Protein AF-0000000073955678 (afdb_homodimer)

pLDDT: mean 73.7, std 23.41, range [16.8, 94.44]

Organism: Camellia sinensis var. sinensis (NCBI:txid542762)

Solvent-accessible surface area (backbone atoms only — not comparable to full-atom values): 35726 Å² total; per-residue (Å²): 135,82,75,76,75,77,69,67,62,65,62,55,56,48,46,52,50,48,47,49,49,47,49,54,50,42,50,68,30,72,55,41,30,52,47,46,36,41,56,44,26,30,50,47,23,63,76,73,41,43,58,70,38,46,60,54,50,27,65,64,68,68,48,52,73,49,49,50,49,46,40,51,38,30,27,32,38,21,39,29,46,35,46,63,39,48,56,47,46,74,77,39,59,38,38,58,36,30,50,52,13,23,51,30,22,28,55,11,28,40,52,49,32,37,38,59,72,56,76,36,72,81,63,53,70,68,56,51,32,50,25,39,20,41,22,23,25,14,40,23,15,41,43,42,29,36,52,52,44,50,34,64,41,34,68,91,46,36,63,60,51,51,27,51,43,34,35,28,29,18,44,7,40,55,50,48,50,38,45,36,29,34,76,56,46,88,44,52,68,53,42,40,44,47,61,7,46,50,39,24,50,52,38,60,72,42,31,85,39,46,63,86,53,80,71,71,93,56,88,64,52,62,59,54,51,48,52,46,47,50,49,50,49,50,44,52,52,50,52,52,51,51,41,54,49,41,49,71,65,62,70,54,54,69,56,29,38,54,52,30,49,52,51,52,52,48,69,49,44,50,50,55,56,39,50,53,52,49,48,51,50,51,60,67,63,50,72,65,59,66,67,58,67,63,46,68,70,72,67,69,70,65,71,69,62,78,70,74,75,81,81,75,95,81,80,85,90,87,77,90,91,92,66,101,81,85,72,99,73,88,69,97,68,141,136,81,76,76,75,77,67,68,63,65,60,55,57,48,46,53,49,48,47,50,50,49,50,53,50,43,50,67,30,72,56,41,28,53,46,47,36,42,55,42,26,30,51,49,22,62,76,74,40,43,58,70,39,48,60,52,49,28,65,63,69,66,48,54,72,50,48,49,49,47,41,50,38,31,27,33,38,21,38,28,47,35,47,62,38,50,55,49,46,73,77,38,59,37,36,58,35,30,50,52,13,22,51,29,22,29,55,10,28,41,52,49,32,36,39,58,73,56,76,36,70,82,63,52,70,69,56,51,31,51,26,40,19,42,24,24,26,14,39,23,16,41,42,41,27,35,52,52,44,51,34,64,41,34,66,89,46,37,62,61,51,51,26,51,43,34,36,28,28,19,44,6,41,55,50,48,48,37,46,35,29,35,75,56,46,88,46,52,69,52,43,40,43,48,62,6,46,50,40,23,51,52,38,58,74,42,30,86,39,46,63,89,53,81,70,70,92,56,89,63,52,62,60,53,50,48,52,46,48,51,49,50,49,50,44,53,52,50,52,52,51,51,41,53,49,40,49,71,64,63,68,54,54,69,54,29,38,53,52,30,48,53,51,52,52,48,69,49,44,52,49,54,57,40,49,51,52,49,50,51,49,52,60,67,64,50,72,65,60,68,68,59,65,62,48,67,73,73,69,71,71,68,74,72,64,80,73,78,82,85,82,81,91,92,84,74,98,82,70,96,72,90,97,94,89,80,97,88,79,84,82,84,77,136

Radius of gyration: 37.76 Å; Cα contacts (8 Å, |Δi|>4): 787; chains: 2; bounding box: 144×110×118 Å

Structure (mmCIF, N/CA/C/O backbone):
data_AF-0000000073955678-model_v1
#
loop_
_entity.id
_entity.type
_entity.pdbx_description
1 polymer 'Nodulin-like domain-containing protein'
#
loop_
_atom_site.group_PDB
_atom_site.id
_atom_site.type_symbol
_atom_site.label_atom_id
_atom_site.label_alt_id
_atom_site.label_comp_id
_atom_site.label_asym_id
_atom_site.label_entity_id
_atom_site.label_seq_id
_atom_site.pdbx_PDB_ins_code
_atom_site.Cartn_x
_atom_site.Cartn_y
_atom_site.Cartn_z
_atom_site.occupancy
_atom_site.B_iso_or_equiv
_atom_site.auth_seq_id
_atom_site.auth_comp_id
_atom_site.auth_asym_id
_atom_site.auth_atom_id
_atom_site.pdbx_PDB_model_num
ATOM 1 N N . MET A 1 1 ? -74.125 18.906 0.369 1 25.03 1 MET A N 1
ATOM 2 C CA . MET A 1 1 ? -73 18.547 1.21 1 25.03 1 MET A CA 1
ATOM 3 C C . MET A 1 1 ? -71.812 18.109 0.361 1 25.03 1 MET A C 1
ATOM 5 O O . MET A 1 1 ? -71.812 16.984 -0.155 1 25.03 1 MET A O 1
ATOM 9 N N . THR A 1 2 ? -71.312 18.953 -0.499 1 27.5 2 THR A N 1
ATOM 10 C CA . THR A 1 2 ? -70.188 18.859 -1.469 1 27.5 2 THR A CA 1
ATOM 11 C C . THR A 1 2 ? -68.875 18.5 -0.776 1 27.5 2 THR A C 1
ATOM 13 O O . THR A 1 2 ? -68.375 19.297 0.015 1 27.5 2 THR A O 1
ATOM 16 N N . ILE A 1 3 ? -68.688 17.219 -0.43 1 28.69 3 ILE A N 1
ATOM 17 C CA . ILE A 1 3 ? -67.5 16.688 0.117 1 28.69 3 ILE A CA 1
ATOM 18 C C . ILE A 1 3 ? -66.312 17.109 -0.764 1 28.69 3 ILE A C 1
ATOM 20 O O . ILE A 1 3 ? -66.25 16.734 -1.939 1 28.69 3 ILE A O 1
ATOM 24 N N . VAL A 1 4 ? -65.812 18.359 -0.615 1 30.31 4 VAL A N 1
ATOM 25 C CA . VAL A 1 4 ? -64.562 18.812 -1.205 1 30.31 4 VAL A CA 1
ATOM 26 C C . VAL A 1 4 ? -63.5 17.719 -1.063 1 30.31 4 VAL A C 1
ATOM 28 O O . VAL A 1 4 ? -63.156 17.328 0.052 1 30.31 4 VAL A O 1
ATOM 31 N N . ASN A 1 5 ? -63.562 16.688 -1.889 1 30.25 5 ASN A N 1
ATOM 32 C CA . ASN A 1 5 ? -62.469 15.719 -2.125 1 30.25 5 ASN A CA 1
ATOM 33 C C . ASN A 1 5 ? -61.125 16.391 -2.141 1 30.25 5 ASN A C 1
ATOM 35 O O . ASN A 1 5 ? -60.75 17.031 -3.119 1 30.25 5 ASN A O 1
ATOM 39 N N . LEU A 1 6 ? -60.719 17.078 -1.029 1 30.89 6 LEU A N 1
ATOM 40 C CA . LEU A 1 6 ? -59.344 17.516 -0.865 1 30.89 6 LEU A CA 1
ATOM 41 C C . LEU A 1 6 ? -58.375 16.438 -1.322 1 30.89 6 LEU A C 1
ATOM 43 O O . LEU A 1 6 ? -58.25 15.391 -0.681 1 30.89 6 LEU A O 1
ATOM 47 N N . SER A 1 7 ? -58.25 16.125 -2.621 1 32.03 7 SER A N 1
ATOM 48 C CA . SER A 1 7 ? -57.344 15.258 -3.363 1 32.03 7 SER A CA 1
ATOM 49 C C . SER A 1 7 ? -55.938 15.281 -2.75 1 32.03 7 SER A C 1
ATOM 51 O O . SER A 1 7 ? -55.375 16.359 -2.531 1 32.03 7 SER A O 1
ATOM 53 N N . SER A 1 8 ? -55.5 14.242 -1.958 1 36.78 8 SER A N 1
ATOM 54 C CA . SER A 1 8 ? -54.219 13.695 -1.462 1 36.78 8 SER A CA 1
ATOM 55 C C . SER A 1 8 ? -53.125 13.852 -2.492 1 36.78 8 SER A C 1
ATOM 57 O O . SER A 1 8 ? -52 13.344 -2.295 1 36.78 8 SER A O 1
ATOM 59 N N . SER A 1 9 ? -53.344 14.289 -3.695 1 38.66 9 SER A N 1
ATOM 60 C CA . SER A 1 9 ? -52.312 14.43 -4.707 1 38.66 9 SER A CA 1
ATOM 61 C C . SER A 1 9 ? -51.25 15.445 -4.273 1 38.66 9 SER A C 1
ATOM 63 O O . SER A 1 9 ? -50.156 15.516 -4.859 1 38.66 9 SER A O 1
ATOM 65 N N . THR A 1 10 ? -51.562 16.5 -3.605 1 40.34 10 THR A N 1
ATOM 66 C CA . THR A 1 10 ? -50.562 17.484 -3.215 1 40.34 10 THR A CA 1
ATOM 67 C C . THR A 1 10 ? -49.625 16.906 -2.182 1 40.34 10 THR A C 1
ATOM 69 O O . THR A 1 10 ? -48.5 17.406 -2.025 1 40.34 10 THR A O 1
ATOM 72 N N . ALA A 1 11 ? -50.062 15.977 -1.284 1 43.25 11 ALA A N 1
ATOM 73 C CA . ALA A 1 11 ? -49.188 15.344 -0.282 1 43.25 11 ALA A CA 1
ATOM 74 C C . ALA A 1 11 ? -48.188 14.398 -0.933 1 43.25 11 ALA A C 1
ATOM 76 O O . ALA A 1 11 ? -47.094 14.188 -0.406 1 43.25 11 ALA A O 1
ATOM 77 N N . THR A 1 12 ? -48.5 13.594 -1.969 1 46.22 12 THR A N 1
ATOM 78 C CA . THR A 1 12 ? -47.594 12.672 -2.641 1 46.22 12 THR A CA 1
ATOM 79 C C . THR A 1 12 ? -46.5 13.43 -3.387 1 46.22 12 THR A C 1
ATOM 81 O O . THR A 1 12 ? -45.344 12.992 -3.436 1 46.22 12 THR A O 1
ATOM 84 N N . SER A 1 13 ? -46.844 14.469 -4.152 1 49.62 13 SER A N 1
ATOM 85 C CA . SER A 1 13 ? -45.844 15.273 -4.855 1 49.62 13 SER A CA 1
ATOM 86 C C . SER A 1 13 ? -44.875 15.961 -3.875 1 49.62 13 SER A C 1
ATOM 88 O O . SER A 1 13 ? -43.688 16.109 -4.16 1 49.62 13 SER A O 1
ATOM 90 N N . GLY A 1 14 ? -45.281 16.312 -2.793 1 49.72 14 GLY A N 1
ATOM 91 C CA . GLY A 1 14 ? -44.5 16.922 -1.723 1 49.72 14 GLY A CA 1
ATOM 92 C C . GLY A 1 14 ? -43.531 15.969 -1.091 1 49.72 14 GLY A C 1
ATOM 93 O O . GLY A 1 14 ? -42.438 16.375 -0.701 1 49.72 14 GLY A O 1
ATOM 94 N N . GLY A 1 15 ? -44 14.711 -0.988 1 53.75 15 GLY A N 1
ATOM 95 C CA . GLY A 1 15 ? -43.125 13.672 -0.437 1 53.75 15 GLY A CA 1
ATOM 96 C C . GLY A 1 15 ? -41.938 13.375 -1.311 1 53.75 15 GLY A C 1
ATOM 97 O O . GLY A 1 15 ? -40.812 13.227 -0.809 1 53.75 15 GLY A O 1
ATOM 98 N N . TRP A 1 16 ? -42.344 13.148 -2.68 1 60.5 16 TRP A N 1
ATOM 99 C CA . TRP A 1 16 ? -41.25 12.891 -3.611 1 60.5 16 TRP A CA 1
ATOM 100 C C . TRP A 1 16 ? -40.281 14.07 -3.652 1 60.5 16 TRP A C 1
ATOM 102 O O . TRP A 1 16 ? -39.062 13.875 -3.736 1 60.5 16 TRP A O 1
ATOM 112 N N . THR A 1 17 ? -40.875 15.242 -3.742 1 60.56 17 THR A N 1
ATOM 113 C CA . THR A 1 17 ? -40.031 16.422 -3.754 1 60.56 17 THR A CA 1
ATOM 114 C C . THR A 1 17 ? -39.188 16.5 -2.488 1 60.56 17 THR A C 1
ATOM 116 O O . THR A 1 17 ? -38 16.844 -2.543 1 60.56 17 THR A O 1
ATOM 119 N N . LYS A 1 18 ? -39.875 16.203 -1.367 1 64.44 18 LYS A N 1
ATOM 120 C CA . LYS A 1 18 ? -39.156 16.203 -0.113 1 64.44 18 LYS A CA 1
ATOM 121 C C . LYS A 1 18 ? -38.062 15.133 -0.111 1 64.44 18 LYS A C 1
ATOM 123 O O . LYS A 1 18 ? -36.969 15.352 0.39 1 64.44 18 LYS A O 1
ATOM 128 N N . THR A 1 19 ? -38.469 14.016 -0.678 1 69.88 19 THR A N 1
ATOM 129 C CA . THR A 1 19 ? -37.5 12.93 -0.763 1 69.88 19 THR A CA 1
ATOM 130 C C . THR A 1 19 ? -36.344 13.305 -1.69 1 69.88 19 THR A C 1
ATOM 132 O O . THR A 1 19 ? -35.188 13 -1.403 1 69.88 19 THR A O 1
ATOM 135 N N . ARG A 1 20 ? -36.719 13.938 -2.809 1 70.94 20 ARG A N 1
ATOM 136 C CA . ARG A 1 20 ? -35.656 14.352 -3.742 1 70.94 20 ARG A CA 1
ATOM 137 C C . ARG A 1 20 ? -34.75 15.391 -3.111 1 70.94 20 ARG A C 1
ATOM 139 O O . ARG A 1 20 ? -33.531 15.352 -3.314 1 70.94 20 ARG A O 1
ATOM 146 N N . ILE A 1 21 ? -35.375 16.281 -2.361 1 68.5 21 ILE A N 1
ATOM 147 C CA . ILE A 1 21 ? -34.594 17.328 -1.702 1 68.5 21 ILE A CA 1
ATOM 148 C C . ILE A 1 21 ? -33.688 16.703 -0.64 1 68.5 21 ILE A C 1
ATOM 150 O O . ILE A 1 21 ? -32.531 17.078 -0.511 1 68.5 21 ILE A O 1
ATOM 154 N N . PHE A 1 22 ? -34.312 15.781 0.051 1 73.56 22 PHE A N 1
ATOM 155 C CA . PHE A 1 22 ? -33.531 15.102 1.078 1 73.56 22 PHE A CA 1
ATOM 156 C C . PHE A 1 22 ? -32.375 14.336 0.456 1 73.56 22 PHE A C 1
ATOM 158 O O . PHE A 1 22 ? -31.25 14.352 0.977 1 73.56 22 PHE A O 1
ATOM 165 N N . THR A 1 23 ? -32.656 13.672 -0.645 1 73.94 23 THR A N 1
ATOM 166 C CA . THR A 1 23 ? -31.641 12.883 -1.318 1 73.94 23 THR A CA 1
ATOM 167 C C . THR A 1 23 ? -30.547 13.789 -1.861 1 73.94 23 THR A C 1
ATOM 169 O O . THR A 1 23 ? -29.359 13.445 -1.797 1 73.94 23 THR A O 1
ATOM 172 N N . SER A 1 24 ? -30.938 14.867 -2.348 1 75.31 24 SER A N 1
ATOM 173 C CA . SER A 1 24 ? -29.953 15.805 -2.857 1 75.31 24 SER A CA 1
ATOM 174 C C . SER A 1 24 ? -29.094 16.359 -1.73 1 75.31 24 SER A C 1
ATOM 176 O O . SER A 1 24 ? -27.891 16.547 -1.902 1 75.31 24 SER A O 1
ATOM 178 N N . HIS A 1 25 ? -29.734 16.578 -0.603 1 76.62 25 HIS A N 1
ATOM 179 C CA . HIS A 1 25 ? -29 17.062 0.553 1 76.62 25 HIS A CA 1
ATOM 180 C C . HIS A 1 25 ? -28.062 15.984 1.098 1 76.62 25 HIS A C 1
ATOM 182 O O . HIS A 1 25 ? -26.938 16.281 1.525 1 76.62 25 HIS A O 1
ATOM 188 N N . LEU A 1 26 ? -28.562 14.852 1.01 1 76.31 26 LEU A N 1
ATOM 189 C CA . LEU A 1 26 ? -27.781 13.727 1.496 1 76.31 26 LEU A CA 1
ATOM 190 C C . LEU A 1 26 ? -26.531 13.523 0.639 1 76.31 26 LEU A C 1
ATOM 192 O O . LEU A 1 26 ? -25.453 13.25 1.163 1 76.31 26 LEU A O 1
ATOM 196 N N . LEU A 1 27 ? -26.734 13.688 -0.614 1 76.12 27 LEU A N 1
ATOM 197 C CA . LEU A 1 27 ? -25.641 13.453 -1.556 1 76.12 27 LEU A CA 1
ATOM 198 C C . LEU A 1 27 ? -24.578 14.539 -1.432 1 76.12 27 LEU A C 1
ATOM 200 O O . LEU A 1 27 ? -23.438 14.336 -1.823 1 76.12 27 LEU A O 1
ATOM 204 N N . THR A 1 28 ? -24.984 15.578 -0.852 1 75.75 28 THR A N 1
ATOM 205 C CA . THR A 1 28 ? -24.031 16.672 -0.715 1 75.75 28 THR A CA 1
ATOM 206 C C . THR A 1 28 ? -23.5 16.75 0.713 1 75.75 28 THR A C 1
ATOM 208 O O . THR A 1 28 ? -22.703 17.625 1.035 1 75.75 28 THR A O 1
ATOM 211 N N . SER A 1 29 ? -23.906 15.828 1.421 1 80.5 29 SER A N 1
ATOM 212 C CA . SER A 1 29 ? -23.516 15.852 2.824 1 80.5 29 SER A CA 1
ATOM 213 C C . SER A 1 29 ? -22.094 15.312 3.01 1 80.5 29 SER A C 1
ATOM 215 O O . SER A 1 29 ? -21.578 14.594 2.152 1 80.5 29 SER A O 1
ATOM 217 N N . ARG A 1 30 ? -21.484 15.695 4.062 1 83.56 30 ARG A N 1
ATOM 218 C CA . ARG A 1 30 ? -20.109 15.297 4.387 1 83.56 30 ARG A CA 1
ATOM 219 C C . ARG A 1 30 ? -20.031 13.805 4.688 1 83.56 30 ARG A C 1
ATOM 221 O O . ARG A 1 30 ? -19.047 13.141 4.336 1 83.56 30 ARG A O 1
ATOM 228 N N . TRP A 1 31 ? -21.047 13.359 5.281 1 86.38 31 TRP A N 1
ATOM 229 C CA . TRP A 1 31 ? -21.047 11.953 5.676 1 86.38 31 TRP A CA 1
ATOM 230 C C . TRP A 1 31 ? -21.281 11.047 4.469 1 86.38 31 TRP A C 1
ATOM 232 O O . TRP A 1 31 ? -20.781 9.914 4.43 1 86.38 31 TRP A O 1
ATOM 242 N N . PHE A 1 32 ? -22.016 11.523 3.562 1 88.25 32 PHE A N 1
ATOM 243 C CA . PHE A 1 32 ? -22.188 10.742 2.34 1 88.25 32 PHE A CA 1
ATOM 244 C C . PHE A 1 32 ? -20.875 10.672 1.566 1 88.25 32 PHE A C 1
ATOM 246 O O . PHE A 1 32 ? -20.594 9.664 0.911 1 88.25 32 PHE A O 1
ATOM 253 N N . MET A 1 33 ? -20.078 11.641 1.692 1 89.44 33 MET A N 1
ATOM 254 C CA . MET A 1 33 ? -18.766 11.625 1.054 1 89.44 33 MET A CA 1
ATOM 255 C C . MET A 1 33 ? -17.875 10.531 1.656 1 89.44 33 MET A C 1
ATOM 257 O O . MET A 1 33 ? -17.141 9.867 0.938 1 89.44 33 MET A O 1
ATOM 261 N N . VAL A 1 34 ? -18.016 10.43 2.951 1 90.31 34 VAL A N 1
ATOM 262 C CA . VAL A 1 34 ? -17.25 9.391 3.627 1 90.31 34 VAL A CA 1
ATOM 263 C C . VAL A 1 34 ? -17.703 8.016 3.139 1 90.31 34 VAL A C 1
ATOM 265 O O . VAL A 1 34 ? -16.875 7.145 2.854 1 90.31 34 VAL A O 1
ATOM 268 N N . PHE A 1 35 ? -18.969 7.898 3.041 1 92.25 35 PHE A N 1
ATOM 269 C CA . PHE A 1 35 ? -19.531 6.648 2.539 1 92.25 35 PHE A CA 1
ATOM 270 C C . PHE A 1 35 ? -19.062 6.383 1.113 1 92.25 35 PHE A C 1
ATOM 272 O O . PHE A 1 35 ? -18.641 5.27 0.789 1 92.25 35 PHE A O 1
ATOM 279 N N . ALA A 1 36 ? -19.141 7.344 0.299 1 92.38 36 ALA A N 1
ATOM 280 C CA . ALA A 1 36 ? -18.688 7.215 -1.084 1 92.38 36 ALA A CA 1
ATOM 281 C C . ALA A 1 36 ? -17.203 6.824 -1.145 1 92.38 36 ALA A C 1
ATOM 283 O O . ALA A 1 36 ? -16.812 5.969 -1.945 1 92.38 36 ALA A O 1
ATOM 284 N N . SER A 1 37 ? -16.422 7.367 -0.316 1 93.56 37 SER A N 1
ATOM 285 C CA . SER A 1 37 ? -15 7.062 -0.27 1 93.56 37 SER A CA 1
ATOM 286 C C . SER A 1 37 ? -14.75 5.625 0.172 1 93.56 37 SER A C 1
ATOM 288 O O . SER A 1 37 ? -13.836 4.961 -0.323 1 93.56 37 SER A O 1
ATOM 290 N N . LEU A 1 38 ? -15.531 5.18 1.053 1 93.94 38 LEU A N 1
ATOM 291 C CA . LEU A 1 38 ? -15.406 3.803 1.515 1 93.94 38 LEU A CA 1
ATOM 292 C C . LEU A 1 38 ? -15.688 2.82 0.382 1 93.94 38 LEU A C 1
ATOM 294 O O . LEU A 1 38 ? -14.969 1.832 0.221 1 93.94 38 LEU A O 1
ATOM 298 N N . ILE A 1 39 ? -16.656 3.121 -0.359 1 94.38 39 ILE A N 1
ATOM 299 C CA . ILE A 1 39 ? -17.031 2.246 -1.466 1 94.38 39 ILE A CA 1
ATOM 300 C C . ILE A 1 39 ? -15.922 2.258 -2.523 1 94.38 39 ILE A C 1
ATOM 302 O O . ILE A 1 39 ? -15.547 1.209 -3.051 1 94.38 39 ILE A O 1
ATOM 306 N N . ILE A 1 40 ? -15.414 3.396 -2.777 1 94 40 ILE A N 1
ATOM 307 C CA . ILE A 1 40 ? -14.352 3.533 -3.766 1 94 40 ILE A CA 1
ATOM 308 C C . ILE A 1 40 ? -13.125 2.75 -3.311 1 94 40 ILE A C 1
ATOM 310 O O . ILE A 1 40 ? -12.523 2.012 -4.098 1 94 40 ILE A O 1
ATOM 314 N N . MET A 1 41 ? -12.828 2.836 -2.062 1 93.25 41 MET A N 1
ATOM 315 C CA . MET A 1 41 ? -11.648 2.16 -1.526 1 93.25 41 MET A CA 1
ATOM 316 C C . MET A 1 41 ? -11.859 0.65 -1.481 1 93.25 41 MET A C 1
ATOM 318 O O . MET A 1 41 ? -10.906 -0.12 -1.604 1 93.25 41 MET A O 1
ATOM 322 N N . SER A 1 42 ? -13.055 0.244 -1.328 1 93.44 42 SER A N 1
ATOM 323 C CA . SER A 1 42 ? -13.375 -1.177 -1.224 1 93.44 42 SER A CA 1
ATOM 324 C C . SER A 1 42 ? -13.133 -1.896 -2.547 1 93.44 42 SER A C 1
ATOM 326 O O . SER A 1 42 ? -12.984 -3.119 -2.578 1 93.44 42 SER A O 1
ATOM 328 N N . VAL A 1 43 ? -13.055 -1.144 -3.602 1 92.44 43 VAL A N 1
ATOM 329 C CA . VAL A 1 43 ? -12.867 -1.779 -4.902 1 92.44 43 VAL A CA 1
ATOM 330 C C . VAL A 1 43 ? -11.523 -1.362 -5.488 1 92.44 43 VAL A C 1
ATOM 332 O O . VAL A 1 43 ? -11.219 -1.674 -6.641 1 92.44 43 VAL A O 1
ATOM 335 N N . ASN A 1 44 ? -10.695 -0.716 -4.707 1 87.19 44 ASN A N 1
ATOM 336 C CA . ASN A 1 44 ? -9.445 -0.158 -5.215 1 87.19 44 ASN A CA 1
ATOM 337 C C . ASN A 1 44 ? -8.242 -1.001 -4.801 1 87.19 44 ASN A C 1
ATOM 339 O O . ASN A 1 44 ? -7.129 -0.486 -4.676 1 87.19 44 ASN A O 1
ATOM 343 N N . GLY A 1 45 ? -8.344 -2.164 -4.598 1 85.12 45 GLY A N 1
ATOM 344 C CA . GLY A 1 45 ? -7.234 -3.031 -4.223 1 85.12 45 GLY A CA 1
ATOM 345 C C . GLY A 1 45 ? -6.812 -3.975 -5.332 1 85.12 45 GLY A C 1
ATOM 346 O O . GLY A 1 45 ? -6.637 -5.172 -5.102 1 85.12 45 GLY A O 1
ATOM 347 N N . GLU A 1 46 ? -6.613 -3.469 -6.512 1 85.25 46 GLU A N 1
ATOM 348 C CA . GLU A 1 46 ? -6.312 -4.312 -7.664 1 85.25 46 GLU A CA 1
ATOM 349 C C . GLU A 1 46 ? -4.879 -4.84 -7.602 1 85.25 46 GLU A C 1
ATOM 351 O O . GLU A 1 46 ? -4.602 -5.949 -8.062 1 85.25 46 GLU A O 1
ATOM 356 N N . THR A 1 47 ? -4.023 -4.125 -7.008 1 82.56 47 THR A N 1
ATOM 357 C CA . THR A 1 47 ? -2.623 -4.527 -6.945 1 82.56 47 THR A CA 1
ATOM 358 C C . THR A 1 47 ? -2.439 -5.703 -5.988 1 82.56 47 THR A C 1
ATOM 360 O O . THR A 1 47 ? -1.498 -6.484 -6.137 1 82.56 47 THR A O 1
ATOM 363 N N . TYR A 1 48 ? -3.383 -5.855 -5.121 1 78.38 48 TYR A N 1
ATOM 364 C CA . TYR A 1 48 ? -3.285 -6.918 -4.125 1 78.38 48 TYR A CA 1
ATOM 365 C C . TYR A 1 48 ? -3.793 -8.242 -4.684 1 78.38 48 TYR A C 1
ATOM 367 O O . TYR A 1 48 ? -3.549 -9.305 -4.105 1 78.38 48 TYR A O 1
ATOM 375 N N . MET A 1 49 ? -4.406 -8.164 -5.805 1 83.25 49 MET A N 1
ATOM 376 C CA . MET A 1 49 ? -5.008 -9.359 -6.383 1 83.25 49 MET A CA 1
ATOM 377 C C . MET A 1 49 ? -4.105 -9.961 -7.461 1 83.25 49 MET A C 1
ATOM 379 O O . MET A 1 49 ? -4.512 -10.875 -8.172 1 83.25 49 MET A O 1
ATOM 383 N N . PHE A 1 50 ? -2.957 -9.5 -7.578 1 84.19 50 PHE A N 1
ATOM 384 C CA . PHE A 1 50 ? -2.035 -9.961 -8.609 1 84.19 50 PHE A CA 1
ATOM 385 C C . PHE A 1 50 ? -1.774 -11.453 -8.477 1 84.19 50 PHE A C 1
ATOM 387 O O . PHE A 1 50 ? -1.665 -12.164 -9.477 1 84.19 50 PHE A O 1
ATOM 394 N N . GLY A 1 51 ? -1.688 -11.922 -7.305 1 76.38 51 GLY A N 1
ATOM 395 C CA . GLY A 1 51 ? -1.427 -13.328 -7.074 1 76.38 51 GLY A CA 1
ATOM 396 C C . GLY A 1 51 ? -2.525 -14.234 -7.598 1 76.38 51 GLY A C 1
ATOM 397 O O . GLY A 1 51 ? -2.27 -15.391 -7.953 1 76.38 51 GLY A O 1
ATOM 398 N N . LEU A 1 52 ? -3.707 -13.68 -7.777 1 76.19 52 LEU A N 1
ATOM 399 C CA . LEU A 1 52 ? -4.852 -14.484 -8.195 1 76.19 52 LEU A CA 1
ATOM 400 C C . LEU A 1 52 ? -4.891 -14.625 -9.711 1 76.19 52 LEU A C 1
ATOM 402 O O . LEU A 1 52 ? -5.312 -15.656 -10.234 1 76.19 52 LEU A O 1
ATOM 406 N N . TYR A 1 53 ? -4.387 -13.594 -10.391 1 82.12 53 TYR A N 1
ATOM 407 C CA . TYR A 1 53 ? -4.516 -13.68 -11.844 1 82.12 53 TYR A CA 1
ATOM 408 C C . TYR A 1 53 ? -3.145 -13.758 -12.508 1 82.12 53 TYR A C 1
ATOM 410 O O . TYR A 1 53 ? -3.047 -13.867 -13.734 1 82.12 53 TYR A O 1
ATOM 418 N N . SER A 1 54 ? -2.15 -13.719 -11.742 1 82.88 54 SER A N 1
ATOM 419 C CA . SER A 1 54 ? -0.809 -13.805 -12.312 1 82.88 54 SER A CA 1
ATOM 420 C C . SER A 1 54 ? -0.586 -15.148 -13.008 1 82.88 54 SER A C 1
ATOM 422 O O . SER A 1 54 ? 0.097 -15.211 -14.031 1 82.88 54 SER A O 1
ATOM 424 N N . GLY A 1 55 ? -1.133 -16.203 -12.469 1 78.56 55 GLY A N 1
ATOM 425 C CA . GLY A 1 55 ? -1.013 -17.516 -13.086 1 78.56 55 GLY A CA 1
ATOM 426 C C . GLY A 1 55 ? -1.677 -17.594 -14.445 1 78.56 55 GLY A C 1
ATOM 427 O O . GLY A 1 55 ? -1.144 -18.219 -15.367 1 78.56 55 GLY A O 1
ATOM 428 N N . ASP A 1 56 ? -2.729 -16.938 -14.562 1 80.69 56 ASP A N 1
ATOM 429 C CA . ASP A 1 56 ? -3.447 -16.938 -15.828 1 80.69 56 ASP A CA 1
ATOM 430 C C . ASP A 1 56 ? -2.682 -16.172 -16.891 1 80.69 56 ASP A C 1
ATOM 432 O O . ASP A 1 56 ? -2.688 -16.547 -18.078 1 80.69 56 ASP A O 1
ATOM 436 N N . ILE A 1 57 ? -2.115 -15.094 -16.484 1 81.75 57 ILE A N 1
ATOM 437 C CA . ILE A 1 57 ? -1.31 -14.312 -17.406 1 81.75 57 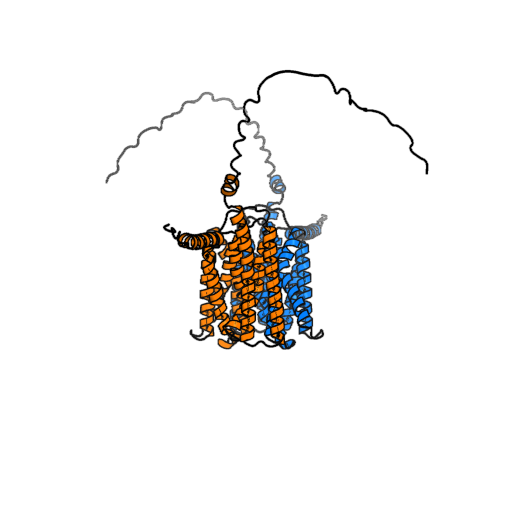ILE A CA 1
ATOM 438 C C . ILE A 1 57 ? -0.139 -15.156 -17.906 1 81.75 57 ILE A C 1
ATOM 440 O O . ILE A 1 57 ? 0.16 -15.164 -19.109 1 81.75 57 ILE A O 1
ATOM 444 N N . LYS A 1 58 ? 0.388 -15.836 -17 1 82.62 58 LYS A N 1
ATOM 445 C CA . LYS A 1 58 ? 1.537 -16.672 -17.328 1 82.62 58 LYS A CA 1
ATOM 446 C C . LYS A 1 58 ? 1.142 -17.797 -18.281 1 82.62 58 LYS A C 1
ATOM 448 O O . LYS A 1 58 ? 1.812 -18.016 -19.297 1 82.62 58 LYS A O 1
ATOM 453 N N . SER A 1 59 ? 0.083 -18.484 -18.031 1 83.12 59 SER A N 1
ATOM 454 C CA . SER A 1 59 ? -0.331 -19.641 -18.812 1 83.12 59 SER A CA 1
ATOM 455 C C . SER A 1 59 ? -0.933 -19.219 -20.156 1 83.12 59 SER A C 1
ATOM 457 O O . SER A 1 59 ? -0.696 -19.859 -21.172 1 83.12 59 SER A O 1
ATOM 459 N N . SER A 1 60 ? -1.672 -18.188 -20.188 1 82.69 60 SER A N 1
ATOM 460 C CA . SER A 1 60 ? -2.361 -17.766 -21.406 1 82.69 60 SER A CA 1
ATOM 461 C C . SER A 1 60 ? -1.393 -17.156 -22.406 1 82.69 60 SER A C 1
ATOM 463 O O . SER A 1 60 ? -1.553 -17.312 -23.609 1 82.69 60 SER A O 1
ATOM 465 N N . LEU A 1 61 ? -0.426 -16.484 -21.922 1 84.31 61 LEU A N 1
ATOM 466 C CA . LEU A 1 61 ? 0.487 -15.797 -22.828 1 84.31 61 LEU A CA 1
ATOM 467 C C . LEU A 1 61 ? 1.813 -16.547 -22.922 1 84.31 61 LEU A C 1
ATOM 469 O O . LEU A 1 61 ? 2.688 -16.156 -23.703 1 84.31 61 LEU A O 1
ATOM 473 N N . GLY A 1 62 ? 1.967 -17.594 -22.172 1 81.75 62 GLY A N 1
ATOM 474 C CA . GLY A 1 62 ? 3.16 -18.422 -22.25 1 81.75 62 GLY A CA 1
ATOM 475 C C . GLY A 1 62 ? 4.398 -17.734 -21.703 1 81.75 62 GLY A C 1
ATOM 476 O O . GLY A 1 62 ? 5.48 -17.844 -22.281 1 81.75 62 GLY A O 1
ATOM 477 N N . TYR A 1 63 ? 4.16 -16.938 -20.719 1 82.62 63 TYR A N 1
ATOM 478 C CA . TYR A 1 63 ? 5.281 -16.219 -20.141 1 82.62 63 TYR A CA 1
ATOM 479 C C . TYR A 1 63 ? 5.988 -17.047 -19.078 1 82.62 63 TYR A C 1
ATOM 481 O O . TYR A 1 63 ? 5.422 -18.016 -18.562 1 82.62 63 TYR A O 1
ATOM 489 N N . ASP A 1 64 ? 7.242 -16.703 -18.938 1 80.38 64 ASP A N 1
ATOM 490 C CA . ASP A 1 64 ? 8.023 -17.344 -17.891 1 80.38 64 ASP A CA 1
ATOM 491 C C . ASP A 1 64 ? 7.918 -16.562 -16.578 1 80.38 64 ASP A C 1
ATOM 493 O O . ASP A 1 64 ? 7.305 -15.5 -16.531 1 80.38 64 ASP A O 1
ATOM 497 N N . GLN A 1 65 ? 8.398 -17.156 -15.477 1 76.88 65 GLN A N 1
ATOM 498 C CA . GLN A 1 65 ? 8.359 -16.531 -14.156 1 76.88 65 GLN A CA 1
ATOM 499 C C . GLN A 1 65 ? 9.102 -15.203 -14.141 1 76.88 65 GLN A C 1
ATOM 501 O O . GLN A 1 65 ? 8.695 -14.266 -13.461 1 76.88 65 GLN A O 1
ATOM 506 N N . THR A 1 66 ? 10.141 -15.156 -14.898 1 79 66 THR A N 1
ATOM 507 C CA . THR A 1 66 ? 10.938 -13.93 -14.938 1 79 66 THR A CA 1
ATOM 508 C C . THR A 1 66 ? 10.148 -12.797 -15.578 1 79 66 THR A C 1
ATOM 510 O O . THR A 1 66 ? 10.211 -11.648 -15.125 1 79 66 THR A O 1
ATOM 513 N N . THR A 1 67 ? 9.398 -13.133 -16.578 1 83.75 67 THR A N 1
ATOM 514 C CA . THR A 1 67 ? 8.547 -12.141 -17.219 1 83.75 67 THR A CA 1
ATOM 515 C C . THR A 1 67 ? 7.445 -11.68 -16.266 1 83.75 67 THR A C 1
ATOM 517 O O . THR A 1 67 ? 7.09 -10.5 -16.234 1 83.75 67 THR A O 1
ATOM 520 N N . LEU A 1 68 ? 7.004 -12.586 -15.523 1 83.5 68 LEU A N 1
ATOM 521 C CA . LEU A 1 68 ? 5.98 -12.25 -14.539 1 83.5 68 LEU A CA 1
ATOM 522 C C . LEU A 1 68 ? 6.539 -11.312 -13.477 1 83.5 68 LEU A C 1
ATOM 524 O O . LEU A 1 68 ? 5.832 -10.422 -13 1 83.5 68 LEU A O 1
ATOM 528 N N . ASN A 1 69 ? 7.738 -11.477 -13.164 1 80.56 69 ASN A N 1
ATOM 529 C CA . ASN A 1 69 ? 8.398 -10.586 -12.211 1 80.56 69 ASN A CA 1
ATOM 530 C C . ASN A 1 69 ? 8.539 -9.18 -12.773 1 80.56 69 ASN A C 1
ATOM 532 O O . ASN A 1 69 ? 8.43 -8.195 -12.039 1 80.56 69 ASN A O 1
ATOM 536 N N . LEU A 1 70 ? 8.773 -9.148 -13.984 1 84.31 70 LEU A N 1
ATOM 537 C CA . LEU A 1 70 ? 8.875 -7.855 -14.648 1 84.31 70 LEU A CA 1
ATOM 538 C C . LEU A 1 70 ? 7.535 -7.121 -14.609 1 84.31 70 LEU A C 1
ATOM 540 O O . LEU A 1 70 ? 7.484 -5.926 -14.305 1 84.31 70 LEU A O 1
ATOM 544 N N . ILE A 1 71 ? 6.52 -7.859 -14.883 1 87.88 71 ILE A N 1
ATOM 545 C CA . ILE A 1 71 ? 5.18 -7.289 -14.852 1 87.88 71 ILE A CA 1
ATOM 546 C 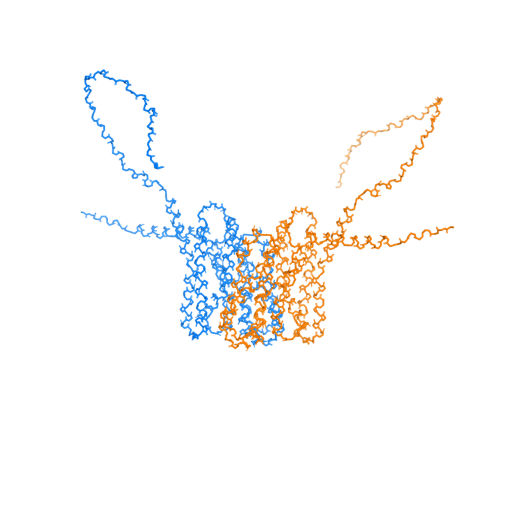C . ILE A 1 71 ? 4.848 -6.84 -13.43 1 87.88 71 ILE A C 1
ATOM 548 O O . ILE A 1 71 ? 4.309 -5.746 -13.227 1 87.88 71 ILE A O 1
ATOM 552 N N . SER A 1 72 ? 5.176 -7.656 -12.508 1 86.88 72 SER A N 1
ATOM 553 C CA . SER A 1 72 ? 4.949 -7.328 -11.102 1 86.88 72 SER A CA 1
ATOM 554 C C . SER A 1 72 ? 5.734 -6.086 -10.695 1 86.88 72 SER A C 1
ATOM 556 O O . SER A 1 72 ? 5.273 -5.301 -9.859 1 86.88 72 SER A O 1
ATOM 558 N N . PHE A 1 73 ? 6.898 -5.961 -11.281 1 85.56 73 PHE A N 1
ATOM 559 C CA . PHE A 1 73 ? 7.73 -4.801 -11 1 85.56 73 PHE A CA 1
ATOM 560 C C . PHE A 1 73 ? 7.035 -3.514 -11.438 1 85.56 73 PHE A C 1
ATOM 562 O O . PHE A 1 73 ? 6.965 -2.551 -10.672 1 85.56 73 PHE A O 1
ATOM 569 N N . PHE A 1 74 ? 6.551 -3.521 -12.57 1 87.75 74 PHE A N 1
ATOM 570 C CA . PHE A 1 74 ? 5.891 -2.334 -13.102 1 87.75 74 PHE A CA 1
ATOM 571 C C . PHE A 1 74 ? 4.586 -2.062 -12.359 1 87.75 74 PHE A C 1
ATOM 573 O O . PHE A 1 74 ? 4.199 -0.906 -12.18 1 87.75 74 PHE A O 1
ATOM 580 N N . LYS A 1 75 ? 3.934 -3.123 -11.984 1 89.19 75 LYS A N 1
ATOM 581 C CA . LYS A 1 75 ? 2.73 -2.98 -11.164 1 89.19 75 LYS A CA 1
ATOM 582 C C . LYS A 1 75 ? 3.045 -2.295 -9.836 1 89.19 75 LYS A C 1
ATOM 584 O O . LYS A 1 75 ? 2.365 -1.342 -9.453 1 89.19 75 LYS A O 1
ATOM 589 N N . ASP A 1 76 ? 4.082 -2.744 -9.219 1 87.31 76 ASP A N 1
ATOM 590 C CA . ASP A 1 76 ? 4.438 -2.219 -7.902 1 87.31 76 ASP A CA 1
ATOM 591 C C . ASP A 1 76 ? 4.949 -0.782 -8.008 1 87.31 76 ASP A C 1
ATOM 593 O O . ASP A 1 76 ? 4.637 0.054 -7.156 1 87.31 76 ASP A O 1
ATOM 597 N N . LEU A 1 77 ? 5.688 -0.561 -9.008 1 84.44 77 LEU A N 1
ATOM 598 C CA . LEU A 1 77 ? 6.184 0.792 -9.234 1 84.44 77 LEU A CA 1
ATOM 599 C C . LEU A 1 77 ? 5.035 1.754 -9.508 1 84.44 77 LEU A C 1
ATOM 601 O O . LEU A 1 77 ? 4.988 2.854 -8.953 1 84.44 77 LEU A O 1
ATOM 605 N N . GLY A 1 78 ? 4.195 1.335 -10.359 1 83.56 78 GLY A N 1
ATOM 606 C CA . GLY A 1 78 ? 3.045 2.162 -10.695 1 83.56 78 GLY A CA 1
ATOM 607 C C . GLY A 1 78 ? 2.121 2.404 -9.516 1 83.56 78 GLY A C 1
ATOM 608 O O . GLY A 1 78 ? 1.645 3.523 -9.312 1 83.56 78 GLY A O 1
ATOM 609 N N . GLY A 1 79 ? 1.917 1.355 -8.773 1 83.19 79 GLY A N 1
ATOM 610 C CA . GLY A 1 79 ? 1.009 1.457 -7.641 1 83.19 79 GLY A CA 1
ATOM 611 C C . GLY A 1 79 ? 1.537 2.344 -6.527 1 83.19 79 GLY A C 1
ATOM 612 O O . GLY A 1 79 ? 0.765 2.85 -5.711 1 83.19 79 GLY A O 1
ATOM 613 N N . ASN A 1 80 ? 2.807 2.492 -6.477 1 78.81 80 ASN A N 1
ATOM 614 C CA . ASN A 1 80 ? 3.389 3.238 -5.367 1 78.81 80 ASN A CA 1
ATOM 615 C C . ASN A 1 80 ? 3.826 4.633 -5.801 1 78.81 80 ASN A C 1
ATOM 617 O O . ASN A 1 80 ? 4.176 5.469 -4.965 1 78.81 80 ASN A O 1
ATOM 621 N N . LEU A 1 81 ? 3.811 4.883 -7.066 1 78.69 81 LEU A N 1
ATOM 622 C CA . LEU A 1 81 ? 4.145 6.227 -7.527 1 78.69 81 LEU A CA 1
ATOM 623 C C . LEU A 1 81 ? 2.969 7.176 -7.332 1 78.69 81 LEU A C 1
ATOM 625 O O . LEU A 1 81 ? 2.115 7.305 -8.211 1 78.69 81 LEU A O 1
ATOM 629 N N . GLY A 1 82 ? 2.877 7.719 -6.254 1 72.62 82 GLY A N 1
ATOM 630 C CA . GLY A 1 82 ? 1.774 8.602 -5.914 1 72.62 82 GLY A CA 1
ATOM 631 C C . GLY A 1 82 ? 2.123 10.078 -6.059 1 72.62 82 GLY A C 1
ATOM 632 O O . GLY A 1 82 ? 1.29 10.945 -5.797 1 72.62 82 GLY A O 1
ATOM 633 N N . LEU A 1 83 ? 3.285 10.367 -6.555 1 71.31 83 LEU A N 1
ATOM 634 C CA . LEU A 1 83 ? 3.715 11.758 -6.652 1 71.31 83 LEU A CA 1
ATOM 635 C C . LEU A 1 83 ? 2.873 12.516 -7.672 1 71.31 83 LEU A C 1
ATOM 637 O O . LEU A 1 83 ? 2.441 13.641 -7.41 1 71.31 83 LEU A O 1
ATOM 641 N N . ILE A 1 84 ? 2.568 11.867 -8.664 1 77 84 ILE A N 1
ATOM 642 C CA . ILE A 1 84 ? 1.827 12.523 -9.734 1 77 84 ILE A CA 1
ATOM 643 C C . ILE A 1 84 ? 0.392 12.789 -9.281 1 77 84 ILE A C 1
ATOM 645 O O . ILE A 1 84 ? -0.13 13.891 -9.461 1 77 84 ILE A O 1
ATOM 649 N N . SER A 1 85 ? -0.162 11.82 -8.75 1 82.25 85 SER A N 1
ATOM 650 C CA . SER A 1 85 ? -1.536 11.984 -8.289 1 82.25 85 SER A CA 1
ATOM 651 C C . SER A 1 85 ? -1.628 13.047 -7.195 1 82.25 85 SER A C 1
ATOM 653 O O . SER A 1 85 ? -2.592 13.812 -7.145 1 82.25 85 SER A O 1
ATOM 655 N N . GLY A 1 86 ? -0.659 13.148 -6.391 1 77.5 86 GLY A N 1
ATOM 656 C CA . GLY A 1 86 ? -0.638 14.156 -5.348 1 77.5 86 GLY A CA 1
ATOM 657 C C . GLY A 1 86 ? -0.525 15.57 -5.891 1 77.5 86 GLY A C 1
ATOM 658 O O . GLY A 1 86 ? -1.191 16.484 -5.398 1 77.5 86 GLY A O 1
ATOM 659 N N . LEU A 1 87 ? 0.323 15.742 -6.875 1 75.75 87 LEU A N 1
ATOM 660 C CA . LEU A 1 87 ? 0.523 17.062 -7.469 1 75.75 87 LEU A CA 1
ATOM 661 C C . LEU A 1 87 ? -0.738 17.531 -8.188 1 75.75 87 LEU A C 1
ATOM 663 O O . LEU A 1 87 ? -1.107 18.703 -8.102 1 75.75 87 LEU A O 1
ATOM 667 N N . ILE A 1 88 ? -1.359 16.641 -8.789 1 81.19 88 ILE A N 1
ATOM 668 C CA . ILE A 1 88 ? -2.582 16.984 -9.508 1 81.19 88 ILE A CA 1
ATOM 669 C C . ILE A 1 88 ? -3.688 17.312 -8.508 1 81.19 88 ILE A C 1
ATOM 671 O O . ILE A 1 88 ? -4.496 18.219 -8.75 1 81.19 88 ILE A O 1
ATOM 675 N N . ASN A 1 89 ? -3.596 16.641 -7.445 1 83.06 89 ASN A N 1
ATOM 676 C CA . ASN A 1 89 ? -4.617 16.844 -6.426 1 83.06 89 ASN A CA 1
ATOM 677 C C . ASN A 1 89 ? -4.473 18.219 -5.766 1 83.06 89 ASN A C 1
ATOM 679 O O . ASN A 1 89 ? -5.434 18.734 -5.195 1 83.06 89 ASN A O 1
ATOM 683 N N . GLU A 1 90 ? -3.33 18.828 -5.828 1 77.62 90 GLU A N 1
ATOM 684 C CA . GLU A 1 90 ? -3.096 20.141 -5.23 1 77.62 90 GLU A CA 1
ATOM 685 C C . GLU A 1 90 ? -3.619 21.25 -6.129 1 77.62 90 GLU A C 1
ATOM 687 O O . GLU A 1 90 ? -3.998 22.312 -5.645 1 77.62 90 GLU A O 1
ATOM 692 N N . VAL A 1 91 ? -3.664 20.969 -7.426 1 82.31 91 VAL A N 1
ATOM 693 C CA . VAL A 1 91 ? -4.004 22.047 -8.352 1 82.31 91 VAL A CA 1
ATOM 694 C C . VAL A 1 91 ? -5.418 21.828 -8.891 1 82.31 91 VAL A C 1
ATOM 696 O O . VAL A 1 91 ? -5.992 22.734 -9.508 1 82.31 91 VAL A O 1
ATOM 699 N N . THR A 1 92 ? -5.934 20.656 -8.781 1 86.25 92 THR A N 1
ATOM 700 C CA . THR A 1 92 ? -7.254 20.359 -9.32 1 86.25 92 THR A CA 1
ATOM 701 C C . THR A 1 92 ? -8.188 19.844 -8.227 1 86.25 92 THR A C 1
ATOM 703 O O . THR A 1 92 ? -7.723 19.422 -7.164 1 86.25 92 THR A O 1
ATOM 706 N N . PRO A 1 93 ? -9.398 20.031 -8.562 1 87.75 93 PRO A N 1
ATOM 707 C CA . PRO A 1 93 ? -10.352 19.453 -7.609 1 87.75 93 PRO A CA 1
ATOM 708 C C . PRO A 1 93 ? -10.281 17.938 -7.547 1 87.75 93 PRO A C 1
ATOM 710 O O . PRO A 1 93 ? -9.828 17.297 -8.508 1 87.75 93 PRO A O 1
ATOM 713 N N . PRO A 1 94 ? -10.711 17.391 -6.383 1 88.75 94 PRO A N 1
ATOM 714 C CA . PRO A 1 94 ? -10.578 15.945 -6.148 1 88.75 94 PRO A CA 1
ATOM 715 C C . PRO A 1 94 ? -11.352 15.117 -7.172 1 88.75 94 PRO A C 1
ATOM 717 O O . PRO A 1 94 ? -10.961 13.984 -7.473 1 88.75 94 PRO A O 1
ATOM 720 N N . TRP A 1 95 ? -12.391 15.648 -7.773 1 88.25 95 TRP A N 1
ATOM 721 C CA . TRP A 1 95 ? -13.18 14.867 -8.719 1 88.25 95 TRP A CA 1
ATOM 722 C C . TRP A 1 95 ? -12.398 14.617 -10 1 88.25 95 TRP A C 1
ATOM 724 O O . TRP A 1 95 ? -12.602 13.594 -10.664 1 88.25 95 TRP A O 1
ATOM 734 N N . VAL A 1 96 ? -11.523 15.492 -10.352 1 91.5 96 VAL A N 1
ATOM 735 C CA . VAL A 1 96 ? -10.719 15.336 -11.562 1 91.5 96 VAL A CA 1
ATOM 736 C C . VAL A 1 96 ? -9.695 14.219 -11.359 1 91.5 96 VAL A C 1
ATOM 738 O O . VAL A 1 96 ? -9.461 13.406 -12.258 1 91.5 96 VAL A O 1
ATOM 741 N N . VAL A 1 97 ? -9.156 14.172 -10.172 1 91.62 97 VAL A N 1
ATOM 742 C CA . VAL A 1 97 ? -8.164 13.148 -9.859 1 91.62 97 VAL A CA 1
ATOM 743 C C . VAL A 1 97 ? -8.812 11.766 -9.898 1 91.62 97 VAL A C 1
ATOM 745 O O . VAL A 1 97 ? -8.234 10.82 -10.438 1 91.62 97 VAL A O 1
ATOM 748 N N . LEU A 1 98 ? -9.953 11.711 -9.406 1 92.25 98 LEU A N 1
ATOM 749 C CA . LEU A 1 98 ? -10.672 10.445 -9.391 1 92.25 98 LEU A CA 1
ATOM 750 C C . LEU A 1 98 ? -11.062 10.023 -10.805 1 92.25 98 LEU A C 1
ATOM 752 O O . LEU A 1 98 ? -11.008 8.836 -11.133 1 92.25 98 LEU A O 1
ATOM 756 N N . LEU A 1 99 ? -11.414 10.953 -11.594 1 93.81 99 LEU A N 1
ATOM 757 C CA . LEU A 1 99 ? -11.789 10.664 -12.977 1 93.81 99 LEU A CA 1
ATOM 758 C C . LEU A 1 99 ? -10.586 10.156 -13.766 1 93.81 99 LEU A C 1
ATOM 760 O O . LEU A 1 99 ? -10.703 9.211 -14.539 1 93.81 99 LEU A O 1
ATOM 764 N N . ILE A 1 100 ? -9.5 10.742 -13.578 1 93.81 100 ILE A N 1
ATOM 765 C CA . ILE A 1 100 ? -8.273 10.32 -14.242 1 93.81 100 ILE A CA 1
ATOM 766 C C . ILE A 1 100 ? -7.906 8.906 -13.789 1 93.81 100 ILE A C 1
ATOM 768 O O . ILE A 1 100 ? -7.543 8.062 -14.602 1 93.81 100 ILE A O 1
ATOM 772 N N . GLY A 1 101 ? -8.031 8.711 -12.5 1 93.38 101 GLY A N 1
ATOM 773 C CA . GLY A 1 101 ? -7.762 7.383 -11.977 1 93.38 101 GLY A CA 1
ATOM 774 C C . GLY A 1 101 ? -8.688 6.32 -12.539 1 93.38 101 GLY A C 1
ATOM 775 O O . GLY A 1 101 ? -8.234 5.227 -12.891 1 93.38 101 GLY A O 1
ATOM 776 N N . ALA A 1 102 ? -9.914 6.648 -12.648 1 93.94 102 ALA A N 1
ATOM 777 C CA . ALA A 1 102 ? -10.891 5.711 -13.188 1 93.94 102 ALA A CA 1
ATOM 778 C C . ALA A 1 102 ? -10.602 5.395 -14.648 1 93.94 102 ALA A C 1
ATOM 780 O O . ALA A 1 102 ? -10.695 4.238 -15.07 1 93.94 102 ALA A O 1
ATOM 781 N N . ALA A 1 103 ? -10.281 6.406 -15.344 1 94.44 103 ALA A N 1
ATOM 782 C CA . ALA A 1 103 ? -9.961 6.219 -16.766 1 94.44 103 ALA A CA 1
ATOM 783 C C . ALA A 1 103 ? -8.703 5.371 -16.922 1 94.44 103 ALA A C 1
ATOM 785 O O . ALA A 1 103 ? -8.633 4.52 -17.812 1 94.44 103 ALA A O 1
ATOM 786 N N . MET A 1 104 ? -7.793 5.609 -16.141 1 93.94 104 MET A N 1
ATOM 787 C CA . MET A 1 104 ? -6.547 4.852 -16.188 1 93.94 104 MET A CA 1
ATOM 788 C C . MET A 1 104 ? -6.781 3.393 -15.812 1 93.94 104 MET A C 1
ATOM 790 O O . MET A 1 104 ? -6.199 2.49 -16.406 1 93.94 104 MET A O 1
ATOM 794 N N . ASN A 1 105 ? -7.547 3.215 -14.797 1 93.5 105 ASN A N 1
ATOM 795 C CA . ASN A 1 105 ? -7.863 1.852 -14.375 1 93.5 105 ASN A CA 1
ATOM 796 C C . ASN A 1 105 ? -8.555 1.071 -15.484 1 93.5 105 ASN A C 1
ATOM 798 O O . ASN A 1 105 ? -8.188 -0.068 -15.773 1 93.5 105 ASN A O 1
ATOM 802 N N . PHE A 1 106 ? -9.531 1.654 -16.047 1 94.06 106 PHE A N 1
ATOM 803 C CA . PHE A 1 106 ? -10.289 1.005 -17.109 1 94.06 106 PHE A CA 1
ATOM 804 C C . PHE A 1 106 ? -9.406 0.725 -18.328 1 94.06 106 PHE A C 1
ATOM 806 O O . PHE A 1 106 ? -9.422 -0.378 -18.875 1 94.06 106 PHE A O 1
ATOM 813 N N . SER A 1 107 ? -8.648 1.667 -18.703 1 93.31 107 SER A N 1
ATOM 814 C CA . SER A 1 107 ? -7.805 1.504 -19.891 1 93.31 107 SER A CA 1
ATOM 815 C C . SER A 1 107 ? -6.699 0.482 -19.641 1 93.31 107 SER A C 1
ATOM 817 O O . SER A 1 107 ? -6.402 -0.336 -20.516 1 93.31 107 SER A O 1
ATOM 819 N N . GLY A 1 108 ? -6.156 0.523 -18.531 1 92.5 108 GLY A N 1
ATOM 820 C CA . GLY A 1 108 ? -5.062 -0.39 -18.219 1 92.5 108 GLY A CA 1
ATOM 821 C C . GLY A 1 108 ? -5.508 -1.837 -18.125 1 92.5 108 GLY A C 1
ATOM 822 O O . GLY A 1 108 ? -5.023 -2.695 -18.859 1 92.5 108 GLY A O 1
ATOM 823 N N . TYR A 1 109 ? -6.426 -2.156 -17.312 1 91.94 109 TYR A N 1
ATOM 824 C CA . TYR A 1 109 ? -6.836 -3.535 -17.062 1 91.94 109 TYR A CA 1
ATOM 825 C C . TYR A 1 109 ? -7.707 -4.059 -18.188 1 91.94 109 TYR A C 1
ATOM 827 O O . TYR A 1 109 ? -7.715 -5.262 -18.469 1 91.94 109 TYR A O 1
ATOM 835 N N . PHE A 1 110 ? -8.43 -3.154 -18.828 1 90.5 110 PHE A N 1
ATOM 836 C CA . PHE A 1 110 ? -9.203 -3.588 -19.984 1 90.5 110 PHE A CA 1
ATOM 837 C C . PHE A 1 110 ? -8.281 -4.094 -21.094 1 90.5 110 PHE A C 1
ATOM 839 O O . PHE A 1 110 ? -8.578 -5.102 -21.734 1 90.5 110 PHE A O 1
ATOM 846 N N . MET A 1 111 ? -7.219 -3.404 -21.297 1 90.25 111 MET A N 1
ATOM 847 C CA . MET A 1 111 ? -6.254 -3.824 -22.312 1 90.25 111 MET A CA 1
ATOM 848 C C . MET A 1 111 ? -5.586 -5.137 -21.922 1 90.25 111 MET A C 1
ATOM 850 O O . MET A 1 111 ? -5.285 -5.969 -22.781 1 90.25 111 MET A O 1
ATOM 854 N N . ILE A 1 112 ? -5.375 -5.32 -20.672 1 88.56 112 ILE A N 1
ATOM 855 C CA . ILE A 1 112 ? -4.789 -6.574 -20.203 1 88.56 112 ILE A CA 1
ATOM 856 C C . ILE A 1 112 ? -5.777 -7.719 -20.422 1 88.56 112 ILE A C 1
ATOM 858 O O . ILE A 1 112 ? -5.387 -8.812 -20.828 1 88.56 112 ILE A O 1
ATOM 862 N N . TRP A 1 113 ? -7.008 -7.43 -20.109 1 89 113 TRP A N 1
ATOM 863 C CA . TRP A 1 113 ? -8.039 -8.438 -20.328 1 89 113 TRP A CA 1
ATOM 864 C C . TRP A 1 113 ? -8.125 -8.828 -21.797 1 89 113 TRP A C 1
ATOM 866 O O . TRP A 1 113 ? -8.234 -10.016 -22.125 1 89 113 TRP A O 1
ATOM 876 N N . LEU A 1 114 ? -8.016 -7.898 -22.688 1 87.56 114 LEU A N 1
ATOM 877 C CA . LEU A 1 114 ? -8.055 -8.172 -24.125 1 87.56 114 LEU A CA 1
ATOM 878 C C . LEU A 1 114 ? -6.852 -9.008 -24.547 1 87.56 114 LEU A C 1
ATOM 880 O O . LEU A 1 114 ? -6.969 -9.875 -25.406 1 87.56 114 LEU A O 1
ATOM 884 N N . ALA A 1 115 ? -5.75 -8.742 -23.938 1 85.12 115 ALA A N 1
ATOM 885 C CA . ALA A 1 115 ? -4.527 -9.477 -24.266 1 85.12 115 ALA A CA 1
ATOM 886 C C . ALA A 1 115 ? -4.609 -10.922 -23.797 1 85.12 115 ALA A C 1
ATOM 888 O O . ALA A 1 115 ? -4.207 -11.836 -24.516 1 85.12 115 ALA A O 1
ATOM 889 N N . VAL A 1 116 ? -5.129 -11.125 -22.672 1 84.81 116 VAL A N 1
ATOM 890 C CA . VAL A 1 116 ? -5.184 -12.453 -22.078 1 84.81 116 VAL A CA 1
ATOM 891 C C . VAL A 1 116 ? -6.262 -13.289 -22.766 1 84.81 116 VAL A C 1
ATOM 893 O O . VAL A 1 116 ? -6.129 -14.5 -22.906 1 84.81 116 VAL A O 1
ATOM 896 N N . THR A 1 117 ? -7.352 -12.711 -23.156 1 83.19 117 THR A N 1
ATOM 897 C CA . THR A 1 117 ? -8.445 -13.43 -23.797 1 83.19 117 THR A CA 1
ATOM 898 C C . THR A 1 117 ? -8.141 -13.656 -25.281 1 83.19 117 THR A C 1
ATOM 900 O O . THR A 1 117 ? -8.844 -14.414 -25.953 1 83.19 117 THR A O 1
ATOM 903 N N . GLY A 1 118 ? -7.023 -13.242 -25.734 1 76.19 118 GLY A N 1
ATOM 904 C CA . GLY A 1 118 ? -6.57 -13.523 -27.078 1 76.19 118 GLY A CA 1
ATOM 905 C C . GLY A 1 118 ? -7.277 -12.68 -28.125 1 76.19 118 GLY A C 1
ATOM 906 O O . GLY A 1 118 ? -7.254 -13.016 -29.312 1 76.19 118 GLY A O 1
ATOM 907 N N . ARG A 1 119 ? -7.973 -11.781 -27.703 1 74.19 119 ARG A N 1
ATOM 908 C CA . ARG A 1 119 ? -8.695 -10.992 -28.688 1 74.19 119 ARG A CA 1
ATOM 909 C C . ARG A 1 119 ? -7.762 -10.016 -29.406 1 74.19 119 ARG A C 1
ATOM 911 O O . ARG A 1 119 ? -8.047 -9.578 -30.516 1 74.19 119 ARG A O 1
ATOM 918 N N . THR A 1 120 ? -6.719 -9.75 -28.781 1 68.75 120 THR A N 1
ATOM 919 C CA . THR A 1 120 ? -5.691 -8.938 -29.422 1 68.75 120 THR A CA 1
ATOM 920 C C . THR A 1 120 ? -4.426 -9.758 -29.672 1 68.75 120 THR A C 1
ATOM 922 O O . THR A 1 120 ? -4.25 -10.828 -29.078 1 68.75 120 THR A O 1
ATOM 925 N N . ALA A 1 121 ? -3.766 -9.438 -30.688 1 66.56 121 ALA A N 1
ATOM 926 C CA . ALA A 1 121 ? -2.492 -10.094 -30.984 1 66.56 121 ALA A CA 1
ATOM 927 C C . ALA A 1 121 ? -1.615 -10.164 -29.734 1 66.56 121 ALA A C 1
ATOM 929 O O . ALA A 1 121 ? -1.776 -9.367 -28.812 1 66.56 121 ALA A O 1
ATOM 930 N N . LYS A 1 122 ? -0.965 -11.297 -29.594 1 70.81 122 LYS A N 1
ATOM 931 C CA . LYS A 1 122 ? -0.058 -11.477 -28.469 1 70.81 122 LYS A CA 1
ATOM 932 C C . LYS A 1 122 ? 0.771 -10.219 -28.234 1 70.81 122 LYS A C 1
ATOM 934 O O . LYS A 1 122 ? 1.562 -9.812 -29.078 1 70.81 122 LYS A O 1
ATOM 939 N N . PRO A 1 123 ? 0.29 -9.555 -27.219 1 72.62 123 PRO A N 1
ATOM 940 C CA . PRO A 1 123 ? 1.036 -8.32 -26.953 1 72.62 123 PRO A CA 1
ATOM 941 C C . PRO A 1 123 ? 2.48 -8.586 -26.531 1 72.62 123 PRO A C 1
ATOM 943 O O . PRO A 1 123 ? 2.793 -9.656 -26.016 1 72.62 123 PRO A O 1
ATOM 946 N N . HIS A 1 124 ? 3.295 -7.707 -27.031 1 83.25 124 HIS A N 1
ATOM 947 C CA . HIS A 1 124 ? 4.672 -7.742 -26.547 1 83.25 124 HIS A CA 1
ATOM 948 C C . HIS A 1 124 ? 4.742 -7.484 -25.047 1 83.25 124 HIS A C 1
ATOM 950 O O . HIS A 1 124 ? 3.859 -6.836 -24.484 1 83.25 124 HIS A O 1
ATOM 956 N N . VAL A 1 125 ? 5.648 -8.062 -24.438 1 84.06 125 VAL A N 1
ATOM 957 C CA . VAL A 1 125 ? 5.848 -7.965 -23 1 84.06 125 VAL A CA 1
ATOM 958 C C . VAL A 1 125 ? 5.879 -6.496 -22.578 1 84.06 125 VAL A C 1
ATOM 960 O O . VAL A 1 125 ? 5.32 -6.125 -21.547 1 84.06 125 VAL A O 1
ATOM 963 N N . TRP A 1 126 ? 6.438 -5.656 -23.484 1 84.38 126 TRP A N 1
ATOM 964 C CA . TRP A 1 126 ? 6.559 -4.246 -23.125 1 84.38 126 TRP A CA 1
ATOM 965 C C . TRP A 1 126 ? 5.188 -3.574 -23.094 1 84.38 126 TRP A C 1
ATOM 967 O O . TRP A 1 126 ? 4.945 -2.695 -22.266 1 84.38 126 TRP A O 1
ATOM 977 N N . GLN A 1 127 ? 4.316 -3.959 -23.844 1 88.31 127 GLN A N 1
ATOM 978 C CA . GLN A 1 127 ? 2.969 -3.395 -23.859 1 88.31 127 GLN A CA 1
ATOM 979 C C . GLN A 1 127 ? 2.197 -3.791 -22.609 1 88.31 127 GLN A C 1
ATOM 981 O O . GLN A 1 127 ? 1.492 -2.969 -22.016 1 88.31 127 GLN A O 1
ATOM 986 N N . LEU A 1 128 ? 2.395 -4.992 -22.266 1 89.38 128 LEU A N 1
ATOM 987 C CA . LEU A 1 128 ? 1.716 -5.473 -21.078 1 89.38 128 LEU A CA 1
ATOM 988 C C . LEU A 1 128 ? 2.234 -4.758 -19.828 1 89.38 128 LEU A C 1
ATOM 990 O O . LEU A 1 128 ? 1.465 -4.453 -18.922 1 89.38 128 LEU A O 1
ATOM 994 N N . CYS A 1 129 ? 3.482 -4.492 -19.859 1 89.69 129 CYS A N 1
ATOM 995 C CA . CYS A 1 129 ? 4.09 -3.768 -18.75 1 89.69 129 CYS A CA 1
ATOM 996 C C . CYS A 1 129 ? 3.541 -2.35 -18.656 1 89.69 129 CYS A C 1
ATOM 998 O O . CYS A 1 129 ? 3.316 -1.835 -17.562 1 89.69 129 CYS A O 1
ATOM 1000 N N . LEU A 1 130 ? 3.311 -1.783 -19.703 1 89.5 130 LEU A N 1
ATOM 1001 C CA . LEU A 1 130 ? 2.756 -0.433 -19.734 1 89.5 130 LEU A CA 1
ATOM 1002 C C . LEU A 1 130 ? 1.305 -0.431 -19.266 1 89.5 130 LEU A C 1
ATOM 1004 O O . LEU A 1 130 ? 0.89 0.461 -18.516 1 89.5 130 LEU A O 1
ATOM 1008 N N . TYR A 1 131 ? 0.596 -1.408 -19.719 1 91.38 131 TYR A N 1
ATOM 1009 C CA . TYR A 1 131 ? -0.809 -1.493 -19.328 1 91.38 131 TYR A CA 1
ATOM 1010 C C . TYR A 1 131 ? -0.955 -1.678 -17.828 1 91.38 131 TYR A C 1
ATOM 1012 O O . TYR A 1 131 ? -1.771 -1.008 -17.188 1 91.38 131 TYR A O 1
ATOM 1020 N N . ILE A 1 132 ? -0.173 -2.512 -17.312 1 91.44 132 ILE A N 1
ATOM 1021 C CA . ILE A 1 132 ? -0.302 -2.803 -15.891 1 91.44 132 ILE A CA 1
ATOM 1022 C C . ILE A 1 132 ? 0.209 -1.618 -15.078 1 91.44 132 ILE A C 1
ATOM 1024 O O . ILE A 1 132 ? -0.283 -1.355 -13.977 1 91.44 132 ILE A O 1
ATOM 1028 N N . TRP A 1 133 ? 1.164 -0.962 -15.633 1 91 133 TRP A N 1
ATOM 1029 C CA . TRP A 1 133 ? 1.678 0.231 -14.961 1 91 133 TRP A CA 1
ATOM 1030 C C . TRP A 1 133 ? 0.593 1.296 -14.844 1 91 133 TRP A C 1
ATOM 1032 O O . TRP A 1 133 ? 0.397 1.872 -13.773 1 91 133 TRP A O 1
ATOM 1042 N N . ILE A 1 134 ? -0.061 1.506 -15.828 1 90.81 134 ILE A N 1
ATOM 1043 C CA . ILE A 1 134 ? -1.13 2.498 -15.859 1 90.81 134 ILE A CA 1
ATOM 1044 C C . ILE A 1 134 ? -2.273 2.055 -14.945 1 90.81 134 ILE A C 1
ATOM 1046 O O . ILE A 1 134 ? -2.82 2.859 -14.188 1 90.81 134 ILE A O 1
ATOM 1050 N N . GLY A 1 135 ? -2.594 0.825 -15.102 1 91.5 135 GLY A N 1
ATOM 1051 C CA . GLY A 1 135 ? -3.658 0.291 -14.266 1 91.5 135 GLY A CA 1
ATOM 1052 C C . GLY A 1 135 ? -3.348 0.365 -12.781 1 91.5 135 GLY A C 1
ATOM 1053 O O . GLY A 1 135 ? -4.211 0.731 -11.984 1 91.5 135 GLY A O 1
ATOM 1054 N N . ALA A 1 136 ? -2.137 0.044 -12.461 1 90.88 136 ALA A N 1
ATOM 1055 C CA . ALA A 1 136 ? -1.728 0.056 -11.062 1 90.88 136 ALA A CA 1
ATOM 1056 C C . ALA A 1 136 ? -1.633 1.482 -10.531 1 90.88 136 ALA A C 1
ATOM 1058 O O . ALA A 1 136 ? -1.919 1.734 -9.352 1 90.88 136 ALA A O 1
ATOM 1059 N N . ASP A 1 137 ? -1.202 2.385 -11.336 1 91.62 137 ASP A N 1
ATOM 1060 C CA . ASP A 1 137 ? -1.092 3.777 -10.914 1 91.62 137 ASP A CA 1
ATOM 1061 C C . ASP A 1 137 ? -2.467 4.375 -10.625 1 91.62 137 ASP A C 1
ATOM 1063 O O . ASP A 1 137 ? -2.576 5.387 -9.93 1 91.62 137 ASP A O 1
ATOM 1067 N N . SER A 1 138 ? -3.453 3.812 -11.203 1 91.31 138 SER A N 1
ATOM 1068 C CA . SER A 1 138 ? -4.816 4.277 -10.961 1 91.31 138 SER A CA 1
ATOM 1069 C C . SER A 1 138 ? -5.191 4.156 -9.492 1 91.31 138 SER A C 1
ATOM 1071 O O . SER A 1 138 ? -6 4.934 -8.984 1 91.31 138 SER A O 1
ATOM 1073 N N . GLN A 1 139 ? -4.605 3.211 -8.812 1 88.44 139 GLN A N 1
ATOM 1074 C CA . GLN A 1 139 ? -4.859 3.033 -7.383 1 88.44 139 GLN A CA 1
ATOM 1075 C C . GLN A 1 139 ? -4.398 4.25 -6.586 1 88.44 139 GLN A C 1
ATOM 1077 O O . GLN A 1 139 ? -5.074 4.676 -5.648 1 88.44 139 GLN A O 1
ATOM 1082 N N . ALA A 1 140 ? -3.299 4.777 -6.969 1 87.06 140 ALA A N 1
ATOM 1083 C CA . ALA A 1 140 ? -2.777 5.961 -6.289 1 87.06 140 ALA A CA 1
ATOM 1084 C C . ALA A 1 140 ? -3.693 7.164 -6.5 1 87.06 140 ALA A C 1
ATOM 1086 O O . ALA A 1 140 ? -3.889 7.973 -5.59 1 87.06 140 ALA A O 1
ATOM 1087 N N . PHE A 1 141 ? -4.199 7.215 -7.656 1 90.12 141 PHE A N 1
ATOM 1088 C CA . PHE A 1 141 ? -5.105 8.312 -7.969 1 90.12 141 PHE A CA 1
ATOM 1089 C C . PHE A 1 141 ? -6.387 8.211 -7.148 1 90.12 141 PHE A C 1
ATOM 1091 O O . PHE A 1 141 ? -6.879 9.211 -6.621 1 90.12 141 PHE A O 1
ATOM 1098 N N . ALA A 1 142 ? -6.867 7.016 -7.117 1 88.56 142 ALA A N 1
ATOM 1099 C CA . ALA A 1 142 ? -8.086 6.809 -6.34 1 88.56 142 ALA A CA 1
ATOM 1100 C C . ALA A 1 142 ? -7.84 7.051 -4.855 1 88.56 142 ALA A C 1
ATOM 1102 O O . ALA A 1 142 ? -8.68 7.645 -4.168 1 88.56 142 ALA A O 1
ATOM 1103 N N . ASN A 1 143 ? -6.742 6.645 -4.406 1 87.19 143 ASN A N 1
ATOM 1104 C CA . ASN A 1 143 ? -6.367 6.863 -3.012 1 87.19 143 ASN A CA 1
ATOM 1105 C C . ASN A 1 143 ? -6.203 8.352 -2.705 1 87.19 143 ASN A C 1
ATOM 1107 O O . ASN A 1 143 ? -6.703 8.836 -1.688 1 87.19 143 ASN A O 1
ATOM 1111 N N . THR A 1 144 ? -5.535 8.984 -3.541 1 86.25 144 THR A N 1
ATOM 1112 C CA . THR A 1 144 ? -5.301 10.414 -3.352 1 86.25 144 THR A CA 1
ATOM 1113 C C . THR A 1 144 ? -6.613 11.195 -3.42 1 86.25 144 THR A C 1
ATOM 1115 O O . THR A 1 144 ? -6.895 12.023 -2.555 1 86.25 144 THR A O 1
ATOM 1118 N N . GLY A 1 145 ? -7.387 10.883 -4.355 1 87.25 145 GLY A N 1
ATOM 1119 C CA . GLY A 1 145 ? -8.641 11.602 -4.539 1 87.25 145 GLY A CA 1
ATOM 1120 C C . GLY A 1 145 ? -9.633 11.367 -3.414 1 87.25 145 GLY A C 1
ATOM 1121 O O . GLY A 1 145 ? -10.344 12.289 -3.01 1 87.25 145 GLY A O 1
ATOM 1122 N N . SER A 1 146 ? -9.594 10.219 -2.881 1 89.94 146 SER A N 1
ATOM 1123 C CA . SER A 1 146 ? -10.594 9.891 -1.869 1 89.94 146 SER A CA 1
ATOM 1124 C C . SER A 1 146 ? -10.023 10.023 -0.462 1 89.94 146 SER A C 1
ATOM 1126 O O . SER A 1 146 ? -10.609 10.695 0.39 1 89.94 146 SER A O 1
ATOM 1128 N N . LEU A 1 147 ? -8.898 9.484 -0.238 1 87.19 147 LEU A N 1
ATOM 1129 C CA . LEU A 1 147 ? -8.328 9.445 1.104 1 87.19 147 LEU A CA 1
ATOM 1130 C C . LEU A 1 147 ? -7.898 10.844 1.551 1 87.19 147 LEU A C 1
ATOM 1132 O O . LEU A 1 147 ? -8.242 11.281 2.65 1 87.19 147 LEU A O 1
ATOM 1136 N N . ILE A 1 148 ? -7.188 11.57 0.755 1 83.12 148 ILE A N 1
ATOM 1137 C CA . ILE A 1 148 ? -6.672 12.883 1.129 1 83.12 148 ILE A CA 1
ATOM 1138 C C . ILE A 1 148 ? -7.828 13.867 1.294 1 83.12 148 ILE A C 1
ATOM 1140 O O . ILE A 1 148 ? -7.836 14.672 2.227 1 83.12 148 ILE A O 1
ATOM 1144 N N . THR A 1 149 ? -8.75 13.695 0.42 1 86.81 149 THR A N 1
ATOM 1145 C CA . THR A 1 149 ? -9.914 14.57 0.508 1 86.81 149 THR A CA 1
ATOM 1146 C C . THR A 1 149 ? -10.68 14.328 1.807 1 86.81 149 THR A C 1
ATOM 1148 O O . THR A 1 149 ? -11.086 15.273 2.482 1 86.81 149 THR A O 1
ATOM 1151 N N . CYS A 1 150 ? -10.859 13.109 2.137 1 88.38 150 CYS A N 1
ATOM 1152 C CA . CYS A 1 150 ? -11.562 12.773 3.369 1 88.38 150 CYS A CA 1
ATOM 1153 C C . CYS A 1 150 ? -10.789 13.266 4.59 1 88.38 150 CYS A C 1
ATOM 1155 O O . CYS A 1 150 ? -11.391 13.758 5.547 1 88.38 150 CYS A O 1
ATOM 1157 N N . VAL A 1 151 ? -9.562 13.203 4.551 1 83.94 151 VAL A N 1
ATOM 1158 C CA . VAL A 1 151 ? -8.734 13.633 5.676 1 83.94 151 VAL A CA 1
ATOM 1159 C C . VAL A 1 151 ? -8.773 15.148 5.805 1 83.94 151 VAL A C 1
ATOM 1161 O O . VAL A 1 151 ? -8.805 15.688 6.918 1 83.94 151 VAL A O 1
ATOM 1164 N N . LYS A 1 152 ? -8.773 15.828 4.758 1 83.88 152 LYS A N 1
ATOM 1165 C CA . LYS A 1 152 ? -8.852 17.297 4.766 1 83.88 152 LYS A CA 1
ATOM 1166 C C . LYS A 1 152 ? -10.203 17.766 5.289 1 83.88 152 LYS A C 1
ATOM 1168 O O . LYS A 1 152 ? -10.297 18.812 5.934 1 83.88 152 LYS A O 1
ATOM 1173 N N . ASN A 1 153 ? -11.195 16.953 4.973 1 86.5 153 ASN A N 1
ATOM 1174 C CA . ASN A 1 153 ? -12.539 17.312 5.402 1 86.5 153 ASN A CA 1
ATOM 1175 C C . ASN A 1 153 ? -12.758 17 6.883 1 86.5 153 ASN A C 1
ATOM 1177 O O . ASN A 1 153 ? -13.648 17.578 7.516 1 86.5 153 ASN A O 1
ATOM 1181 N N . PHE A 1 154 ? -12 16.062 7.422 1 86.88 154 PHE A N 1
ATOM 1182 C CA . PHE A 1 154 ? -12.109 15.688 8.828 1 86.88 154 PHE A CA 1
ATOM 1183 C C . PHE A 1 154 ? -10.758 15.773 9.516 1 86.88 154 PHE A C 1
ATOM 1185 O O . PHE A 1 154 ? -10.219 14.75 9.961 1 86.88 154 PHE A O 1
ATOM 1192 N N . PRO A 1 155 ? -10.312 16.953 9.812 1 78.5 155 PRO A N 1
ATOM 1193 C CA . PRO A 1 155 ? -8.961 17.125 10.344 1 78.5 155 PRO A CA 1
ATOM 1194 C C . PRO A 1 155 ? -8.836 16.688 11.797 1 78.5 155 PRO A C 1
ATOM 1196 O O . PRO A 1 155 ? -7.734 16.375 12.258 1 78.5 155 PRO A O 1
ATOM 1199 N N . GLN A 1 156 ? -9.891 16.609 12.523 1 77.62 156 GLN A N 1
ATOM 1200 C CA . GLN A 1 156 ? -9.844 16.219 13.93 1 77.62 156 GLN A CA 1
ATOM 1201 C C . GLN A 1 156 ? -9.734 14.711 14.086 1 77.62 156 GLN A C 1
ATOM 1203 O O . GLN A 1 156 ? -9.227 14.219 15.102 1 77.62 156 GLN A O 1
ATOM 1208 N N . SER A 1 157 ? -10.211 14.039 13.047 1 82.12 157 SER A N 1
ATOM 1209 C CA . SER A 1 157 ? -10.195 12.578 13.094 1 82.12 157 SER A CA 1
ATOM 1210 C C . SER A 1 157 ? -9.375 11.992 11.945 1 82.12 157 SER A C 1
ATOM 1212 O O . SER A 1 157 ? -9.812 11.055 11.281 1 82.12 157 SER A O 1
ATOM 1214 N N . ARG A 1 158 ? -8.219 12.539 11.852 1 79.12 158 ARG A N 1
ATOM 1215 C CA . ARG A 1 158 ? -7.391 12.117 10.719 1 79.12 158 ARG A CA 1
ATOM 1216 C C . ARG A 1 158 ? -6.988 10.656 10.852 1 79.12 158 ARG A C 1
ATOM 1218 O O . ARG A 1 158 ? -7.004 9.914 9.875 1 79.12 158 ARG A O 1
ATOM 1225 N N . GLY A 1 159 ? -6.691 10.203 12.008 1 75.38 159 GLY A N 1
ATOM 1226 C CA . GLY A 1 159 ? -6.242 8.844 12.234 1 75.38 159 GLY A CA 1
ATOM 1227 C C . GLY A 1 159 ? -7.32 7.809 11.969 1 75.38 159 GLY A C 1
ATOM 1228 O O . GLY A 1 159 ? -7.086 6.828 11.25 1 75.38 159 GLY A O 1
ATOM 1229 N N . ILE A 1 160 ? -8.438 8.07 12.438 1 82.56 160 ILE A N 1
ATOM 1230 C CA . ILE A 1 160 ? -9.531 7.113 12.305 1 82.56 160 ILE A CA 1
ATOM 1231 C C . ILE A 1 160 ? -9.992 7.051 10.852 1 82.56 160 ILE A C 1
ATOM 1233 O O . ILE A 1 160 ? -10.273 5.969 10.328 1 82.56 160 ILE A O 1
ATOM 1237 N N . VAL A 1 161 ? -10.031 8.227 10.203 1 87.38 161 VAL A N 1
ATOM 1238 C CA . VAL A 1 161 ? -10.461 8.289 8.805 1 87.38 161 VAL A CA 1
ATOM 1239 C C . VAL A 1 161 ? -9.461 7.547 7.922 1 87.38 161 VAL A C 1
ATOM 1241 O O . VAL A 1 161 ? -9.852 6.734 7.082 1 87.38 161 VAL A O 1
ATOM 1244 N N . SER A 1 162 ? -8.258 7.773 8.156 1 85.06 162 SER A N 1
ATOM 1245 C CA . SER A 1 162 ? -7.211 7.109 7.383 1 85.06 162 SER A CA 1
ATOM 1246 C C . SER A 1 162 ? -7.215 5.605 7.625 1 85.06 162 SER A C 1
ATOM 1248 O O . SER A 1 162 ? -7.082 4.82 6.684 1 85.06 162 SER A O 1
ATOM 1250 N N . GLY A 1 163 ? -7.379 5.223 8.844 1 83.12 163 GLY A N 1
ATOM 1251 C CA . GLY A 1 163 ? -7.43 3.805 9.164 1 83.12 163 GLY A CA 1
ATOM 1252 C C . GLY A 1 163 ? -8.617 3.096 8.547 1 83.12 163 GLY A C 1
ATOM 1253 O O . GLY A 1 163 ? -8.492 1.978 8.039 1 83.12 163 GLY A O 1
ATOM 1254 N N . LEU A 1 164 ? -9.648 3.699 8.578 1 88.5 164 LEU A N 1
ATOM 1255 C CA . LEU A 1 164 ? -10.875 3.121 8.031 1 88.5 164 LEU A CA 1
ATOM 1256 C C . LEU A 1 164 ? -10.766 2.949 6.52 1 88.5 164 LEU A C 1
ATOM 1258 O O . LEU A 1 164 ? -11.062 1.874 5.992 1 88.5 164 LEU A O 1
ATOM 1262 N N . LEU A 1 165 ? -10.352 3.977 5.879 1 90.81 165 LEU A N 1
ATOM 1263 C CA . LEU A 1 165 ? -10.266 3.934 4.426 1 90.81 165 LEU A CA 1
ATOM 1264 C C . LEU A 1 165 ? -9.195 2.939 3.977 1 90.81 165 LEU A C 1
ATOM 1266 O O . LEU A 1 165 ? -9.422 2.16 3.047 1 90.81 165 LEU A O 1
ATOM 1270 N N . LYS A 1 166 ? -8.133 2.881 4.645 1 86.19 166 LYS A N 1
ATOM 1271 C CA . LYS A 1 166 ? -7.078 1.93 4.305 1 86.19 166 LYS A CA 1
ATOM 1272 C C . LYS A 1 166 ? -7.492 0.502 4.645 1 86.19 166 LYS A C 1
ATOM 1274 O O . LYS A 1 166 ? -7.082 -0.448 3.977 1 86.19 166 LYS A O 1
ATOM 1279 N N . GLY A 1 167 ? -8.234 0.447 5.715 1 86.94 167 GLY A N 1
ATOM 1280 C CA . GLY A 1 167 ? -8.773 -0.861 6.043 1 86.94 167 GLY A CA 1
ATOM 1281 C C . GLY A 1 167 ? -9.633 -1.447 4.938 1 86.94 167 GLY A C 1
ATOM 1282 O O . GLY A 1 167 ? -9.57 -2.65 4.668 1 86.94 167 GLY A O 1
ATOM 1283 N N . PHE A 1 168 ? -10.344 -0.593 4.309 1 92.06 168 PHE A N 1
ATOM 1284 C CA . PHE A 1 168 ? -11.195 -1.06 3.221 1 92.06 168 PHE A CA 1
ATOM 1285 C C . PHE A 1 168 ? -10.352 -1.455 2.01 1 92.06 168 PHE A C 1
ATOM 1287 O O . PHE A 1 168 ? -10.734 -2.346 1.248 1 92.06 168 PHE A O 1
ATOM 1294 N N . VAL A 1 169 ? -9.273 -0.806 1.851 1 89.5 169 VAL A N 1
ATOM 1295 C CA . VAL A 1 169 ? -8.359 -1.22 0.787 1 89.5 169 VAL A CA 1
ATOM 1296 C C . VAL A 1 169 ? -7.859 -2.637 1.058 1 89.5 169 VAL A C 1
ATOM 1298 O O . VAL A 1 169 ? -7.801 -3.465 0.146 1 89.5 169 VAL A O 1
ATOM 1301 N N . GLY A 1 170 ? -7.582 -2.875 2.273 1 87.25 170 GLY A N 1
ATOM 1302 C CA . GLY A 1 170 ? -7.156 -4.215 2.656 1 87.25 170 GLY A CA 1
ATOM 1303 C C . GLY A 1 170 ? -8.227 -5.262 2.439 1 87.25 170 GLY A C 1
ATOM 1304 O O . GLY A 1 170 ? -7.926 -6.414 2.121 1 87.25 170 GLY A O 1
ATOM 1305 N N . LEU A 1 171 ? -9.422 -4.867 2.574 1 90.81 171 LEU A N 1
ATOM 1306 C CA . LEU A 1 171 ? -10.539 -5.797 2.412 1 90.81 171 LEU A CA 1
ATOM 1307 C C . LEU A 1 171 ? -10.945 -5.902 0.946 1 90.81 171 LEU A C 1
ATOM 1309 O O . LEU A 1 171 ? -11.75 -6.762 0.582 1 90.81 171 LEU A O 1
ATOM 1313 N N . SER A 1 172 ? -10.445 -5.043 0.156 1 92.19 172 SER A N 1
ATOM 1314 C CA . SER A 1 172 ? -10.875 -4.949 -1.236 1 92.19 172 SER A CA 1
ATOM 1315 C C . SER A 1 172 ? -10.617 -6.254 -1.982 1 92.19 172 SER A C 1
ATOM 1317 O O . SER A 1 172 ? -11.438 -6.676 -2.803 1 92.19 172 SER A O 1
ATOM 1319 N N . GLY A 1 173 ? -9.539 -6.863 -1.699 1 87.81 173 GLY A N 1
ATOM 1320 C CA . GLY A 1 173 ? -9.242 -8.133 -2.35 1 87.81 173 GLY A CA 1
ATOM 1321 C C . GLY A 1 173 ? -10.289 -9.195 -2.09 1 87.81 173 GLY A C 1
ATOM 1322 O O . GLY A 1 173 ? -10.734 -9.867 -3.018 1 87.81 173 GLY A O 1
ATOM 1323 N N . ALA A 1 174 ? -10.625 -9.312 -0.829 1 88.12 174 ALA A N 1
ATOM 1324 C CA . ALA A 1 174 ? -11.625 -10.312 -0.451 1 88.12 174 ALA A CA 1
ATOM 1325 C C . ALA A 1 174 ? -12.992 -9.961 -1.018 1 88.12 174 ALA A C 1
ATOM 1327 O O . ALA A 1 174 ? -13.734 -10.844 -1.458 1 88.12 174 ALA A O 1
ATOM 1328 N N . ILE A 1 175 ? -13.273 -8.711 -0.965 1 92.5 175 ILE A N 1
ATOM 1329 C CA . ILE A 1 175 ? -14.562 -8.258 -1.487 1 92.5 175 ILE A CA 1
ATOM 1330 C C . ILE A 1 175 ? -14.648 -8.57 -2.98 1 92.5 175 ILE A C 1
ATOM 1332 O O . ILE A 1 175 ? -15.633 -9.148 -3.443 1 92.5 175 ILE A O 1
ATOM 1336 N N . MET A 1 176 ? -13.68 -8.281 -3.682 1 90.88 176 MET A N 1
ATOM 1337 C CA . MET A 1 176 ? -13.656 -8.492 -5.125 1 90.88 176 MET A CA 1
ATOM 1338 C C . MET A 1 176 ? -13.68 -9.977 -5.457 1 90.88 176 MET A C 1
ATOM 1340 O O . MET A 1 176 ? -14.281 -10.391 -6.453 1 90.88 176 MET A O 1
ATOM 1344 N N . THR A 1 177 ? -13 -10.703 -4.637 1 86.38 177 THR A N 1
ATOM 1345 C CA . THR A 1 177 ? -12.969 -12.148 -4.852 1 86.38 177 THR A CA 1
ATOM 1346 C C . THR A 1 177 ? -14.367 -12.742 -4.703 1 86.38 177 THR A C 1
ATOM 1348 O O . THR A 1 177 ? -14.758 -13.617 -5.477 1 86.38 177 THR A O 1
ATOM 1351 N N . GLN A 1 178 ? -15.062 -12.281 -3.699 1 87.94 178 GLN A N 1
ATOM 1352 C CA . GLN A 1 178 ? -16.422 -12.766 -3.504 1 87.94 178 GLN A CA 1
ATOM 1353 C C . GLN A 1 178 ? -17.328 -12.367 -4.676 1 87.94 178 GLN A C 1
ATOM 1355 O O . GLN A 1 178 ? -18.125 -13.172 -5.145 1 87.94 178 GLN A O 1
ATOM 1360 N N . ILE A 1 179 ? -17.172 -11.18 -5.113 1 88.56 179 ILE A N 1
ATOM 1361 C CA . ILE A 1 179 ? -17.984 -10.688 -6.219 1 88.56 179 ILE A CA 1
ATOM 1362 C C . ILE A 1 179 ? -17.641 -11.453 -7.492 1 88.56 179 ILE A C 1
ATOM 1364 O O . ILE A 1 179 ? -18.531 -11.828 -8.258 1 88.56 179 ILE A O 1
ATOM 1368 N N . TYR A 1 180 ? -16.422 -11.703 -7.629 1 87.94 180 TYR A N 1
ATOM 1369 C CA . TYR A 1 180 ? -15.93 -12.414 -8.805 1 87.94 180 TYR A CA 1
ATOM 1370 C C . TYR A 1 180 ? -16.5 -13.828 -8.867 1 87.94 180 TYR A C 1
ATOM 1372 O O . TYR A 1 180 ? -16.984 -14.266 -9.914 1 87.94 180 TYR A O 1
ATOM 1380 N N . HIS A 1 181 ? -16.438 -14.578 -7.766 1 84.38 181 HIS A N 1
ATOM 1381 C CA . HIS A 1 181 ? -16.922 -15.945 -7.734 1 84.38 181 HIS A CA 1
ATOM 1382 C C . HIS A 1 181 ? -18.438 -15.992 -7.934 1 84.38 181 HIS A C 1
ATOM 1384 O O . HIS A 1 181 ? -18.969 -16.938 -8.531 1 84.38 181 HIS A O 1
ATOM 1390 N N . ALA A 1 182 ? -19.047 -15.016 -7.441 1 85.56 182 ALA A N 1
ATOM 1391 C CA . ALA A 1 182 ? -20.516 -14.961 -7.562 1 85.56 182 ALA A CA 1
ATOM 1392 C C . ALA A 1 182 ? -20.938 -14.656 -9 1 85.56 182 ALA A C 1
ATOM 1394 O O . ALA A 1 182 ? -21.906 -15.227 -9.5 1 85.56 182 ALA A O 1
ATOM 1395 N N . LEU A 1 183 ? -20.219 -13.789 -9.695 1 85.06 183 LEU A N 1
ATOM 1396 C CA . LEU A 1 183 ? -20.609 -13.328 -11.023 1 85.06 183 LEU A CA 1
ATOM 1397 C C . LEU A 1 183 ? -20.062 -14.25 -12.102 1 85.06 183 LEU A C 1
ATOM 1399 O O . LEU A 1 183 ? -20.734 -14.539 -13.094 1 85.06 183 LEU A O 1
ATOM 1403 N N . TYR A 1 184 ? -18.734 -14.68 -11.938 1 83 184 TYR A N 1
ATOM 1404 C CA . TYR A 1 184 ? -18.062 -15.336 -13.055 1 83 184 TYR A CA 1
ATOM 1405 C C . TYR A 1 184 ? -17.609 -16.734 -12.664 1 83 184 TYR A C 1
ATOM 1407 O O . TYR A 1 184 ? -16.953 -17.422 -13.453 1 83 184 TYR A O 1
ATOM 1415 N N . GLY A 1 185 ? -17.938 -17.172 -11.523 1 77.38 185 GLY A N 1
ATOM 1416 C CA . GLY A 1 185 ? -17.562 -18.516 -11.102 1 77.38 185 GLY A CA 1
ATOM 1417 C C . GLY A 1 185 ? -16.078 -18.656 -10.852 1 77.38 185 GLY A C 1
ATOM 1418 O O . GLY A 1 185 ? -15.508 -17.922 -10.039 1 77.38 185 GLY A O 1
ATOM 1419 N N . ASN A 1 186 ? -15.352 -19.594 -11.609 1 73.12 186 ASN A N 1
ATOM 1420 C CA . ASN A 1 186 ? -13.945 -19.859 -11.32 1 73.12 186 ASN A CA 1
ATOM 1421 C C . ASN A 1 186 ? -13.047 -19.484 -12.484 1 73.12 186 ASN A C 1
ATOM 1423 O O . ASN A 1 186 ? -11.914 -19.969 -12.594 1 73.12 186 ASN A O 1
ATOM 1427 N N . ASN A 1 187 ? -13.539 -18.484 -13.227 1 78.69 187 ASN A N 1
ATOM 1428 C CA . ASN A 1 187 ? -12.711 -18.062 -14.352 1 78.69 187 ASN A CA 1
ATOM 1429 C C . ASN A 1 187 ? -11.828 -16.875 -13.992 1 78.69 187 ASN A C 1
ATOM 1431 O O . ASN A 1 187 ? -12.32 -15.758 -13.844 1 78.69 187 ASN A O 1
ATOM 1435 N N . SER A 1 188 ? -10.57 -17.094 -13.82 1 76.44 188 SER A N 1
ATOM 1436 C CA . SER A 1 188 ? -9.633 -16.062 -13.398 1 76.44 188 SER A CA 1
ATOM 1437 C C . SER A 1 188 ? -9.5 -14.961 -14.445 1 76.44 188 SER A C 1
ATOM 1439 O O . SER A 1 188 ? -9.18 -13.82 -14.125 1 76.44 188 SER A O 1
ATOM 1441 N N . LYS A 1 189 ? -9.766 -15.32 -15.719 1 81.31 189 LYS A N 1
ATOM 1442 C CA . LYS A 1 189 ? -9.695 -14.312 -16.766 1 81.31 189 LYS A CA 1
ATOM 1443 C C . LYS A 1 189 ? -10.789 -13.266 -16.594 1 81.31 189 LYS A C 1
ATOM 1445 O O . LYS A 1 189 ? -10.57 -12.078 -16.875 1 81.31 189 LYS A O 1
ATOM 1450 N N . SER A 1 190 ? -11.836 -13.742 -16.062 1 85.12 190 SER A N 1
ATOM 1451 C CA . SER A 1 190 ? -12.945 -12.82 -15.844 1 85.12 190 SER A CA 1
ATOM 1452 C C . SER A 1 190 ? -12.68 -11.914 -14.648 1 85.12 190 SER A C 1
ATOM 1454 O 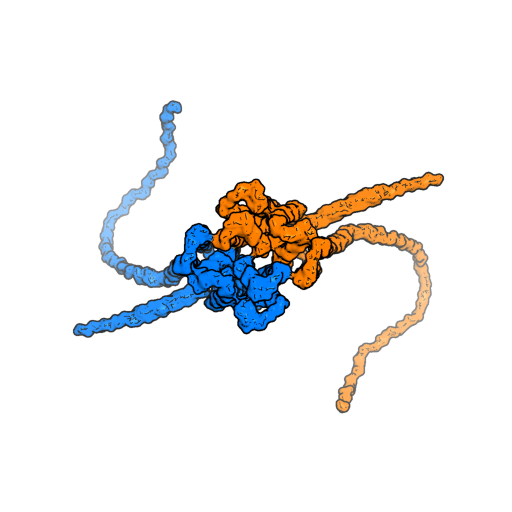O . SER A 1 190 ? -13.305 -10.852 -14.523 1 85.12 190 SER A O 1
ATOM 1456 N N . LEU A 1 191 ? -11.812 -12.352 -13.797 1 86.12 191 LEU A N 1
ATOM 1457 C CA . LEU A 1 191 ? -11.422 -11.508 -12.672 1 86.12 191 LEU A CA 1
ATOM 1458 C C . LEU A 1 191 ? -10.742 -10.234 -13.164 1 86.12 191 LEU A C 1
ATOM 1460 O O . LEU A 1 191 ? -10.992 -9.148 -12.641 1 86.12 191 LEU A O 1
ATOM 1464 N N . ILE A 1 192 ? -9.938 -10.375 -14.211 1 87.75 192 ILE A N 1
ATOM 1465 C CA . ILE A 1 192 ? -9.227 -9.234 -14.766 1 87.75 192 ILE A CA 1
ATOM 1466 C C . ILE A 1 192 ? -10.227 -8.234 -15.344 1 87.75 192 ILE A C 1
ATOM 1468 O O . ILE A 1 192 ? -10.062 -7.023 -15.195 1 87.75 192 ILE A O 1
ATOM 1472 N N . PHE A 1 193 ? -11.219 -8.766 -15.891 1 89.38 193 PHE A N 1
ATOM 1473 C CA . PHE A 1 193 ? -12.266 -7.926 -16.453 1 89.38 193 PHE A CA 1
ATOM 1474 C C . PHE A 1 193 ? -13.016 -7.184 -15.359 1 89.38 193 PHE A C 1
ATOM 1476 O O . PHE A 1 193 ? -13.32 -5.996 -15.5 1 89.38 193 PHE A O 1
ATOM 1483 N N . LEU A 1 194 ? -13.297 -7.875 -14.344 1 90.69 194 LEU A N 1
ATOM 1484 C CA . LEU A 1 194 ? -14.016 -7.277 -13.219 1 90.69 194 LEU A CA 1
ATOM 1485 C C . LEU A 1 194 ? -13.195 -6.156 -12.594 1 90.69 194 LEU A C 1
ATOM 1487 O O . LEU A 1 194 ? -13.734 -5.102 -12.258 1 90.69 194 LEU A O 1
ATOM 1491 N N . ILE A 1 195 ? -11.898 -6.375 -12.461 1 90.75 195 ILE A N 1
ATOM 1492 C CA . ILE A 1 195 ? -11 -5.387 -11.867 1 90.75 195 ILE A CA 1
ATOM 1493 C C . ILE A 1 195 ? -10.898 -4.168 -12.781 1 90.75 195 ILE A C 1
ATOM 1495 O O . ILE A 1 195 ? -10.641 -3.057 -12.312 1 90.75 195 ILE A O 1
ATOM 1499 N N . GLY A 1 196 ? -11.102 -4.375 -14.023 1 90.56 196 GLY A N 1
ATOM 1500 C CA . GLY A 1 196 ? -11.016 -3.297 -14.992 1 90.56 196 GLY A CA 1
ATOM 1501 C C . GLY A 1 196 ? -12.219 -2.375 -14.977 1 90.56 196 GLY A C 1
ATOM 1502 O O . GLY A 1 196 ? -12.07 -1.15 -14.945 1 90.56 196 GLY A O 1
ATOM 1503 N N . TRP A 1 197 ? -13.352 -2.912 -14.812 1 91.44 197 TRP A N 1
ATOM 1504 C CA . TRP A 1 197 ? -14.523 -2.064 -15.031 1 91.44 197 TRP A CA 1
ATOM 1505 C C . TRP A 1 197 ? -15.172 -1.677 -13.711 1 91.44 197 TRP A C 1
ATOM 1507 O O . TRP A 1 197 ? -15.711 -0.573 -13.578 1 91.44 197 TRP A O 1
ATOM 1517 N N . LEU A 1 198 ? -15.188 -2.492 -12.727 1 92.5 198 LEU A N 1
ATOM 1518 C CA . LEU A 1 198 ? -15.945 -2.234 -11.508 1 92.5 198 LEU A CA 1
ATOM 1519 C C . LEU A 1 198 ? -15.406 -1.009 -10.781 1 92.5 198 LEU A C 1
ATOM 1521 O O . LEU A 1 198 ? -16.156 -0.092 -10.453 1 92.5 198 LEU A O 1
ATOM 1525 N N . PRO A 1 199 ? -14.109 -0.979 -10.516 1 93.12 199 PRO A N 1
ATOM 1526 C CA . PRO A 1 199 ? -13.594 0.213 -9.836 1 93.12 199 PRO A CA 1
ATOM 1527 C C . PRO A 1 199 ? -13.82 1.492 -10.633 1 93.12 199 PRO A C 1
ATOM 1529 O O . PRO A 1 199 ? -14.039 2.559 -10.055 1 93.12 199 PRO A O 1
ATOM 1532 N N . ALA A 1 200 ? -13.758 1.37 -11.922 1 93.19 200 ALA A N 1
ATOM 1533 C CA . ALA A 1 200 ? -13.984 2.531 -12.781 1 93.19 200 ALA A CA 1
ATOM 1534 C C . ALA A 1 200 ? -15.422 3.023 -12.664 1 93.19 200 ALA A C 1
ATOM 1536 O O . ALA A 1 200 ? -15.664 4.223 -12.5 1 93.19 200 ALA A O 1
ATOM 1537 N N . VAL A 1 201 ? -16.359 2.154 -12.688 1 94.06 201 VAL A N 1
ATOM 1538 C CA . VAL A 1 201 ? -17.766 2.504 -12.625 1 94.06 201 VAL A CA 1
ATOM 1539 C C . VAL A 1 201 ? -18.094 3.1 -11.258 1 94.06 201 VAL A C 1
ATOM 1541 O O . VAL A 1 201 ? -18.781 4.117 -11.164 1 94.06 201 VAL A O 1
ATOM 1544 N N . VAL A 1 202 ? -17.609 2.459 -10.242 1 93.81 202 VAL A N 1
ATOM 1545 C CA . VAL A 1 202 ? -17.875 2.932 -8.883 1 93.81 202 VAL A CA 1
ATOM 1546 C C . VAL A 1 202 ? -17.312 4.34 -8.711 1 93.81 202 VAL A C 1
ATOM 1548 O O . VAL A 1 202 ? -17.984 5.207 -8.133 1 93.81 202 VAL A O 1
ATOM 1551 N N . SER A 1 203 ? -16.125 4.562 -9.219 1 92.81 203 SER A N 1
ATOM 1552 C CA . SER A 1 203 ? -15.508 5.883 -9.102 1 92.81 203 SER A CA 1
ATOM 1553 C C . SER A 1 203 ? -16.312 6.934 -9.859 1 92.81 203 SER A C 1
ATOM 1555 O O . SER A 1 203 ? -16.5 8.047 -9.367 1 92.81 203 SER A O 1
ATOM 1557 N N . ILE A 1 204 ? -16.828 6.617 -10.984 1 91.94 204 ILE A N 1
ATOM 1558 C CA . ILE A 1 204 ? -17.578 7.559 -11.812 1 91.94 204 ILE A CA 1
ATOM 1559 C C . ILE A 1 204 ? -18.906 7.883 -11.148 1 91.94 204 ILE A C 1
ATOM 1561 O O . ILE A 1 204 ? -19.359 9.031 -11.164 1 91.94 204 ILE A O 1
ATOM 1565 N N . VAL A 1 205 ? -19.516 6.902 -10.602 1 91.44 205 VAL A N 1
ATOM 1566 C CA . VAL A 1 205 ? -20.828 7.082 -9.977 1 91.44 205 VAL A CA 1
ATOM 1567 C C . VAL A 1 205 ? -20.703 8.055 -8.797 1 91.44 205 VAL A C 1
ATOM 1569 O O . VAL A 1 205 ? -21.594 8.875 -8.562 1 91.44 205 VAL A O 1
ATOM 1572 N N . PHE A 1 206 ? -19.578 8.086 -8.109 1 91.81 206 PHE A N 1
ATOM 1573 C CA . PHE A 1 206 ? -19.453 8.891 -6.902 1 91.81 206 PHE A CA 1
ATOM 1574 C C . PHE A 1 206 ? -18.609 10.133 -7.168 1 91.81 206 PHE A C 1
ATOM 1576 O O . PHE A 1 206 ? -18.172 10.805 -6.234 1 91.81 206 PHE A O 1
ATOM 1583 N N . LEU A 1 207 ? -18.359 10.461 -8.375 1 89.38 207 LEU A N 1
ATOM 1584 C CA . LEU A 1 207 ? -17.547 11.602 -8.773 1 89.38 207 LEU A CA 1
ATOM 1585 C C . LEU A 1 207 ? -18.094 12.898 -8.188 1 89.38 207 LEU A C 1
ATOM 1587 O O . LEU A 1 207 ? -17.359 13.68 -7.59 1 89.38 207 LEU A O 1
ATOM 1591 N N . PRO A 1 208 ? -19.375 13.109 -8.297 1 85.69 208 PRO A N 1
ATOM 1592 C CA . PRO A 1 208 ? -19.906 14.398 -7.84 1 85.69 208 PRO A CA 1
ATOM 1593 C C . PRO A 1 208 ? -19.938 14.516 -6.316 1 85.69 208 PRO A C 1
ATOM 1595 O O . PRO A 1 208 ? -20.062 15.625 -5.781 1 85.69 208 PRO A O 1
ATOM 1598 N N . THR A 1 209 ? -19.812 13.461 -5.695 1 86.56 209 THR A N 1
ATOM 1599 C CA . THR A 1 209 ? -19.938 13.461 -4.242 1 86.56 209 THR A CA 1
ATOM 1600 C C . THR A 1 209 ? -18.609 13.82 -3.588 1 86.56 209 THR A C 1
ATOM 1602 O O . THR A 1 209 ? -18.578 14.391 -2.496 1 86.56 209 THR A O 1
ATOM 1605 N N . ILE A 1 210 ? -17.562 13.57 -4.258 1 86.81 210 ILE A N 1
ATOM 1606 C CA . ILE A 1 210 ? -16.25 13.805 -3.67 1 86.81 210 ILE A CA 1
ATOM 1607 C C . ILE A 1 210 ? -15.805 15.242 -3.928 1 86.81 210 ILE A C 1
ATOM 1609 O O . ILE A 1 210 ? -15.453 15.602 -5.051 1 86.81 210 ILE A O 1
ATOM 1613 N N . ARG A 1 211 ? -15.938 16.094 -2.918 1 82.44 211 ARG A N 1
ATOM 1614 C CA . ARG A 1 211 ? -15.578 17.5 -3.004 1 82.44 211 ARG A CA 1
ATOM 1615 C C . ARG A 1 211 ? -15.016 18 -1.679 1 82.44 211 ARG A C 1
ATOM 1617 O O . ARG A 1 211 ? -15.258 17.406 -0.628 1 82.44 211 ARG A O 1
ATOM 1624 N N . LEU A 1 212 ? -14.18 18.938 -1.818 1 82.81 212 LEU A N 1
ATOM 1625 C CA . LEU A 1 212 ? -13.648 19.578 -0.62 1 82.81 212 LEU A CA 1
ATOM 1626 C C . LEU A 1 212 ? -14.703 20.453 0.046 1 82.81 212 LEU A C 1
ATOM 1628 O O . LEU A 1 212 ? -15.367 21.25 -0.622 1 82.81 212 LEU A O 1
ATOM 1632 N N . MET A 1 213 ? -14.891 20.094 1.251 1 78.94 213 MET A N 1
ATOM 1633 C CA . MET A 1 213 ? -15.898 20.844 1.987 1 78.94 213 MET A CA 1
ATOM 1634 C C . MET A 1 213 ? -15.266 21.641 3.115 1 78.94 213 MET A C 1
ATOM 1636 O O . MET A 1 213 ? -14.125 21.391 3.508 1 78.94 213 MET A O 1
ATOM 1640 N N . LYS A 1 214 ? -16.016 22.594 3.531 1 74.44 214 LYS A N 1
ATOM 1641 C CA . LYS A 1 214 ? -15.578 23.422 4.656 1 74.44 214 LYS A CA 1
ATOM 1642 C C . LYS A 1 214 ? -15.578 22.609 5.953 1 74.44 214 LYS A C 1
ATOM 1644 O O . LYS A 1 214 ? -16.484 21.812 6.191 1 74.44 214 LYS A O 1
ATOM 1649 N N . VAL A 1 215 ? -14.531 22.641 6.684 1 68.88 215 VAL A N 1
ATOM 1650 C CA . VAL A 1 215 ? -14.328 21.906 7.926 1 68.88 215 VAL A CA 1
ATOM 1651 C C . VAL A 1 215 ? -15.352 22.359 8.969 1 68.88 215 VAL A C 1
ATOM 1653 O O . VAL A 1 215 ? -15.492 23.547 9.234 1 68.88 215 VAL A O 1
ATOM 1656 N N . ALA A 1 216 ? -16.406 21.5 9.195 1 64.5 216 ALA A N 1
ATOM 1657 C CA . ALA A 1 216 ? -17.344 21.797 10.273 1 64.5 216 ALA A CA 1
ATOM 1658 C C . ALA A 1 216 ? -17.016 21 11.531 1 64.5 216 ALA A C 1
ATOM 1660 O O . ALA A 1 216 ? -16.781 19.781 11.453 1 64.5 216 ALA A O 1
ATOM 1661 N N . ARG A 1 217 ? -16.5 21.641 12.617 1 64.69 217 ARG A N 1
ATOM 1662 C CA . ARG A 1 217 ? -16.156 20.953 13.867 1 64.69 217 ARG A CA 1
ATOM 1663 C C . ARG A 1 217 ? -17.422 20.516 14.609 1 64.69 217 ARG A C 1
ATOM 1665 O O . ARG A 1 217 ? -18.203 21.344 15.07 1 64.69 217 ARG A O 1
ATOM 1672 N N . LYS A 1 218 ? -17.859 19.328 14.258 1 64.06 218 LYS A N 1
ATOM 1673 C CA . LYS A 1 218 ? -18.984 18.844 15.055 1 64.06 218 LYS A CA 1
ATOM 1674 C C . LYS A 1 218 ? -18.531 17.891 16.141 1 64.06 218 LYS A C 1
ATOM 1676 O O . LYS A 1 218 ? -17.594 17.109 15.938 1 64.06 218 LYS A O 1
ATOM 1681 N N . GLU A 1 219 ? -18.953 18 17.359 1 63.31 219 GLU A N 1
ATOM 1682 C CA . GLU A 1 219 ? -18.594 17.234 18.547 1 63.31 219 GLU A CA 1
ATOM 1683 C C . GLU A 1 219 ? -18.922 15.758 18.359 1 63.31 219 GLU A C 1
ATOM 1685 O O . GLU A 1 219 ? -18.188 14.891 18.844 1 63.31 219 GLU A O 1
ATOM 1690 N N . ASN A 1 220 ? -19.922 15.391 17.547 1 73.69 220 ASN A N 1
ATOM 1691 C CA . ASN A 1 220 ? -20.359 14 17.469 1 73.69 220 ASN A CA 1
ATOM 1692 C C . ASN A 1 220 ? -19.641 13.258 16.344 1 73.69 220 ASN A C 1
ATOM 1694 O O . ASN A 1 220 ? -20.031 12.148 15.977 1 73.69 220 ASN A O 1
ATOM 1698 N N . GLU A 1 221 ? -18.625 13.703 15.914 1 82.38 221 GLU A N 1
ATOM 1699 C CA . GLU A 1 221 ? -17.922 13.102 14.789 1 82.38 221 GLU A CA 1
ATOM 1700 C C . GLU A 1 221 ? -17.281 11.773 15.18 1 82.38 221 GLU A C 1
ATOM 1702 O O . GLU A 1 221 ? -17.297 10.82 14.406 1 82.38 221 GLU A O 1
ATOM 1707 N N . HIS A 1 222 ? -16.859 11.734 16.406 1 80.81 222 HIS A N 1
ATOM 1708 C CA . HIS A 1 222 ? -16.172 10.523 16.844 1 80.81 222 HIS A CA 1
ATOM 1709 C C . HIS A 1 222 ? -17.156 9.359 16.984 1 80.81 222 HIS A C 1
ATOM 1711 O O . HIS A 1 222 ? -16.812 8.219 16.672 1 80.81 222 HIS A O 1
ATOM 1717 N N . LYS A 1 223 ? -18.281 9.711 17.391 1 82.81 223 LYS A N 1
ATOM 1718 C CA . LYS A 1 223 ? -19.281 8.656 17.562 1 82.81 223 LYS A CA 1
ATOM 1719 C C . LYS A 1 223 ? -19.672 8.055 16.219 1 82.81 223 LYS A C 1
ATOM 1721 O O . LYS A 1 223 ? -19.812 6.84 16.094 1 82.81 223 LYS A O 1
ATOM 1726 N N . ILE A 1 224 ? -19.844 8.836 15.281 1 85.5 224 ILE A N 1
ATOM 1727 C CA . ILE A 1 224 ? -20.266 8.383 13.961 1 85.5 224 ILE A CA 1
ATOM 1728 C C . ILE A 1 224 ? -19.156 7.543 13.336 1 85.5 224 ILE A C 1
ATOM 1730 O O . ILE A 1 224 ? -19.406 6.488 12.75 1 85.5 224 ILE A O 1
ATOM 1734 N N . PHE A 1 225 ? -17.953 7.918 13.492 1 87 225 PHE A N 1
ATOM 1735 C CA . PHE A 1 225 ? -16.828 7.184 12.938 1 87 225 PHE A CA 1
ATOM 1736 C C . PHE A 1 225 ? -16.672 5.832 13.625 1 87 225 PHE A C 1
ATOM 1738 O O . PHE A 1 225 ? -16.297 4.844 12.984 1 87 225 PHE A O 1
ATOM 1745 N N . TYR A 1 226 ? -17.031 5.855 14.875 1 85.56 226 TYR A N 1
ATOM 1746 C CA . TYR A 1 226 ? -16.969 4.574 15.57 1 85.56 226 TYR A CA 1
ATOM 1747 C C . TYR A 1 226 ? -18.047 3.627 15.055 1 85.56 226 TYR A C 1
ATOM 1749 O O . TYR A 1 226 ? -17.812 2.42 14.938 1 85.56 226 TYR A O 1
ATOM 1757 N N . ASN A 1 227 ? -19.125 4.164 14.766 1 88.62 227 ASN A N 1
ATOM 1758 C CA . ASN A 1 227 ? -20.172 3.336 14.18 1 88.62 227 ASN A CA 1
ATOM 1759 C C . ASN A 1 227 ? -19.766 2.791 12.812 1 88.62 227 ASN A C 1
ATOM 1761 O O . ASN A 1 227 ? -20.047 1.634 12.492 1 88.62 227 ASN A O 1
ATOM 1765 N N . LEU A 1 228 ? -19.156 3.646 12.102 1 90.12 228 LEU A N 1
ATOM 1766 C CA . LEU A 1 228 ? -18.656 3.209 10.797 1 90.12 228 LEU A CA 1
ATOM 1767 C C . LEU A 1 228 ? -17.578 2.141 10.953 1 90.12 228 LEU A C 1
ATOM 1769 O O . LEU A 1 228 ? -17.531 1.183 10.172 1 90.12 228 LEU A O 1
ATOM 1773 N N . LEU A 1 229 ? -16.812 2.305 11.922 1 87.25 229 LEU A N 1
ATOM 1774 C CA . LEU A 1 229 ? -15.75 1.346 12.211 1 87.25 229 LEU A CA 1
ATOM 1775 C C . LEU A 1 229 ? -16.328 -0.005 12.617 1 87.25 229 LEU A C 1
ATOM 1777 O O . LEU A 1 229 ? -15.836 -1.051 12.188 1 87.25 229 LEU A O 1
ATOM 1781 N N . TYR A 1 230 ? -17.375 0.038 13.391 1 88.06 230 TYR A N 1
ATOM 1782 C CA . TYR A 1 230 ? -18 -1.204 13.828 1 88.06 230 TYR A CA 1
ATOM 1783 C C . TYR A 1 230 ? -18.625 -1.951 12.648 1 88.06 230 TYR A C 1
ATOM 1785 O O . TYR A 1 230 ? -18.5 -3.174 12.555 1 88.06 230 TYR A O 1
ATOM 1793 N N . VAL A 1 231 ? -19.219 -1.265 11.82 1 90.06 231 VAL A N 1
ATOM 1794 C CA . VAL A 1 231 ? -19.797 -1.876 10.625 1 90.06 231 VAL A CA 1
ATOM 1795 C C . VAL A 1 231 ? -18.688 -2.479 9.766 1 90.06 231 VAL A C 1
ATOM 1797 O O . VAL A 1 231 ? -18.844 -3.574 9.219 1 90.06 231 VAL A O 1
ATOM 1800 N N . SER A 1 232 ? -17.609 -1.784 9.648 1 89.81 232 SER A N 1
ATOM 1801 C CA . SER A 1 232 ? -16.484 -2.27 8.867 1 89.81 232 SER A CA 1
ATOM 1802 C C . SER A 1 232 ? -15.875 -3.523 9.484 1 89.81 232 SER A C 1
ATOM 1804 O O . SER A 1 232 ? -15.453 -4.434 8.773 1 89.81 232 SER A O 1
ATOM 1806 N N . LEU A 1 233 ? -15.867 -3.545 10.773 1 88 233 LEU A N 1
ATOM 1807 C CA . LEU A 1 233 ? -15.367 -4.723 11.477 1 88 233 LEU A CA 1
ATOM 1808 C C . LEU A 1 233 ? -16.297 -5.91 11.281 1 88 233 LEU A C 1
ATOM 1810 O O . LEU A 1 233 ? -15.844 -7.055 11.195 1 88 233 LEU A O 1
ATOM 1814 N N . GLY A 1 234 ? -17.531 -5.57 11.25 1 91.25 234 GLY A N 1
ATOM 1815 C CA . GLY A 1 234 ? -18.5 -6.605 10.93 1 91.25 234 GLY A CA 1
ATOM 1816 C C . GLY A 1 234 ? -18.312 -7.188 9.539 1 91.25 234 GLY A C 1
ATOM 1817 O O . GLY A 1 234 ? -18.375 -8.406 9.359 1 91.25 234 GLY A O 1
ATOM 1818 N N . LEU A 1 235 ? -18.062 -6.359 8.617 1 93.25 235 LEU A N 1
ATOM 1819 C CA . LEU A 1 235 ? -17.797 -6.801 7.25 1 93.25 235 LEU A CA 1
ATOM 1820 C C . LEU A 1 235 ? -16.531 -7.652 7.195 1 93.25 235 LEU A C 1
ATOM 1822 O O . LEU A 1 235 ? -16.516 -8.711 6.574 1 93.25 235 LEU A O 1
ATOM 1826 N N . ALA A 1 236 ? -15.5 -7.191 7.812 1 90.81 236 ALA A N 1
ATOM 1827 C CA . ALA A 1 236 ? -14.242 -7.934 7.855 1 90.81 236 ALA A CA 1
ATOM 1828 C C . ALA A 1 236 ? -14.438 -9.297 8.508 1 90.81 236 ALA A C 1
ATOM 1830 O O . ALA A 1 236 ? -13.914 -10.305 8.016 1 90.81 236 ALA A O 1
ATOM 1831 N N . GLY A 1 237 ? -15.156 -9.297 9.602 1 90.62 237 GLY A N 1
ATOM 1832 C CA . GLY A 1 237 ? -15.445 -10.555 10.266 1 90.62 237 GLY A CA 1
ATOM 1833 C C . GLY A 1 237 ? -16.234 -11.523 9.406 1 90.62 237 GLY A C 1
ATOM 1834 O O . GLY A 1 237 ? -15.938 -12.719 9.359 1 90.62 237 GLY A O 1
ATOM 1835 N N . PHE A 1 238 ? -17.266 -11.039 8.719 1 94.06 238 PHE A N 1
ATOM 1836 C CA . PHE A 1 238 ? -18.047 -11.883 7.828 1 94.06 238 PHE A CA 1
ATOM 1837 C C . PHE A 1 238 ? -17.188 -12.469 6.723 1 94.06 238 PHE A C 1
ATOM 1839 O O . PHE A 1 238 ? -17.281 -13.648 6.398 1 94.06 238 PHE A O 1
ATOM 1846 N N . LEU A 1 239 ? -16.344 -11.633 6.152 1 91.25 239 LEU A N 1
ATOM 1847 C CA . LEU A 1 239 ? -15.477 -12.086 5.07 1 91.25 239 LEU A CA 1
ATOM 1848 C C . LEU A 1 239 ? -14.531 -13.188 5.559 1 91.25 239 LEU A C 1
ATOM 1850 O O . LEU A 1 239 ? -14.312 -14.172 4.859 1 91.25 239 LEU A O 1
ATOM 1854 N N . MET A 1 240 ? -14.016 -12.969 6.691 1 88.31 240 MET A N 1
ATOM 1855 C CA . MET A 1 240 ? -13.125 -13.977 7.258 1 88.31 240 MET A CA 1
ATOM 1856 C C . MET A 1 240 ? -13.844 -15.312 7.418 1 88.31 240 MET A C 1
ATOM 1858 O O . MET A 1 240 ? -13.344 -16.344 6.98 1 88.31 240 MET A O 1
ATOM 1862 N N . VAL A 1 241 ? -14.992 -15.281 7.953 1 88.94 241 VAL A N 1
ATOM 1863 C CA . VAL A 1 241 ? -15.75 -16.484 8.227 1 88.94 241 VAL A CA 1
ATOM 1864 C C . VAL A 1 241 ? -16.141 -17.156 6.906 1 88.94 241 VAL A C 1
ATOM 1866 O O . VAL A 1 241 ? -15.984 -18.375 6.754 1 88.94 241 VAL A O 1
ATOM 1869 N N . ILE A 1 242 ? -16.594 -16.406 6.023 1 89.38 242 ILE A N 1
ATOM 1870 C CA . ILE A 1 242 ? -17.094 -16.984 4.781 1 89.38 242 ILE A CA 1
ATOM 1871 C C . ILE A 1 242 ? -15.945 -17.594 3.99 1 89.38 242 ILE A C 1
ATOM 1873 O O . ILE A 1 242 ? -16.125 -18.609 3.316 1 89.38 242 ILE A O 1
ATOM 1877 N N . ILE A 1 243 ? -14.828 -16.969 3.963 1 85.38 243 ILE A N 1
ATOM 1878 C CA . ILE A 1 243 ? -13.68 -17.516 3.252 1 85.38 243 ILE A CA 1
ATOM 1879 C C . ILE A 1 243 ? -13.25 -18.828 3.893 1 85.38 243 ILE A C 1
ATOM 1881 O O . ILE A 1 243 ? -12.906 -19.797 3.191 1 85.38 243 ILE A O 1
ATOM 1885 N N . VAL A 1 244 ? -13.273 -18.891 5.219 1 83.25 244 VAL A N 1
ATOM 1886 C CA . VAL A 1 244 ? -12.93 -20.125 5.934 1 83.25 244 VAL A CA 1
ATOM 1887 C C . VAL A 1 244 ? -13.922 -21.219 5.574 1 83.25 244 VAL A C 1
ATOM 1889 O O . VAL A 1 244 ? -13.523 -22.359 5.301 1 83.25 244 VAL A O 1
ATOM 1892 N N . VAL A 1 245 ? -15.164 -20.859 5.543 1 85.88 245 VAL A N 1
ATOM 1893 C CA . VAL A 1 245 ? -16.219 -21.828 5.223 1 85.88 245 VAL A CA 1
ATOM 1894 C C . VAL A 1 245 ? -16.047 -22.312 3.779 1 85.88 245 VAL A C 1
ATOM 1896 O O . VAL A 1 245 ? -16.219 -23.484 3.488 1 85.88 245 VAL A O 1
ATOM 1899 N N . GLN A 1 246 ? -15.703 -21.422 2.943 1 83.62 246 GLN A N 1
ATOM 1900 C CA . GLN A 1 246 ? -15.508 -21.75 1.537 1 83.62 246 GLN A CA 1
ATOM 1901 C C . GLN A 1 246 ? -14.312 -22.688 1.356 1 83.62 246 GLN A C 1
ATOM 1903 O O . GLN A 1 246 ? -14.297 -23.516 0.438 1 83.62 246 GLN A O 1
ATOM 1908 N N . SER A 1 247 ? -13.344 -22.531 2.162 1 79.06 247 SER A N 1
ATOM 1909 C CA . SER A 1 247 ? -12.148 -23.359 2.064 1 79.06 247 SER A CA 1
ATOM 1910 C C . SER A 1 247 ? -12.414 -24.781 2.562 1 79.06 247 SER A C 1
ATOM 1912 O O . SER A 1 247 ? -11.766 -25.734 2.127 1 79.06 247 SER A O 1
ATOM 1914 N N . ARG A 1 248 ? -13.383 -24.906 3.369 1 79.56 248 ARG A N 1
ATOM 1915 C CA . ARG A 1 248 ? -13.648 -26.203 3.967 1 79.56 248 ARG A CA 1
ATOM 1916 C C . ARG A 1 248 ? -14.75 -26.953 3.215 1 79.56 248 ARG A C 1
ATOM 1918 O O . ARG A 1 248 ? -14.703 -28.172 3.072 1 79.56 248 ARG A O 1
ATOM 1925 N N . LEU A 1 249 ? -15.75 -26.281 2.801 1 78.88 249 LEU A N 1
ATOM 1926 C CA . LEU A 1 249 ? -16.922 -26.953 2.266 1 78.88 249 LEU A CA 1
ATOM 1927 C C . LEU A 1 249 ? -16.953 -26.875 0.744 1 78.88 249 LEU A C 1
ATOM 1929 O O . LEU A 1 249 ? -17.656 -27.656 0.091 1 78.88 249 LEU A O 1
ATOM 1933 N N . GLY A 1 250 ? -16.078 -26.328 0.075 1 75.25 250 GLY A N 1
ATOM 1934 C CA . GLY A 1 250 ? -16.188 -26.156 -1.364 1 75.25 250 GLY A CA 1
ATOM 1935 C C . GLY A 1 250 ? -17.516 -25.562 -1.787 1 75.25 250 GLY A C 1
ATOM 1936 O O . GLY A 1 250 ? -18.547 -26.25 -1.761 1 75.25 250 GLY A O 1
ATOM 1937 N N . PHE A 1 251 ? -17.688 -24.438 -2.133 1 76.69 251 PHE A N 1
ATOM 1938 C CA . PHE A 1 251 ? -18.938 -23.719 -2.406 1 76.69 251 PHE A CA 1
ATOM 1939 C C . PHE A 1 251 ? -19.312 -23.844 -3.877 1 76.69 251 PHE A C 1
ATOM 1941 O O . PHE A 1 251 ? -18.438 -23.844 -4.75 1 76.69 251 PHE A O 1
ATOM 1948 N N . SER A 1 252 ? -20.641 -24.078 -4.059 1 78.56 252 SER A N 1
ATOM 1949 C CA . SER A 1 252 ? -21.203 -23.984 -5.406 1 78.56 252 SER A CA 1
ATOM 1950 C C . SER A 1 252 ? -21.391 -22.531 -5.824 1 78.56 252 SER A C 1
ATOM 1952 O O . SER A 1 252 ? -21.219 -21.609 -5.016 1 78.56 252 SER A O 1
ATOM 1954 N N . ARG A 1 253 ? -21.734 -22.25 -7.059 1 82.44 253 ARG A N 1
ATOM 1955 C CA . ARG A 1 253 ? -21.922 -20.891 -7.578 1 82.44 253 ARG A CA 1
ATOM 1956 C C . ARG A 1 253 ? -23.078 -20.188 -6.859 1 82.44 253 ARG A C 1
ATOM 1958 O O . ARG A 1 253 ? -22.984 -19 -6.566 1 82.44 253 ARG A O 1
ATOM 1965 N N . ALA A 1 254 ? -24.109 -20.938 -6.605 1 83.62 254 ALA A N 1
ATOM 1966 C CA . ALA A 1 254 ? -25.281 -20.359 -5.934 1 83.62 254 ALA A CA 1
ATOM 1967 C C . ALA A 1 254 ? -24.922 -19.922 -4.516 1 83.62 254 ALA A C 1
ATOM 1969 O O . ALA A 1 254 ? -25.406 -18.891 -4.043 1 83.62 254 ALA A O 1
ATOM 1970 N N . GLU A 1 255 ? -24.078 -20.641 -3.898 1 86 255 GLU A N 1
ATOM 1971 C CA . GLU A 1 255 ? -23.641 -20.297 -2.543 1 86 255 GLU A CA 1
ATOM 1972 C C . GLU A 1 255 ? -22.75 -19.062 -2.539 1 86 255 GLU A C 1
ATOM 1974 O O . GLU A 1 255 ? -22.828 -18.234 -1.627 1 86 255 GLU A O 1
ATOM 1979 N N . TYR A 1 256 ? -22.031 -19 -3.602 1 85.38 256 TYR A N 1
ATOM 1980 C CA . TYR A 1 256 ? -21.219 -17.781 -3.74 1 85.38 256 TYR A CA 1
ATOM 1981 C C . TYR A 1 256 ? -22.109 -16.562 -3.98 1 85.38 256 TYR A C 1
ATOM 1983 O O . TYR A 1 256 ? -21.797 -15.469 -3.51 1 85.38 256 TYR A O 1
ATOM 1991 N N . GLY A 1 257 ? -23.141 -16.734 -4.684 1 88.44 257 GLY A N 1
ATOM 1992 C CA . GLY A 1 257 ? -24.094 -15.656 -4.887 1 88.44 257 GLY A CA 1
ATOM 1993 C C . GLY A 1 257 ? -24.703 -15.148 -3.598 1 88.44 257 GLY A C 1
ATOM 1994 O O . GLY A 1 257 ? -24.844 -13.945 -3.4 1 88.44 257 GLY A O 1
ATOM 1995 N N . GLY A 1 258 ? -25.016 -16.078 -2.781 1 89.12 258 GLY A N 1
ATOM 1996 C CA . GLY A 1 258 ? -25.547 -15.703 -1.483 1 89.12 258 GLY A CA 1
ATOM 1997 C C . GLY A 1 258 ? -24.562 -14.938 -0.632 1 89.12 258 GLY A C 1
ATOM 1998 O O . GLY A 1 258 ? -24.906 -13.922 -0.026 1 89.12 258 GLY A O 1
ATOM 1999 N N . SER A 1 259 ? -23.391 -15.422 -0.602 1 89.56 259 SER A N 1
ATOM 2000 C CA . SER A 1 259 ? -22.375 -14.742 0.177 1 89.56 259 SER A CA 1
ATOM 2001 C C . SER A 1 259 ? -22.078 -13.359 -0.394 1 89.56 259 SER A C 1
ATOM 2003 O O . SER A 1 259 ? -21.859 -12.406 0.356 1 89.56 259 SER A O 1
ATOM 2005 N N . ALA A 1 260 ? -22.031 -13.258 -1.665 1 90.75 260 ALA A N 1
ATOM 2006 C CA . ALA A 1 260 ? -21.781 -11.961 -2.305 1 90.75 260 ALA A CA 1
ATOM 2007 C C . ALA A 1 260 ? -22.891 -10.969 -1.973 1 90.75 260 ALA A C 1
ATOM 2009 O O . ALA A 1 260 ? -22.625 -9.773 -1.794 1 90.75 260 ALA A O 1
ATOM 2010 N N . LEU A 1 261 ? -24.047 -11.438 -1.892 1 92.25 261 LEU A N 1
ATOM 2011 C CA . LEU A 1 261 ? -25.172 -10.578 -1.547 1 92.25 261 LEU A CA 1
ATOM 2012 C C . LEU A 1 261 ? -25.016 -10.023 -0.135 1 92.25 261 LEU A C 1
ATOM 2014 O O . LEU A 1 261 ? -25.266 -8.836 0.1 1 92.25 261 LEU A O 1
ATOM 2018 N N . VAL A 1 262 ? -24.641 -10.875 0.732 1 92 262 VAL A N 1
ATOM 2019 C CA . VAL A 1 262 ? -24.438 -10.43 2.107 1 92 262 VAL A CA 1
ATOM 2020 C C . VAL A 1 262 ? -23.328 -9.391 2.16 1 92 262 VAL A C 1
ATOM 2022 O O . VAL A 1 262 ? -23.438 -8.391 2.865 1 92 262 VAL A O 1
ATOM 2025 N N . VAL A 1 263 ? -22.25 -9.648 1.411 1 92 263 VAL A N 1
ATOM 2026 C CA . VAL A 1 263 ? -21.141 -8.703 1.354 1 92 263 VAL A CA 1
ATOM 2027 C C . VAL A 1 263 ? -21.641 -7.359 0.807 1 92 263 VAL A C 1
ATOM 2029 O O . VAL A 1 263 ? -21.266 -6.301 1.325 1 92 263 VAL A O 1
ATOM 2032 N N . PHE A 1 264 ? -22.453 -7.422 -0.114 1 92.62 264 PHE A N 1
ATOM 2033 C CA . PHE A 1 264 ? -23 -6.211 -0.71 1 92.62 264 PHE A CA 1
ATOM 2034 C C . PHE A 1 264 ? -23.844 -5.441 0.301 1 92.62 264 PHE A C 1
ATOM 2036 O O . PHE A 1 264 ? -23.734 -4.219 0.408 1 92.62 264 PHE A O 1
ATOM 2043 N N . VAL A 1 265 ? -24.641 -6.141 1.037 1 92.25 265 VAL A N 1
ATOM 2044 C CA . VAL A 1 265 ? -25.5 -5.52 2.039 1 92.25 265 VAL A CA 1
ATOM 2045 C C . VAL A 1 265 ? -24.641 -4.871 3.125 1 92.25 265 VAL A C 1
ATOM 2047 O O . VAL A 1 265 ? -24.906 -3.742 3.541 1 92.25 265 VAL A O 1
ATOM 2050 N N . LEU A 1 266 ? -23.625 -5.555 3.482 1 92.19 266 LEU A N 1
ATOM 2051 C CA . LEU A 1 266 ? -22.75 -5.035 4.535 1 92.19 266 LEU A CA 1
ATOM 2052 C C . LEU A 1 266 ? -21.922 -3.855 4.027 1 92.19 266 LEU A C 1
ATOM 2054 O O . LEU A 1 266 ? -21.625 -2.934 4.789 1 92.19 266 LEU A O 1
ATOM 2058 N N . LEU A 1 267 ? -21.562 -3.898 2.811 1 92.38 267 LEU A N 1
ATOM 2059 C CA . LEU A 1 267 ? -20.812 -2.807 2.195 1 92.38 267 LEU A CA 1
ATOM 2060 C C . LEU A 1 267 ? -21.641 -1.524 2.18 1 92.38 267 LEU A C 1
ATOM 2062 O O . LEU A 1 267 ? -21.094 -0.427 2.314 1 92.38 267 LEU A O 1
ATOM 2066 N N . PHE A 1 268 ? -22.953 -1.665 2.156 1 92.38 268 PHE A N 1
ATOM 2067 C CA . PHE A 1 268 ? -23.828 -0.499 2.092 1 92.38 268 PHE A CA 1
ATOM 2068 C C . PHE A 1 268 ? -24.391 -0.17 3.467 1 92.38 268 PHE A C 1
ATOM 2070 O O . PHE A 1 268 ? -25.109 0.818 3.629 1 92.38 268 PHE A O 1
ATOM 2077 N N . ALA A 1 269 ? -24.047 -0.905 4.418 1 90.31 269 ALA A N 1
ATOM 2078 C CA . ALA A 1 269 ? -24.531 -0.689 5.777 1 90.31 269 ALA A CA 1
ATOM 2079 C C . ALA A 1 269 ? -24.094 0.679 6.301 1 90.31 269 ALA A C 1
ATOM 2081 O O . ALA A 1 269 ? -24.859 1.351 7 1 90.31 269 ALA A O 1
ATOM 2082 N N . PRO A 1 270 ? -22.906 1.096 5.969 1 90.25 270 PRO A N 1
ATOM 2083 C CA . PRO A 1 270 ? -22.516 2.434 6.422 1 90.25 270 PRO A CA 1
ATOM 2084 C C . PRO A 1 270 ? -23.469 3.521 5.914 1 90.25 270 PRO A C 1
ATOM 2086 O O . PRO A 1 270 ? -23.547 4.598 6.512 1 90.25 270 PRO A O 1
ATOM 2089 N N . LEU A 1 271 ? -24.094 3.242 4.875 1 88.69 271 LEU A N 1
ATOM 2090 C CA . LEU A 1 271 ? -25.062 4.207 4.352 1 88.69 271 LEU A CA 1
ATOM 2091 C C . LEU A 1 271 ? -26.203 4.418 5.328 1 88.69 271 LEU A C 1
ATOM 2093 O O . LEU A 1 271 ? -26.719 5.531 5.469 1 88.69 271 LEU A O 1
ATOM 2097 N N . ILE A 1 272 ? -26.609 3.398 5.996 1 87.25 272 ILE A N 1
ATOM 2098 C CA . ILE A 1 272 ? -27.672 3.484 6.98 1 87.25 272 ILE A CA 1
ATOM 2099 C C . ILE A 1 272 ? -27.25 4.402 8.125 1 87.25 272 ILE A C 1
ATOM 2101 O O . ILE A 1 272 ? -28.047 5.227 8.594 1 87.25 272 ILE A O 1
ATOM 2105 N N . VAL A 1 273 ? -26.031 4.27 8.469 1 85.31 273 VAL A N 1
ATOM 2106 C CA . VAL A 1 273 ? -25.516 5.113 9.539 1 85.31 273 VAL A CA 1
ATOM 2107 C C . VAL A 1 273 ? -25.5 6.574 9.094 1 85.31 273 VAL A C 1
ATOM 2109 O O . VAL A 1 273 ? -25.875 7.465 9.859 1 85.31 273 V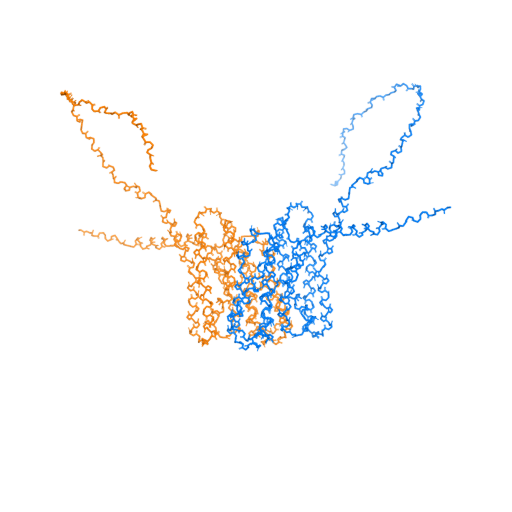AL A O 1
ATOM 2112 N N . VAL A 1 274 ? -25.172 6.785 7.91 1 84.56 274 VAL A N 1
ATOM 2113 C CA . VAL A 1 274 ? -25.078 8.141 7.371 1 84.56 274 VAL A CA 1
ATOM 2114 C C . VAL A 1 274 ? -26.484 8.734 7.238 1 84.56 274 VAL A C 1
ATOM 2116 O O . VAL A 1 274 ? -26.703 9.898 7.582 1 84.56 274 VAL A O 1
ATOM 2119 N N . ILE A 1 275 ? -27.453 7.988 6.832 1 84.62 275 ILE A N 1
ATOM 2120 C CA . ILE A 1 275 ? -28.828 8.453 6.664 1 84.62 275 ILE A CA 1
ATOM 2121 C C . ILE A 1 275 ? -29.422 8.773 8.031 1 84.62 275 ILE A C 1
ATOM 2123 O O . ILE A 1 275 ? -30.141 9.766 8.18 1 84.62 275 ILE A O 1
ATOM 2127 N N . GLN A 1 276 ? -29.109 8 8.922 1 80.75 276 GLN A N 1
ATOM 2128 C CA . GLN A 1 276 ? -29.625 8.242 10.266 1 80.75 276 GLN A CA 1
ATOM 2129 C C . GLN A 1 276 ? -29.062 9.531 10.852 1 80.75 276 GLN A C 1
ATOM 2131 O O . GLN A 1 276 ? -29.781 10.289 11.508 1 80.75 276 GLN A O 1
ATOM 2136 N N . GLU A 1 277 ? -27.875 9.711 10.562 1 78.5 277 GLU A N 1
ATOM 2137 C CA . GLU A 1 277 ? -27.25 10.922 11.086 1 78.5 277 GLU A CA 1
ATOM 2138 C C . GLU A 1 277 ? -27.781 12.164 10.383 1 78.5 277 GLU A C 1
ATOM 2140 O O . GLU A 1 277 ? -28.062 13.18 11.023 1 78.5 277 GLU A O 1
ATOM 2145 N N . GLU A 1 278 ? -27.938 12.078 9.156 1 76.12 278 GLU A N 1
ATOM 2146 C CA . GLU A 1 278 ? -28.438 13.227 8.398 1 76.12 278 GLU A CA 1
ATOM 2147 C C . GLU A 1 278 ? -29.922 13.461 8.672 1 76.12 278 GLU A C 1
ATOM 2149 O O . GLU A 1 278 ? -30.406 14.594 8.633 1 76.12 278 GLU A O 1
ATOM 2154 N N . GLY A 1 279 ? -30.594 12.398 8.867 1 71 279 GLY A N 1
ATOM 2155 C CA . GLY A 1 279 ? -31.984 12.539 9.266 1 71 279 GLY A CA 1
ATOM 2156 C C . GLY A 1 279 ? -32.156 13.242 10.594 1 71 279 GLY A C 1
ATOM 2157 O O . GLY A 1 279 ? -33.062 14.078 10.75 1 71 279 GLY A O 1
ATOM 2158 N N . TYR A 1 280 ? -31.25 12.867 11.414 1 67.38 280 TYR A N 1
ATOM 2159 C CA . TYR A 1 280 ? -31.266 13.523 12.719 1 67.38 280 TYR A CA 1
ATOM 2160 C C . TYR A 1 280 ? -30.953 15.008 12.586 1 67.38 280 TYR A C 1
ATOM 2162 O O . TYR A 1 280 ? -31.578 15.844 13.234 1 67.38 280 TYR A O 1
ATOM 2170 N N . LEU A 1 281 ? -30.047 15.273 11.703 1 66.31 281 LEU A N 1
ATOM 2171 C CA . LEU A 1 281 ? -29.641 16.656 11.5 1 66.31 281 LEU A CA 1
ATOM 2172 C C . LEU A 1 281 ? -30.734 17.453 10.797 1 66.31 281 LEU A C 1
ATOM 2174 O O . LEU A 1 281 ? -30.938 18.625 11.086 1 66.31 281 LEU A O 1
ATOM 2178 N N . ALA A 1 282 ? -31.359 16.797 9.875 1 64.62 282 ALA A N 1
ATOM 2179 C CA . ALA A 1 282 ? -32.438 17.438 9.148 1 64.62 282 ALA A CA 1
ATOM 2180 C C . ALA A 1 282 ? -33.625 17.766 10.086 1 64.62 282 ALA A C 1
ATOM 2182 O O . ALA A 1 282 ? -34.25 18.812 9.961 1 64.62 282 ALA A O 1
ATOM 2183 N N . ILE A 1 283 ? -33.938 16.906 10.961 1 57.81 283 ILE A N 1
ATOM 2184 C CA . ILE A 1 283 ? -35 17.109 11.922 1 57.81 283 ILE A CA 1
ATOM 2185 C C . ILE A 1 283 ? -34.625 18.219 12.898 1 57.81 283 ILE A C 1
ATOM 2187 O O . ILE A 1 283 ? -35.469 19.047 13.266 1 57.81 283 ILE A O 1
ATOM 2191 N N . GLU A 1 284 ? -33.344 18.188 13.211 1 55.66 284 GLU A N 1
ATOM 2192 C CA . GLU A 1 284 ? -32.875 19.219 14.148 1 55.66 284 GLU A CA 1
ATOM 2193 C C . GLU A 1 284 ? -32.875 20.594 13.508 1 55.66 284 GLU A C 1
ATOM 2195 O O . GLU A 1 284 ? -33.094 21.594 14.195 1 55.66 284 GLU A O 1
ATOM 2200 N N . ASN A 1 285 ? -32.688 20.625 12.234 1 52 285 ASN A N 1
ATOM 2201 C CA . ASN A 1 285 ? -32.688 21.906 11.547 1 52 285 ASN A CA 1
ATOM 2202 C C . ASN A 1 285 ? -34.094 22.297 11.094 1 52 285 ASN A C 1
ATOM 2204 O O . ASN A 1 285 ? -34.25 23.297 10.383 1 52 285 ASN A O 1
ATOM 2208 N N . LEU A 1 286 ? -35.125 21.594 11.18 1 49.06 286 LEU A N 1
ATOM 2209 C CA . LEU A 1 286 ? -36.5 22.031 10.938 1 49.06 286 LEU A CA 1
ATOM 2210 C C . LEU A 1 286 ? -36.812 23.281 11.75 1 49.06 286 LEU A C 1
ATOM 2212 O O . LEU A 1 286 ? -36.406 23.375 12.914 1 49.06 286 LEU A O 1
ATOM 2216 N N . PRO A 1 287 ? -37.219 24.5 11.234 1 45.34 287 PRO A N 1
ATOM 2217 C CA . PRO A 1 287 ? -37.531 25.75 11.938 1 45.34 287 PRO A CA 1
ATOM 2218 C C . PRO A 1 287 ? -38.312 25.516 13.227 1 45.34 287 PRO A C 1
ATOM 2220 O O . PRO A 1 287 ? -39.312 24.781 13.234 1 45.34 287 PRO A O 1
ATOM 2223 N N . ARG A 1 288 ? -37.844 25.609 14.391 1 43.69 288 ARG A N 1
ATOM 2224 C CA . ARG A 1 288 ? -38.531 25.781 15.664 1 43.69 288 ARG A CA 1
ATOM 2225 C C . ARG A 1 288 ? -39.781 26.672 15.484 1 43.69 288 ARG A C 1
ATOM 2227 O O . ARG A 1 288 ? -40.5 26.938 16.453 1 43.69 288 ARG A O 1
ATOM 2234 N N . ALA A 1 289 ? -40 27.406 14.43 1 41.75 289 ALA A N 1
ATOM 2235 C CA . ALA A 1 289 ? -41.188 28.266 14.281 1 41.75 289 ALA A CA 1
ATOM 2236 C C . ALA A 1 289 ? -42.469 27.469 14.367 1 41.75 289 ALA A C 1
ATOM 2238 O O . ALA A 1 289 ? -43.5 27.969 14.836 1 41.75 289 ALA A O 1
ATOM 2239 N N . GLU A 1 290 ? -42.531 26.266 13.867 1 41.06 290 GLU A N 1
ATOM 2240 C CA . GLU A 1 290 ? -43.875 25.688 13.922 1 41.06 290 GLU A CA 1
ATOM 2241 C C . GLU A 1 290 ? -44.219 25.266 15.352 1 41.06 290 GLU A C 1
ATOM 2243 O O . GLU A 1 290 ? -45.406 25.219 15.711 1 41.06 290 GLU A O 1
ATOM 2248 N N . PHE A 1 291 ? -43.219 24.781 16.125 1 37.47 291 PHE A N 1
ATOM 2249 C CA . PHE A 1 291 ? -43.625 24.438 17.5 1 37.47 291 PHE A CA 1
ATOM 2250 C C . PHE A 1 291 ? -43.781 25.703 18.344 1 37.47 291 PHE A C 1
ATOM 2252 O O . PHE A 1 291 ? -44.375 25.656 19.422 1 37.47 291 PHE A O 1
ATOM 2259 N N . GLU A 1 292 ? -43.031 26.781 18.031 1 37.56 292 GLU A N 1
ATOM 2260 C CA . GLU A 1 292 ? -43.281 27.953 18.859 1 37.56 292 GLU A CA 1
ATOM 2261 C C . GLU A 1 292 ? -44.656 28.562 18.562 1 37.56 292 GLU A C 1
ATOM 2263 O O . GLU A 1 292 ? -45.188 29.281 19.406 1 37.56 292 GLU A O 1
ATOM 2268 N N . SER A 1 293 ? -45.125 28.469 17.312 1 39.31 293 SER A N 1
ATOM 2269 C CA . SER A 1 293 ? -46.406 29.109 17.094 1 39.31 293 SER A CA 1
ATOM 2270 C C . SER A 1 293 ? -47.531 28.328 17.766 1 39.31 293 SER A C 1
ATOM 2272 O O . SER A 1 293 ? -48.688 28.781 17.781 1 39.31 293 SER A O 1
ATOM 2274 N N . ALA A 1 294 ? -47.406 27.016 17.953 1 37.78 294 ALA A N 1
ATOM 2275 C CA . ALA A 1 294 ? -48.5 26.359 18.656 1 37.78 294 ALA A CA 1
ATOM 2276 C C . ALA A 1 294 ? -48.438 26.625 20.156 1 37.78 294 ALA A C 1
ATOM 2278 O O . ALA A 1 294 ? -48.188 25.719 20.953 1 37.78 294 ALA A O 1
ATOM 2279 N N . GLN A 1 295 ? -47.625 27.641 20.469 1 35.69 295 GLN A N 1
ATOM 2280 C CA . GLN A 1 295 ? -47.875 27.969 21.875 1 35.69 295 GLN A CA 1
ATOM 2281 C C . GLN A 1 295 ? -49.344 28.141 22.156 1 35.69 295 GLN A C 1
ATOM 2283 O O . GLN A 1 295 ? -50.062 28.797 21.391 1 35.69 295 GLN A O 1
ATOM 2288 N N . PRO A 1 296 ? -50.031 27.219 22.766 1 34.91 296 PRO A N 1
ATOM 2289 C CA . PRO A 1 296 ? -51.469 27.453 23 1 34.91 296 PRO A CA 1
ATOM 2290 C C . PRO A 1 296 ? -51.781 28.922 23.234 1 34.91 296 PRO A C 1
ATOM 2292 O O . PRO A 1 296 ? -50.938 29.688 23.688 1 34.91 296 PRO A O 1
ATOM 2295 N N . PRO A 1 297 ? -52.562 29.547 22.344 1 33.16 297 PRO A N 1
ATOM 2296 C CA . PRO A 1 297 ? -52.906 30.938 22.625 1 33.16 297 PRO A CA 1
ATOM 2297 C C . PRO A 1 297 ? -52.875 31.266 24.109 1 33.16 297 PRO A C 1
ATOM 2299 O O . PRO A 1 297 ? -53.156 30.391 24.938 1 33.16 297 PRO A O 1
ATOM 2302 N N . GLN A 1 298 ? -51.812 31.938 24.453 1 32.62 298 GLN A N 1
ATOM 2303 C CA . GLN A 1 298 ? -51.844 32.406 25.828 1 32.62 298 GLN A CA 1
ATOM 2304 C C . GLN A 1 298 ? -53.281 32.594 26.312 1 32.62 298 GLN A C 1
ATOM 2306 O O . GLN A 1 298 ? -54.031 33.375 25.719 1 32.62 298 GLN A O 1
ATOM 2311 N N . VAL A 1 299 ? -53.906 31.406 26.703 1 30.28 299 VAL A N 1
ATOM 2312 C CA . VAL A 1 299 ? -55.156 31.609 27.375 1 30.28 299 VAL A CA 1
ATOM 2313 C C . VAL A 1 299 ? -55.219 33 27.969 1 30.28 299 VAL A C 1
ATOM 2315 O O . VAL A 1 299 ? -54.312 33.406 28.703 1 30.28 299 VAL A O 1
ATOM 2318 N N . ALA A 1 300 ? -55.812 33.969 27.125 1 30.61 300 ALA A N 1
ATOM 2319 C CA . ALA A 1 300 ? -56.219 35.25 27.656 1 30.61 300 ALA A CA 1
ATOM 2320 C C . ALA A 1 300 ? -56.375 35.219 29.172 1 30.61 300 ALA A C 1
ATOM 2322 O O . ALA A 1 300 ? -57.156 34.406 29.688 1 30.61 300 ALA A O 1
ATOM 2323 N N . GLN A 1 301 ? -55.125 35.25 29.859 1 27.91 301 GLN A N 1
ATOM 2324 C CA . GLN A 1 301 ? -55.312 35.438 31.297 1 27.91 301 GLN A CA 1
ATOM 2325 C C . GLN A 1 301 ? -56.625 36.188 31.609 1 27.91 301 GLN A C 1
ATOM 2327 O O . GLN A 1 301 ? -56.812 37.312 31.203 1 27.91 301 GLN A O 1
ATOM 2332 N N . LEU A 1 302 ? -57.719 35.344 31.422 1 24.81 302 LEU A N 1
ATOM 2333 C CA . LEU A 1 302 ? -58.969 35.875 31.938 1 24.81 302 LEU A CA 1
ATOM 2334 C C . LEU A 1 302 ? -58.719 36.906 33.031 1 24.81 302 LEU A C 1
ATOM 2336 O O . LEU A 1 302 ? -58.062 36.625 34.031 1 24.81 302 LEU A O 1
ATOM 2340 N N . GLU A 1 303 ? -58.594 38.219 32.469 1 27.31 303 GLU A N 1
ATOM 2341 C CA . GLU A 1 303 ? -58.625 39.375 33.344 1 27.31 303 GLU A CA 1
ATOM 2342 C C . GLU A 1 303 ? -59.438 39.094 34.594 1 27.31 303 GLU A C 1
ATOM 2344 O O . GLU A 1 303 ? -60.656 38.906 34.5 1 27.31 303 GLU A O 1
ATOM 2349 N N . LEU A 1 304 ? -58.844 38.062 35.406 1 25.81 304 LEU A N 1
ATOM 2350 C CA . LEU A 1 304 ? -59.531 37.969 36.688 1 25.81 304 LEU A CA 1
ATOM 2351 C C . LEU A 1 304 ? -60.156 39.281 37.062 1 25.81 304 LEU A C 1
ATOM 2353 O O . LEU A 1 304 ? -59.531 40.344 36.969 1 25.81 304 LEU A O 1
ATOM 2357 N N . LEU A 1 305 ? -61.438 39.344 36.812 1 25.75 305 LEU A N 1
ATOM 2358 C CA . LEU A 1 305 ? -62.344 40.438 37.188 1 25.75 305 LEU A CA 1
ATOM 2359 C C . LEU A 1 305 ? -61.781 41.188 38.406 1 25.75 305 LEU A C 1
ATOM 2361 O O . LEU A 1 305 ? -61.156 40.594 39.25 1 25.75 305 LEU A O 1
ATOM 2365 N N . PRO A 1 306 ? -61.688 42.531 38.219 1 26.31 306 PRO A N 1
ATOM 2366 C CA . PRO A 1 306 ? -61.188 43.375 39.312 1 26.31 306 PRO A CA 1
ATOM 2367 C C . PRO A 1 306 ? -61.625 42.906 40.688 1 26.31 306 PRO A C 1
ATOM 2369 O O . PRO A 1 306 ? -62.812 42.719 40.938 1 26.31 306 PRO A O 1
ATOM 2372 N N . THR A 1 307 ? -60.969 41.719 41.125 1 25.16 307 THR A N 1
ATOM 2373 C CA . THR A 1 307 ? -61.438 41.469 42.5 1 25.16 307 THR A CA 1
ATOM 2374 C C . THR A 1 307 ? -61.656 42.781 43.25 1 25.16 307 THR A C 1
ATOM 2376 O O . THR A 1 307 ? -60.844 43.719 43.094 1 25.16 307 THR A O 1
ATOM 2379 N N . PHE A 1 308 ? -62.844 43.031 43.531 1 23.52 308 PHE A N 1
ATOM 2380 C CA . PHE A 1 308 ? -63.375 44.062 44.406 1 23.52 308 PHE A CA 1
ATOM 2381 C C . PHE A 1 308 ? -62.406 44.375 45.531 1 23.52 308 PHE A C 1
ATOM 2383 O O . PHE A 1 308 ? -61.688 43.5 46.031 1 23.52 308 PHE A O 1
ATOM 2390 N N . GLY A 1 309 ? -61.938 45.656 45.656 1 22.06 309 GLY A N 1
ATOM 2391 C CA . GLY A 1 309 ? -61.156 46.469 46.562 1 22.06 309 GLY A CA 1
ATOM 2392 C C . GLY A 1 309 ? -61.375 46.125 48.031 1 22.06 309 GLY A C 1
ATOM 2393 O O . GLY A 1 309 ? -61.312 47 48.906 1 22.06 309 GLY A O 1
ATOM 2394 N N . ASP A 1 310 ? -61.844 44.844 48.344 1 20.98 310 ASP A N 1
ATOM 2395 C CA . ASP A 1 310 ? -62.188 45.062 49.75 1 20.98 310 ASP A CA 1
ATOM 2396 C C . ASP A 1 310 ? -61.094 45.875 50.438 1 20.98 310 ASP A C 1
ATOM 2398 O O . ASP A 1 310 ? -59.969 45.969 50 1 20.98 310 ASP A O 1
ATOM 2402 N N . THR A 1 311 ? -61.5 46.406 51.625 1 20.69 311 THR A N 1
ATOM 2403 C CA . THR A 1 311 ? -61.406 47.281 52.781 1 20.69 311 THR A CA 1
ATOM 2404 C C . THR A 1 311 ? -60.094 47.031 53.562 1 20.69 311 THR A C 1
ATOM 2406 O O . THR A 1 311 ? -59.375 47.969 53.875 1 20.69 311 THR A O 1
ATOM 2409 N N . GLY A 1 312 ? -60.219 46.188 54.656 1 17.92 312 GLY A N 1
ATOM 2410 C CA . GLY A 1 312 ? -59.844 46.562 56 1 17.92 312 GLY A CA 1
ATOM 2411 C C . GL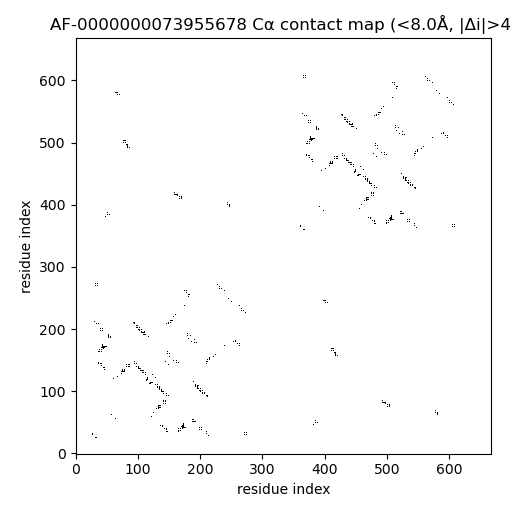Y A 1 312 ? -58.375 46.375 56.281 1 17.92 312 GLY A C 1
ATOM 2412 O O . GLY A 1 312 ? -57.719 47.281 56.812 1 17.92 312 GLY A O 1
ATOM 2413 N N . SER A 1 313 ? -58 45.125 56.719 1 19.92 313 SER A N 1
ATOM 2414 C CA . SER A 1 313 ? -57.281 44.969 58 1 19.92 313 SER A CA 1
ATOM 2415 C C . SER A 1 313 ? -55.812 45.281 57.844 1 19.92 313 SER A C 1
ATOM 2417 O O . SER A 1 313 ? -55.156 44.781 56.906 1 19.92 313 SER A O 1
ATOM 2419 N N . SER A 1 314 ? -55.281 46.281 58.562 1 19.73 314 SER A N 1
ATOM 2420 C CA . SER A 1 314 ? -54.125 47.125 58.875 1 19.73 314 SER A CA 1
ATOM 2421 C C . SER A 1 314 ? -52.844 46.281 59 1 19.73 314 SER A C 1
ATOM 2423 O O . SER A 1 314 ? -51.844 46.562 58.344 1 19.73 314 SER A O 1
ATOM 2425 N N . ALA A 1 315 ? -52.312 46.156 60.312 1 19.56 315 ALA A N 1
ATOM 2426 C CA . ALA A 1 315 ? -51.094 46.594 61.031 1 19.56 315 ALA A CA 1
ATOM 2427 C C . ALA A 1 315 ? -50.031 45.469 61.062 1 19.56 315 ALA A C 1
ATOM 2429 O O . ALA A 1 315 ? -48.938 45.719 61.531 1 19.56 315 ALA A O 1
ATOM 2430 N N . ILE A 1 316 ? -50.438 44.156 61.031 1 17.69 316 ILE A N 1
ATOM 2431 C CA . ILE A 1 316 ? -49.625 43.375 61.969 1 17.69 316 ILE A CA 1
ATOM 2432 C C . ILE A 1 316 ? -48.188 43.312 61.469 1 17.69 316 ILE A C 1
ATOM 2434 O O . ILE A 1 316 ? -47.938 43.406 60.281 1 17.69 316 ILE A O 1
ATOM 2438 N N . GLU A 1 317 ? -47.25 42.438 62.344 1 18.66 317 GLU A N 1
ATOM 2439 C CA . GLU A 1 317 ? -45.969 42.25 63 1 18.66 317 GLU A CA 1
ATOM 2440 C C . GLU A 1 317 ? -44.875 41.781 62.031 1 18.66 317 GLU A C 1
ATOM 2442 O O . GLU A 1 317 ? -45.062 40.781 61.344 1 18.66 317 GLU A O 1
ATOM 2447 N N . THR A 1 318 ? -43.938 42.656 61.5 1 19.05 318 THR A N 1
ATOM 2448 C CA . THR A 1 318 ? -42.656 42.812 60.844 1 19.05 318 THR A CA 1
ATOM 2449 C C . THR A 1 318 ? -41.656 41.812 61.375 1 19.05 318 THR A C 1
ATOM 2451 O O . THR A 1 318 ? -40.656 41.531 60.719 1 19.05 318 THR A O 1
ATOM 2454 N N . HIS A 1 319 ? -41.312 41.531 62.812 1 18.03 319 HIS A N 1
ATOM 2455 C CA . HIS A 1 319 ? -40 41.438 63.438 1 18.03 319 HIS A CA 1
ATOM 2456 C C . HIS A 1 319 ? -39.344 40.125 63.125 1 18.03 319 HIS A C 1
ATOM 2458 O O . HIS A 1 319 ? -38.219 39.844 63.594 1 18.03 319 HIS A O 1
ATOM 2464 N N . LEU A 1 320 ? -39.875 38.938 62.969 1 17.34 320 LEU A N 1
ATOM 2465 C CA . LEU A 1 320 ? -39.312 37.781 63.656 1 17.34 320 LEU A CA 1
ATOM 2466 C C . LEU A 1 320 ? -37.844 37.594 63.25 1 17.34 320 LEU A C 1
ATOM 2468 O O . LEU A 1 320 ? -37.438 37.906 62.125 1 17.34 320 LEU A O 1
ATOM 2472 N N . GLN A 1 321 ? -36.906 36.438 64.188 1 17.88 321 GLN A N 1
ATOM 2473 C CA . GLN A 1 321 ? -35.812 35.969 65 1 17.88 321 GLN A CA 1
ATOM 2474 C C . GLN A 1 321 ? -34.719 35.344 64.125 1 17.88 321 GLN A C 1
ATOM 2476 O O . GLN A 1 321 ? -35 34.5 63.312 1 17.88 321 GLN A O 1
ATOM 2481 N N . TYR A 1 322 ? -33.312 35.812 64.188 1 20.92 322 TYR A N 1
ATOM 2482 C CA . TYR A 1 322 ? -31.891 35.781 63.812 1 20.92 322 TYR A CA 1
ATOM 2483 C C . TYR A 1 322 ? -31.281 34.438 64.188 1 20.92 322 TYR A C 1
ATOM 2485 O O . TYR A 1 322 ? -30.219 34.062 63.656 1 20.92 322 TYR A O 1
ATOM 2493 N N . ASN A 1 323 ? -31.547 33.625 65.438 1 17.89 323 ASN A N 1
ATOM 2494 C CA . ASN A 1 323 ? -30.609 33 66.312 1 17.89 323 ASN A CA 1
ATOM 2495 C C . ASN A 1 323 ? -30 31.734 65.688 1 17.89 323 ASN A C 1
ATOM 2497 O O . ASN A 1 323 ? -29.188 31.062 66.375 1 17.89 323 ASN A O 1
ATOM 2501 N N . LEU A 1 324 ? -30.453 30.797 65 1 17.98 324 LEU A N 1
ATOM 2502 C CA . LEU A 1 324 ? -30.188 29.422 65.375 1 17.98 324 LEU A CA 1
ATOM 2503 C C . LEU A 1 324 ? -28.703 29.078 65.188 1 17.98 324 LEU A C 1
ATOM 2505 O O . LEU A 1 324 ? -28.25 28.891 64.062 1 17.98 324 LEU A O 1
ATOM 2509 N N . ASN A 1 325 ? -27.578 29.672 66 1 20.34 325 ASN A N 1
ATOM 2510 C CA . ASN A 1 325 ? -26.172 29.609 66.375 1 20.34 325 ASN A CA 1
ATOM 2511 C C . ASN A 1 325 ? -25.734 28.172 66.688 1 20.34 325 ASN A C 1
ATOM 2513 O O . ASN A 1 325 ? -24.703 27.719 66.125 1 20.34 325 ASN A O 1
ATOM 2517 N N . GLN A 1 326 ? -25.812 27.75 68.125 1 18.33 326 GLN A N 1
ATOM 2518 C CA . GLN A 1 326 ? -24.891 27.234 69.125 1 18.33 326 GLN A CA 1
ATOM 2519 C C . GLN A 1 326 ? -24.562 25.766 68.875 1 18.33 326 GLN A C 1
ATOM 2521 O O . GLN A 1 326 ? -23.406 25.375 68.875 1 18.33 326 GLN A O 1
ATOM 2526 N N . HIS A 1 327 ? -25.234 24.781 69.688 1 18.44 327 HIS A N 1
ATOM 2527 C CA . HIS A 1 327 ? -24.734 23.875 70.688 1 18.44 327 HIS A CA 1
ATOM 2528 C C . HIS A 1 327 ? -24.188 22.594 70.062 1 18.44 327 HIS A C 1
ATOM 2530 O O . HIS A 1 327 ? -23.234 22 70.562 1 18.44 327 HIS A O 1
ATOM 2536 N N . HIS A 1 328 ? -24.906 21.703 69.438 1 18.88 328 HIS A N 1
ATOM 2537 C CA . HIS A 1 328 ? -25.078 20.438 70.188 1 18.88 328 HIS A CA 1
ATOM 2538 C C . HIS A 1 328 ? -23.781 19.625 70.125 1 18.88 328 HIS A C 1
ATOM 2540 O O . HIS A 1 328 ? -23.172 19.453 69.125 1 18.88 328 HIS A O 1
ATOM 2546 N N . HIS A 1 329 ? -23.156 19.281 71.438 1 19.25 329 HIS A N 1
ATOM 2547 C CA . HIS A 1 329 ? -22.219 18.672 72.375 1 19.25 329 HIS A CA 1
ATOM 2548 C C . HIS A 1 329 ? -21.953 17.219 72 1 19.25 329 HIS A C 1
ATOM 2550 O O . HIS A 1 329 ? -20.797 16.797 71.938 1 19.25 329 HIS A O 1
ATOM 2556 N N . HIS A 1 330 ? -22.844 16.375 72.625 1 18.55 330 HIS A N 1
ATOM 2557 C CA . HIS A 1 330 ? -22.406 15.32 73.562 1 18.55 330 HIS A CA 1
ATOM 2558 C C . HIS A 1 330 ? -21.594 14.266 72.812 1 18.55 330 HIS A C 1
ATOM 2560 O O . HIS A 1 330 ? -21.422 14.344 71.562 1 18.55 330 HIS A O 1
ATOM 2566 N N . ARG A 1 331 ? -22.016 12.945 73.062 1 19.39 331 ARG A N 1
ATOM 2567 C CA . ARG A 1 331 ? -21.672 11.805 73.875 1 19.39 331 ARG A CA 1
ATOM 2568 C C . ARG A 1 331 ? -21 10.703 73.062 1 19.39 331 ARG A C 1
ATOM 2570 O O . ARG A 1 331 ? -20.141 9.984 73.625 1 19.39 331 ARG A O 1
ATOM 2577 N N . TRP A 1 332 ? -21.766 10 72.25 1 21.22 332 TRP A N 1
ATOM 2578 C CA . TRP A 1 332 ? -21.516 8.594 72.5 1 21.22 332 TRP A CA 1
ATOM 2579 C C . TRP A 1 332 ? -20.031 8.258 72.375 1 21.22 332 TRP A C 1
ATOM 2581 O O . TRP A 1 332 ? -19.312 8.922 71.625 1 21.22 332 TRP A O 1
ATOM 2591 N N . HIS A 1 333 ? -19.688 7.047 73.062 1 20.77 333 HIS A N 1
ATOM 2592 C CA . HIS A 1 333 ? -19.062 6.055 73.938 1 20.77 333 HIS A CA 1
ATOM 2593 C C . HIS A 1 333 ? -17.938 5.312 73.25 1 20.77 333 HIS A C 1
ATOM 2595 O O . HIS A 1 333 ? -16.859 5.133 73.812 1 20.77 333 HIS A O 1
ATOM 2601 N N . ASN A 1 334 ? -17.625 4.148 72.625 1 22.48 334 ASN A N 1
ATOM 2602 C CA . ASN A 1 334 ? -16.391 3.604 73.188 1 22.48 334 ASN A CA 1
ATOM 2603 C C . ASN A 1 334 ? -15.18 4.441 72.812 1 22.48 334 ASN A C 1
ATOM 2605 O O . ASN A 1 334 ? -15.117 4.977 71.688 1 22.48 334 ASN A O 1
ATOM 2609 N N . MET B 1 1 ? 72.438 18.547 17.047 1 25.08 1 MET B N 1
ATOM 2610 C CA . MET B 1 1 ? 71.312 18.906 16.234 1 25.08 1 MET B CA 1
ATOM 2611 C C . MET B 1 1 ? 70.188 17.828 16.312 1 25.08 1 MET B C 1
ATOM 2613 O O . MET B 1 1 ? 70.375 16.766 15.695 1 25.08 1 MET B O 1
ATOM 2617 N N . THR B 1 2 ? 69.688 17.594 17.484 1 28.89 2 THR B N 1
ATOM 2618 C CA . THR B 1 2 ? 68.688 16.641 17.922 1 28.89 2 THR B CA 1
ATOM 2619 C C . THR B 1 2 ? 67.375 16.844 17.156 1 28.89 2 THR B C 1
ATOM 2621 O O . THR B 1 2 ? 66.688 17.891 17.312 1 28.89 2 THR B O 1
ATOM 2624 N N . ILE B 1 3 ? 67.25 16.344 15.906 1 29.84 3 ILE B N 1
ATOM 2625 C CA . ILE B 1 3 ? 66.062 16.312 15.086 1 29.84 3 ILE B CA 1
ATOM 2626 C C . ILE B 1 3 ? 64.875 15.75 15.898 1 29.84 3 ILE B C 1
ATOM 2628 O O . ILE B 1 3 ? 64.938 14.594 16.312 1 29.84 3 ILE B O 1
ATOM 2632 N N . VAL B 1 4 ? 64.25 16.594 16.781 1 31.61 4 VAL B N 1
ATOM 2633 C CA . VAL B 1 4 ? 63 16.297 17.422 1 31.61 4 VAL B CA 1
ATOM 2634 C C . VAL B 1 4 ? 62.031 15.648 16.422 1 31.61 4 VAL B C 1
ATOM 2636 O O . VAL B 1 4 ? 61.688 16.266 15.414 1 31.61 4 VAL B O 1
ATOM 2639 N N . ASN B 1 5 ? 62.219 14.375 16.125 1 31.52 5 ASN B N 1
ATOM 2640 C CA . ASN B 1 5 ? 61.25 13.508 15.438 1 31.52 5 ASN B CA 1
ATOM 2641 C C . ASN B 1 5 ? 59.844 13.773 15.914 1 31.52 5 ASN B C 1
ATOM 2643 O O . ASN B 1 5 ? 59.469 13.359 17.016 1 31.52 5 ASN B O 1
ATOM 2647 N N . LEU B 1 6 ? 59.344 15.047 15.75 1 31.56 6 LEU B N 1
ATOM 2648 C CA . LEU B 1 6 ? 57.906 15.32 15.922 1 31.56 6 LEU B CA 1
ATOM 2649 C C . LEU B 1 6 ? 57.062 14.203 15.297 1 31.56 6 LEU B C 1
ATOM 2651 O O . LEU B 1 6 ? 57.031 14.055 14.078 1 31.56 6 LEU B O 1
ATOM 2655 N N . SER B 1 7 ? 57.062 13 15.867 1 32.53 7 SER B N 1
ATOM 2656 C CA . SER B 1 7 ? 56.25 11.812 15.594 1 32.53 7 SER B CA 1
ATOM 2657 C C . SER B 1 7 ? 54.844 12.18 15.156 1 32.53 7 SER B C 1
ATOM 2659 O O . SER B 1 7 ? 54.188 12.984 15.812 1 32.53 7 SER B O 1
ATOM 2661 N N . SER B 1 8 ? 54.469 12.078 13.812 1 37.81 8 SER B N 1
ATOM 2662 C CA . SER B 1 8 ? 53.25 12.008 13.023 1 37.81 8 SER B CA 1
ATOM 2663 C C . SER B 1 8 ? 52.188 11.219 13.75 1 37.81 8 SER B C 1
ATOM 2665 O O . SER B 1 8 ? 51.094 10.969 13.188 1 37.81 8 SER B O 1
ATOM 2667 N N . SER B 1 9 ? 52.406 10.617 14.859 1 38.91 9 SER B N 1
ATOM 2668 C CA . SER B 1 9 ? 51.406 9.852 15.57 1 38.91 9 SER B CA 1
ATOM 2669 C C . SER B 1 9 ? 50.25 10.75 16.016 1 38.91 9 SER B C 1
ATOM 2671 O O . SER B 1 9 ? 49.156 10.258 16.359 1 38.91 9 SER B O 1
ATOM 2673 N N . THR B 1 10 ? 50.469 11.969 16.391 1 40.38 10 THR B N 1
ATOM 2674 C CA . THR B 1 10 ? 49.375 12.812 16.844 1 40.38 10 THR B CA 1
ATOM 2675 C C . THR B 1 10 ? 48.406 13.117 15.688 1 40.38 10 THR B C 1
ATOM 2677 O O . THR B 1 10 ? 47.25 13.445 15.914 1 40.38 10 THR B O 1
ATOM 2680 N N . ALA B 1 11 ? 48.906 13.203 14.43 1 43.88 11 ALA B N 1
ATOM 2681 C CA . ALA B 1 11 ? 48.094 13.469 13.266 1 43.88 11 ALA B CA 1
ATOM 2682 C C . ALA B 1 11 ? 47.188 12.273 12.953 1 43.88 11 ALA B C 1
ATOM 2684 O O . ALA B 1 11 ? 46.094 12.438 12.375 1 43.88 11 ALA B O 1
ATOM 2685 N N . THR B 1 12 ? 47.531 11.008 13.07 1 46.38 12 THR B N 1
ATOM 2686 C CA . THR B 1 12 ? 46.75 9.82 12.781 1 46.38 12 THR B CA 1
ATOM 2687 C C . THR B 1 12 ? 45.625 9.672 13.805 1 46.38 12 THR B C 1
ATOM 2689 O O . THR B 1 12 ? 44.5 9.266 13.453 1 46.38 12 THR B O 1
ATOM 2692 N N . SER B 1 13 ? 45.906 9.805 15.109 1 49.56 13 SER B N 1
ATOM 2693 C CA . SER B 1 13 ? 44.844 9.734 16.125 1 49.56 13 SER B CA 1
ATOM 2694 C C . SER B 1 13 ? 43.844 10.859 15.969 1 49.56 13 SER B C 1
ATOM 2696 O O . SER B 1 13 ? 42.656 10.672 16.219 1 49.56 13 SER B O 1
ATOM 2698 N N . GLY B 1 14 ? 44.188 11.93 15.555 1 50 14 GLY B N 1
ATOM 2699 C CA . GLY B 1 14 ? 43.344 13.086 15.273 1 50 14 GLY B CA 1
ATOM 2700 C C . GLY B 1 14 ? 42.406 12.867 14.094 1 50 14 GLY B C 1
ATOM 2701 O O . GLY B 1 14 ? 41.281 13.359 14.094 1 50 14 GLY B O 1
ATOM 2702 N N . GLY B 1 15 ? 42.969 12.141 13.086 1 54.03 15 GLY B N 1
ATOM 2703 C CA . GLY B 1 15 ? 42.188 11.812 11.914 1 54.03 15 GLY B CA 1
ATOM 2704 C C . GLY B 1 15 ? 41.031 10.883 12.211 1 54.03 15 GLY B C 1
ATOM 2705 O O . GLY B 1 15 ? 39.906 11.086 11.727 1 54.03 15 GLY B O 1
ATOM 2706 N N . TRP B 1 16 ? 41.5 9.727 12.953 1 60.72 16 TRP B N 1
ATOM 2707 C CA . TRP B 1 16 ? 40.438 8.781 13.336 1 60.72 16 TRP B CA 1
ATOM 2708 C C . TRP B 1 16 ? 39.406 9.453 14.211 1 60.72 16 TRP B C 1
ATOM 2710 O O . TRP B 1 16 ? 38.188 9.18 14.07 1 60.72 16 TRP B O 1
ATOM 2720 N N . THR B 1 17 ? 39.906 10.203 15.18 1 60.59 17 THR B N 1
ATOM 2721 C CA . THR B 1 17 ? 38.969 10.914 16.047 1 60.59 17 THR B CA 1
ATOM 2722 C C . THR B 1 17 ? 38.094 11.852 15.227 1 60.59 17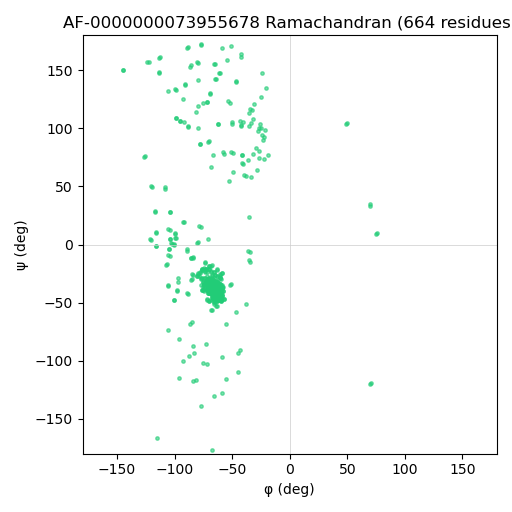 THR B C 1
ATOM 2724 O O . THR B 1 17 ? 36.875 11.945 15.469 1 60.59 17 THR B O 1
ATOM 2727 N N . LYS B 1 18 ? 38.781 12.555 14.289 1 64.88 18 LYS B N 1
ATOM 2728 C CA . LYS B 1 18 ? 38.031 13.453 13.445 1 64.88 18 LYS B CA 1
ATOM 2729 C C . LYS B 1 18 ? 37.031 12.672 12.594 1 64.88 18 LYS B C 1
ATOM 2731 O O . LYS B 1 18 ? 35.875 13.125 12.391 1 64.88 18 LYS B O 1
ATOM 2736 N N . THR B 1 19 ? 37.531 11.539 12.141 1 70.31 19 THR B N 1
ATOM 2737 C CA . THR B 1 19 ? 36.625 10.695 11.344 1 70.31 19 THR B CA 1
ATOM 2738 C C . THR B 1 19 ? 35.469 10.164 12.195 1 70.31 19 THR B C 1
ATOM 2740 O O . THR B 1 19 ? 34.344 10.102 11.734 1 70.31 19 THR B O 1
ATOM 2743 N N . ARG B 1 20 ? 35.844 9.75 13.422 1 71.31 20 ARG B N 1
ATOM 2744 C CA . ARG B 1 20 ? 34.781 9.242 14.312 1 71.31 20 ARG B CA 1
ATOM 2745 C C . ARG B 1 20 ? 33.781 10.328 14.641 1 71.31 20 ARG B C 1
ATOM 2747 O O . ARG B 1 20 ? 32.562 10.07 14.703 1 71.31 20 ARG B O 1
ATOM 2754 N N . ILE B 1 21 ? 34.312 11.523 14.836 1 68.62 21 ILE B N 1
ATOM 2755 C CA . ILE B 1 21 ? 33.438 12.648 15.156 1 68.62 21 ILE B CA 1
ATOM 2756 C C . ILE B 1 21 ? 32.562 12.977 13.953 1 68.62 21 ILE B C 1
ATOM 2758 O O . ILE B 1 21 ? 31.359 13.227 14.109 1 68.62 21 ILE B O 1
ATOM 2762 N N . PHE B 1 22 ? 33.188 12.938 12.836 1 73.75 22 PHE B N 1
ATOM 2763 C CA . PHE B 1 22 ? 32.438 13.211 11.625 1 73.75 22 PHE B CA 1
ATOM 2764 C C . PHE B 1 22 ? 31.359 12.156 11.406 1 73.75 22 PHE B C 1
ATOM 2766 O O . PHE B 1 22 ? 30.234 12.477 11.039 1 73.75 22 PHE B O 1
ATOM 2773 N N . THR B 1 23 ? 31.75 10.922 11.648 1 74.12 23 THR B N 1
ATOM 2774 C CA . THR B 1 23 ? 30.812 9.828 11.461 1 74.12 23 THR B CA 1
ATOM 2775 C C . THR B 1 23 ? 29.656 9.93 12.453 1 74.12 23 THR B C 1
ATOM 2777 O O . THR B 1 23 ? 28.5 9.664 12.109 1 74.12 23 THR B O 1
ATOM 2780 N N . SER B 1 24 ? 30 10.289 13.602 1 75.38 24 SER B N 1
ATOM 2781 C CA . SER B 1 24 ? 28.953 10.453 14.609 1 75.38 24 SER B CA 1
ATOM 2782 C C . SER B 1 24 ? 28.016 11.602 14.258 1 75.38 24 SER B C 1
ATOM 2784 O O . SER B 1 24 ? 26.797 11.508 14.461 1 75.38 24 SER B O 1
ATOM 2786 N N . HIS B 1 25 ? 28.609 12.641 13.703 1 76.75 25 HIS B N 1
ATOM 2787 C CA . HIS B 1 25 ? 27.797 13.773 13.281 1 76.75 25 HIS B CA 1
ATOM 2788 C C . HIS B 1 25 ? 26.922 13.414 12.078 1 76.75 25 HIS B C 1
ATOM 2790 O O . HIS B 1 25 ? 25.781 13.852 11.984 1 76.75 25 HIS B O 1
ATOM 2796 N N . LEU B 1 26 ? 27.516 12.641 11.297 1 76.56 26 LEU B N 1
ATOM 2797 C CA . LEU B 1 26 ? 26.797 12.211 10.109 1 76.56 26 LEU B CA 1
ATOM 2798 C C . LEU B 1 26 ? 25.594 11.344 10.477 1 76.56 26 LEU B C 1
ATOM 2800 O O . LEU B 1 26 ? 24.531 11.477 9.883 1 76.56 26 LEU B O 1
ATOM 2804 N N . LEU B 1 27 ? 25.828 10.523 11.43 1 76.31 27 LEU B N 1
ATOM 2805 C CA . LEU B 1 27 ? 24.797 9.578 11.836 1 76.31 27 LEU B CA 1
ATOM 2806 C C . LEU B 1 27 ? 23.656 10.305 12.531 1 76.31 27 LEU B C 1
ATOM 2808 O O . LEU B 1 27 ? 22.531 9.789 12.594 1 76.31 27 LEU B O 1
ATOM 2812 N N . THR B 1 28 ? 23.953 11.445 12.945 1 76.12 28 THR B N 1
ATOM 2813 C CA . THR B 1 28 ? 22.922 12.188 13.648 1 76.12 28 THR B CA 1
ATOM 2814 C C . THR B 1 28 ? 22.344 13.281 12.75 1 76.12 28 THR B C 1
ATOM 2816 O O . THR B 1 28 ? 21.469 14.039 13.18 1 76.12 28 THR B O 1
ATOM 2819 N N . SER B 1 29 ? 22.797 13.25 11.609 1 80.56 29 SER B N 1
ATOM 2820 C CA . SER B 1 29 ? 22.344 14.289 10.695 1 80.56 29 SER B CA 1
ATOM 2821 C C . SER B 1 29 ? 20.969 13.977 10.117 1 80.56 29 SER B C 1
ATOM 2823 O O . SER B 1 29 ? 20.547 12.82 10.117 1 80.56 29 SER B O 1
ATOM 2825 N N . ARG B 1 30 ? 20.281 14.969 9.703 1 83.75 30 ARG B N 1
ATOM 2826 C CA . ARG B 1 30 ? 18.938 14.852 9.141 1 83.75 30 ARG B CA 1
ATOM 2827 C C . ARG B 1 30 ? 18.969 14.094 7.816 1 83.75 30 ARG B C 1
ATOM 2829 O O . ARG B 1 30 ? 18.047 13.328 7.516 1 83.75 30 ARG B O 1
ATOM 2836 N N . TRP B 1 31 ? 19.984 14.328 7.121 1 86.44 31 TRP B N 1
ATOM 2837 C CA . TRP B 1 31 ? 20.062 13.711 5.801 1 86.44 31 TRP B CA 1
ATOM 2838 C C . TRP B 1 31 ? 20.406 12.227 5.918 1 86.44 31 TRP B C 1
ATOM 2840 O O . TRP B 1 31 ? 20 11.422 5.074 1 86.44 31 TRP B O 1
ATOM 2850 N N . PHE B 1 32 ? 21.141 11.906 6.891 1 88.31 32 PHE B N 1
ATOM 2851 C CA . PHE B 1 32 ? 21.406 10.484 7.109 1 88.31 32 PHE B CA 1
ATOM 2852 C C . PHE B 1 32 ? 20.125 9.758 7.512 1 88.31 32 PHE B C 1
ATOM 2854 O O . PHE B 1 32 ? 19.953 8.586 7.176 1 88.31 32 PHE B O 1
ATOM 2861 N N . MET B 1 33 ? 19.266 10.438 8.148 1 89.5 33 MET B N 1
ATOM 2862 C CA . MET B 1 33 ? 17.984 9.844 8.508 1 89.5 33 MET B CA 1
ATOM 2863 C C . MET B 1 33 ? 17.156 9.523 7.258 1 89.5 33 MET B C 1
ATOM 2865 O O . MET B 1 33 ? 16.5 8.492 7.195 1 89.5 33 MET B O 1
ATOM 2869 N N . VAL B 1 34 ? 17.266 10.445 6.332 1 90.38 34 VAL B N 1
ATOM 2870 C CA . VAL B 1 34 ? 16.547 10.219 5.078 1 90.38 34 VAL B CA 1
ATOM 2871 C C . VAL B 1 34 ? 17.109 8.984 4.375 1 90.38 34 VAL B C 1
ATOM 2873 O O . VAL B 1 34 ? 16.359 8.148 3.877 1 90.38 34 VAL B O 1
ATOM 2876 N N . PHE B 1 35 ? 18.406 8.938 4.398 1 92.25 35 PHE B N 1
ATOM 2877 C CA . PHE B 1 35 ? 19.062 7.777 3.801 1 92.25 35 PHE B CA 1
ATOM 2878 C C . PHE B 1 35 ? 18.656 6.496 4.516 1 92.25 35 PHE B C 1
ATOM 2880 O O . PHE B 1 35 ? 18.328 5.492 3.875 1 92.25 35 PHE B O 1
ATOM 2887 N N . ALA B 1 36 ? 18.703 6.516 5.777 1 92.44 36 ALA B N 1
ATOM 2888 C CA . ALA B 1 36 ? 18.297 5.352 6.57 1 92.44 36 ALA B CA 1
ATOM 2889 C C . ALA B 1 36 ? 16.859 4.945 6.27 1 92.44 36 ALA B C 1
ATOM 2891 O O . ALA B 1 36 ? 16.562 3.756 6.137 1 92.44 36 ALA B O 1
ATOM 2892 N N . SER B 1 37 ? 16.016 5.863 6.113 1 9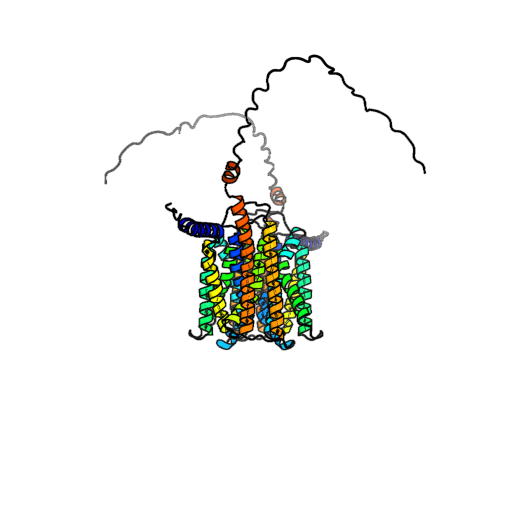3.56 37 SER B N 1
ATOM 2893 C CA . SER B 1 37 ? 14.617 5.594 5.805 1 93.56 37 SER B CA 1
ATOM 2894 C C . SER B 1 37 ? 14.461 4.973 4.422 1 93.56 37 SER B C 1
ATOM 2896 O O . SER B 1 37 ? 13.609 4.102 4.219 1 93.56 37 SER B O 1
ATOM 2898 N N . LEU B 1 38 ? 15.242 5.41 3.527 1 94 38 LEU B N 1
ATOM 2899 C CA . LEU B 1 38 ? 15.195 4.848 2.182 1 94 38 LEU B CA 1
ATOM 2900 C C . LEU B 1 38 ? 15.586 3.375 2.193 1 94 38 LEU B C 1
ATOM 2902 O O . LEU B 1 38 ? 14.945 2.557 1.528 1 94 38 LEU B O 1
ATOM 2906 N N . ILE B 1 39 ? 16.562 3.086 2.945 1 94.44 39 ILE B N 1
ATOM 2907 C CA . ILE B 1 39 ? 17.031 1.707 3.021 1 94.44 39 ILE B CA 1
ATOM 2908 C C . ILE B 1 39 ? 15.961 0.837 3.688 1 94.44 39 ILE B C 1
ATOM 2910 O O . ILE B 1 39 ? 15.68 -0.272 3.229 1 94.44 39 ILE B O 1
ATOM 2914 N N . ILE B 1 40 ? 15.383 1.35 4.695 1 94 40 ILE B N 1
ATOM 2915 C CA . ILE B 1 40 ? 14.344 0.614 5.41 1 94 40 ILE B CA 1
ATOM 2916 C C . ILE B 1 40 ? 13.156 0.356 4.48 1 94 40 ILE B C 1
ATOM 2918 O O . ILE B 1 40 ? 12.641 -0.762 4.418 1 94 40 ILE B O 1
ATOM 2922 N N . MET B 1 41 ? 12.812 1.326 3.729 1 93.31 41 MET B N 1
ATOM 2923 C CA . MET B 1 41 ? 11.664 1.203 2.826 1 93.31 41 MET B CA 1
ATOM 2924 C C . MET B 1 41 ? 11.984 0.268 1.666 1 93.31 41 MET B C 1
ATOM 2926 O O . MET B 1 41 ? 11.094 -0.396 1.133 1 93.31 41 MET B O 1
ATOM 2930 N N . SER B 1 42 ? 13.203 0.215 1.289 1 93.5 42 SER B N 1
ATOM 2931 C CA . SER B 1 42 ? 13.617 -0.609 0.158 1 93.5 42 SER B CA 1
ATOM 2932 C C . SER B 1 42 ? 13.477 -2.094 0.474 1 93.5 42 SER B C 1
ATOM 2934 O O . SER B 1 42 ? 13.422 -2.924 -0.435 1 93.5 42 SER B O 1
ATOM 2936 N N . VAL B 1 43 ? 13.375 -2.406 1.731 1 92.44 43 VAL B N 1
ATOM 2937 C CA . VAL B 1 43 ? 13.266 -3.814 2.094 1 92.44 43 VAL B CA 1
ATOM 2938 C C . VAL B 1 43 ? 11.914 -4.082 2.752 1 92.44 43 VAL B C 1
ATOM 2940 O O . VAL B 1 43 ? 11.68 -5.172 3.27 1 92.44 43 VAL B O 1
ATOM 2943 N N . ASN B 1 44 ? 11.023 -3.137 2.699 1 87.25 44 ASN B N 1
ATOM 2944 C CA . ASN B 1 44 ? 9.758 -3.244 3.414 1 87.25 44 ASN B CA 1
ATOM 2945 C C . ASN B 1 44 ? 8.609 -3.566 2.467 1 87.25 44 ASN B C 1
ATOM 2947 O O . ASN B 1 44 ? 7.457 -3.209 2.734 1 87.25 44 ASN B O 1
ATOM 2951 N N . GLY B 1 45 ? 8.773 -4.164 1.45 1 85.19 45 GLY B N 1
ATOM 2952 C CA . GLY B 1 45 ? 7.723 -4.527 0.514 1 85.19 45 GLY B CA 1
ATOM 2953 C C . GLY B 1 45 ? 7.406 -6.012 0.515 1 85.19 45 GLY B C 1
ATOM 2954 O O . GLY B 1 45 ? 7.309 -6.629 -0.546 1 85.19 45 GLY B O 1
ATOM 2955 N N . GLU B 1 46 ? 7.23 -6.582 1.668 1 85.31 46 GLU B N 1
ATOM 2956 C CA . GLU B 1 46 ? 7.035 -8.023 1.771 1 85.31 46 GLU B CA 1
ATOM 2957 C C . GLU B 1 46 ? 5.645 -8.43 1.292 1 85.31 46 GLU B C 1
ATOM 2959 O O . GLU B 1 46 ? 5.461 -9.516 0.74 1 85.31 46 GLU B O 1
ATOM 2964 N N . THR B 1 47 ? 4.711 -7.586 1.423 1 82.69 47 THR B N 1
ATOM 2965 C CA . THR B 1 47 ? 3.342 -7.906 1.039 1 82.69 47 THR B CA 1
ATOM 2966 C C . THR B 1 47 ? 3.205 -7.969 -0.48 1 82.69 47 THR B C 1
ATOM 2968 O O . THR B 1 47 ? 2.33 -8.664 -1.002 1 82.69 47 THR B O 1
ATOM 2971 N N . TYR B 1 48 ? 4.121 -7.336 -1.143 1 78.38 48 TYR B N 1
ATOM 2972 C CA . TYR B 1 48 ? 4.062 -7.285 -2.6 1 78.38 48 TYR B CA 1
ATOM 2973 C C . TYR B 1 48 ? 4.68 -8.539 -3.213 1 78.38 48 TYR B C 1
ATOM 2975 O O . TYR B 1 48 ? 4.488 -8.812 -4.398 1 78.38 48 TYR B O 1
ATOM 2983 N N . MET B 1 49 ? 5.336 -9.289 -2.396 1 83.12 49 MET B N 1
ATOM 2984 C CA . MET B 1 49 ? 6.039 -10.461 -2.904 1 83.12 49 MET B CA 1
ATOM 2985 C C . MET B 1 49 ? 5.223 -11.727 -2.674 1 83.12 49 MET B C 1
ATOM 2987 O O . MET B 1 49 ? 5.723 -12.836 -2.879 1 83.12 49 MET B O 1
ATOM 2991 N N . PHE B 1 50 ? 4.047 -11.602 -2.281 1 84.25 50 PHE B N 1
ATOM 2992 C CA . PHE B 1 50 ? 3.197 -12.75 -1.979 1 84.25 50 PHE B CA 1
ATOM 2993 C C . PHE B 1 50 ? 3.041 -13.648 -3.203 1 84.25 50 PHE B C 1
ATOM 2995 O O . PHE B 1 50 ? 3.02 -14.875 -3.084 1 84.25 50 PHE B O 1
ATOM 3002 N N . GLY B 1 51 ? 2.951 -13.078 -4.324 1 76.44 51 GLY B N 1
ATOM 3003 C CA . GLY B 1 51 ? 2.785 -13.844 -5.551 1 76.44 51 GLY B CA 1
ATOM 3004 C C . GLY B 1 51 ? 3.963 -14.75 -5.852 1 76.44 51 GLY B C 1
ATOM 3005 O O . GLY B 1 51 ? 3.807 -15.789 -6.496 1 76.44 51 GLY B O 1
ATOM 3006 N N . LEU B 1 52 ? 5.102 -14.43 -5.285 1 76 52 LEU B N 1
ATOM 3007 C CA . LEU B 1 52 ? 6.316 -15.188 -5.578 1 76 52 LEU B CA 1
ATOM 3008 C C . LEU B 1 52 ? 6.422 -16.422 -4.688 1 76 52 LEU B C 1
ATOM 3010 O O . LEU B 1 52 ? 6.945 -17.453 -5.109 1 76 52 LEU B O 1
ATOM 3014 N N . TYR B 1 53 ? 5.859 -16.297 -3.486 1 82.25 53 TYR B N 1
ATOM 3015 C CA . TYR B 1 53 ? 6.043 -17.438 -2.596 1 82.25 53 TYR B CA 1
ATOM 3016 C C . TYR B 1 53 ? 4.707 -18.094 -2.262 1 82.25 53 TYR B C 1
ATOM 3018 O O . TYR B 1 53 ? 4.656 -19.094 -1.541 1 82.25 53 TYR B O 1
ATOM 3026 N N . SER B 1 54 ? 3.686 -17.562 -2.77 1 83 54 SER B N 1
ATOM 3027 C CA . SER B 1 54 ? 2.373 -18.141 -2.506 1 83 54 SER B CA 1
ATOM 3028 C C . SER B 1 54 ? 2.271 -19.562 -3.068 1 83 54 SER B C 1
ATOM 3030 O O . SER B 1 54 ? 1.636 -20.422 -2.467 1 83 54 SER B O 1
ATOM 3032 N N . GLY B 1 55 ? 2.865 -19.781 -4.211 1 78.88 55 GLY B N 1
ATOM 3033 C CA . GLY B 1 55 ? 2.859 -21.109 -4.801 1 78.88 55 GLY B CA 1
ATOM 3034 C C . GLY B 1 55 ? 3.576 -22.156 -3.951 1 78.88 55 GLY B C 1
ATOM 3035 O O . GLY B 1 55 ? 3.123 -23.297 -3.838 1 78.88 55 GLY B O 1
ATOM 3036 N N . ASP B 1 56 ? 4.586 -21.734 -3.352 1 80.75 56 ASP B N 1
ATOM 3037 C CA . ASP B 1 56 ? 5.348 -22.641 -2.498 1 80.75 56 ASP B CA 1
ATOM 3038 C C . ASP B 1 56 ? 4.566 -23 -1.236 1 80.75 56 ASP B C 1
ATOM 3040 O O . ASP B 1 56 ? 4.641 -24.125 -0.752 1 80.75 56 ASP B O 1
ATOM 3044 N N . ILE B 1 57 ? 3.918 -22.047 -0.715 1 82.06 57 ILE B N 1
ATOM 3045 C CA . ILE B 1 57 ? 3.092 -22.297 0.46 1 82.06 57 ILE B CA 1
ATOM 3046 C C . ILE B 1 57 ? 2.002 -23.312 0.116 1 82.06 57 ILE B C 1
ATOM 3048 O O . ILE B 1 57 ? 1.751 -24.234 0.882 1 82.06 57 ILE B O 1
ATOM 3052 N N . LYS B 1 58 ? 1.486 -23.094 -1.006 1 82.81 58 LYS B N 1
ATOM 3053 C CA . LYS B 1 58 ? 0.413 -23.969 -1.457 1 82.81 58 LYS B CA 1
ATOM 3054 C C . LYS B 1 58 ? 0.92 -25.391 -1.666 1 82.81 58 LYS B C 1
ATOM 3056 O O . LYS B 1 58 ? 0.306 -26.359 -1.195 1 82.81 58 LYS B O 1
ATOM 3061 N N . SER B 1 59 ? 2.018 -25.578 -2.324 1 83.25 59 SER B N 1
ATOM 3062 C CA . SER B 1 59 ? 2.541 -26.891 -2.674 1 83.25 59 SER B CA 1
ATOM 3063 C C . SER B 1 59 ? 3.158 -27.578 -1.462 1 83.25 59 SER B C 1
ATOM 3065 O O . SER B 1 59 ? 3.008 -28.797 -1.287 1 83.25 59 SER B O 1
ATOM 3067 N N . SER B 1 60 ? 3.822 -26.875 -0.636 1 82.88 60 SER B N 1
ATOM 3068 C CA . SER B 1 60 ? 4.523 -27.469 0.498 1 82.88 60 SER B CA 1
ATOM 3069 C C . SER B 1 60 ? 3.547 -27.891 1.591 1 82.88 60 SER B C 1
ATOM 3071 O O . SER B 1 60 ? 3.762 -28.906 2.264 1 82.88 60 SER B O 1
ATOM 3073 N N . LEU B 1 61 ? 2.525 -27.172 1.755 1 84.56 61 LEU B N 1
ATOM 3074 C CA . LEU B 1 61 ? 1.598 -27.469 2.842 1 84.56 61 LEU B CA 1
ATOM 3075 C C . LEU B 1 61 ? 0.331 -28.125 2.312 1 84.56 61 LEU B C 1
ATOM 3077 O O . LEU B 1 61 ? -0.539 -28.531 3.092 1 84.56 61 LEU B O 1
ATOM 3081 N N . GLY B 1 62 ? 0.225 -28.25 1.023 1 81.94 62 GLY B N 1
ATOM 3082 C CA . GLY B 1 62 ? -0.903 -28.922 0.407 1 81.94 62 GLY B CA 1
ATOM 3083 C C . GLY B 1 62 ? -2.205 -28.156 0.538 1 81.94 62 GLY B C 1
ATOM 3084 O O . GLY B 1 62 ? -3.256 -28.75 0.8 1 81.94 62 GLY B O 1
ATOM 3085 N N . TYR B 1 63 ? -2.059 -26.891 0.487 1 82.88 63 TYR B N 1
ATOM 3086 C CA . TYR B 1 63 ? -3.25 -26.047 0.627 1 82.88 63 TYR B CA 1
ATOM 3087 C C . TYR B 1 63 ? -3.934 -25.844 -0.719 1 82.88 63 TYR B C 1
ATOM 3089 O O . TYR B 1 63 ? -3.32 -26.047 -1.771 1 82.88 63 TYR B O 1
ATOM 3097 N N . ASP B 1 64 ? -5.215 -25.625 -0.583 1 80.69 64 ASP B N 1
ATOM 3098 C CA . ASP B 1 64 ? -5.98 -25.312 -1.784 1 80.69 64 ASP B CA 1
ATOM 3099 C C . ASP B 1 64 ? -5.98 -23.797 -2.055 1 80.69 64 ASP B C 1
ATOM 3101 O O . ASP B 1 64 ? -5.441 -23.031 -1.263 1 80.69 64 ASP B O 1
ATOM 3105 N N . GLN B 1 65 ? -6.461 -23.406 -3.238 1 77.06 65 GLN B N 1
ATOM 3106 C CA . GLN B 1 65 ? -6.504 -22 -3.643 1 77.06 65 GLN B CA 1
ATOM 3107 C C . GLN B 1 65 ? -7.348 -21.188 -2.672 1 77.06 65 GLN B C 1
ATOM 3109 O O . GLN B 1 65 ? -7.027 -20.016 -2.396 1 77.06 65 GLN B O 1
ATOM 3114 N N . THR B 1 66 ? -8.359 -21.766 -2.172 1 79.19 66 THR B N 1
ATOM 3115 C CA . THR B 1 66 ? -9.242 -21.062 -1.249 1 79.19 66 THR B CA 1
ATOM 3116 C C . THR B 1 66 ? -8.516 -20.75 0.055 1 79.19 66 THR B C 1
ATOM 3118 O O . THR B 1 66 ? -8.688 -19.656 0.62 1 79.19 66 THR B O 1
ATOM 3121 N N . THR B 1 67 ? -7.715 -21.672 0.483 1 83.88 67 THR B N 1
ATOM 3122 C CA . THR B 1 67 ? -6.914 -21.438 1.679 1 83.88 67 THR B CA 1
ATOM 3123 C C . THR B 1 67 ? -5.879 -20.344 1.435 1 83.88 67 THR B C 1
ATOM 3125 O O . THR B 1 67 ? -5.609 -19.531 2.318 1 83.88 67 THR B O 1
ATOM 3128 N N . LEU B 1 68 ? -5.402 -20.344 0.272 1 83.62 68 LEU B N 1
ATOM 3129 C CA . LEU B 1 68 ? -4.438 -19.312 -0.088 1 83.62 68 LEU B CA 1
ATOM 3130 C C . LEU B 1 68 ? -5.098 -17.938 -0.096 1 83.62 68 LEU B C 1
ATOM 3132 O O . LEU B 1 68 ? -4.473 -16.938 0.286 1 83.62 68 LEU B O 1
ATOM 3136 N N . ASN B 1 69 ? -6.293 -17.891 -0.462 1 81 69 ASN B N 1
ATOM 3137 C CA . ASN B 1 69 ? -7.047 -16.641 -0.433 1 81 69 ASN B CA 1
ATOM 3138 C C . ASN B 1 69 ? -7.266 -16.156 0.996 1 81 69 ASN B C 1
ATOM 3140 O O . ASN B 1 69 ? -7.254 -14.953 1.251 1 81 69 ASN B O 1
ATOM 3144 N N . LEU B 1 70 ? -7.469 -17.062 1.802 1 84.62 70 LEU B N 1
ATOM 3145 C CA . LEU B 1 70 ? -7.637 -16.719 3.211 1 84.62 70 LEU B CA 1
ATOM 3146 C C . LEU B 1 70 ? -6.355 -16.125 3.779 1 84.62 70 LEU B C 1
ATOM 3148 O O . LEU B 1 70 ? -6.402 -15.109 4.484 1 84.62 70 LEU B O 1
ATOM 3152 N N . ILE B 1 71 ? -5.277 -16.734 3.439 1 88.06 71 ILE B N 1
ATOM 3153 C CA . ILE B 1 71 ? -3.98 -16.25 3.887 1 88.06 71 ILE B CA 1
ATOM 3154 C C . ILE B 1 71 ? -3.732 -14.852 3.305 1 88.06 71 ILE B C 1
ATOM 3156 O O . ILE B 1 71 ? -3.279 -13.953 4.012 1 88.06 71 ILE B O 1
ATOM 3160 N N . SER B 1 72 ? -4.035 -14.711 2.07 1 87 72 SER B N 1
ATOM 3161 C CA . SER B 1 72 ? -3.885 -13.422 1.402 1 87 72 SER B CA 1
ATOM 3162 C C . SER B 1 72 ? -4.77 -12.359 2.045 1 87 72 SER B C 1
ATOM 3164 O O . SER B 1 72 ? -4.395 -11.188 2.104 1 87 72 SER B O 1
ATOM 3166 N N . PHE B 1 73 ? -5.918 -12.812 2.494 1 85.69 73 PHE B N 1
ATOM 3167 C CA . PHE B 1 73 ? -6.84 -11.898 3.156 1 85.69 73 PHE B CA 1
ATOM 3168 C C . PHE B 1 73 ? -6.227 -11.336 4.434 1 85.69 73 PHE B C 1
ATOM 3170 O O . PHE B 1 73 ? -6.258 -10.125 4.664 1 85.69 73 PHE B O 1
ATOM 3177 N N . PHE B 1 74 ? -5.699 -12.164 5.18 1 87.94 74 PHE B N 1
ATOM 3178 C CA . PHE B 1 74 ? -5.109 -11.734 6.441 1 87.94 74 PHE B CA 1
ATOM 3179 C C . PHE B 1 74 ? -3.854 -10.906 6.203 1 87.94 74 PHE B C 1
ATOM 3181 O O . PHE B 1 74 ? -3.555 -9.984 6.969 1 87.94 74 PHE B O 1
ATOM 3188 N N . LYS B 1 75 ? -3.137 -11.266 5.184 1 89.31 75 LYS B N 1
ATOM 3189 C CA . LYS B 1 75 ? -1.977 -10.469 4.793 1 89.31 75 LYS B CA 1
ATOM 3190 C C . LYS B 1 75 ? -2.383 -9.047 4.43 1 89.31 75 LYS B C 1
ATOM 3192 O O . LYS B 1 75 ? -1.784 -8.078 4.914 1 89.31 75 LYS B O 1
ATOM 3197 N N . ASP B 1 76 ? -3.412 -8.953 3.652 1 87.38 76 ASP B N 1
ATOM 3198 C CA . ASP B 1 76 ? -3.85 -7.645 3.176 1 87.38 76 ASP B CA 1
ATOM 3199 C C . ASP B 1 76 ? -4.461 -6.82 4.309 1 87.38 76 ASP B C 1
ATOM 3201 O O . ASP B 1 76 ? -4.246 -5.609 4.391 1 87.38 76 ASP B O 1
ATOM 3205 N N . LEU B 1 77 ? -5.168 -7.48 5.113 1 84.62 77 LEU B N 1
ATOM 3206 C CA . LEU B 1 77 ? -5.75 -6.805 6.266 1 84.62 77 LEU B CA 1
ATOM 3207 C C . LEU B 1 77 ? -4.664 -6.305 7.211 1 84.62 77 LEU B C 1
ATOM 3209 O O . LEU B 1 77 ? -4.715 -5.16 7.672 1 84.62 77 LEU B O 1
ATOM 3213 N N . GLY B 1 78 ? -3.771 -7.16 7.48 1 83.88 78 GLY B N 1
ATOM 3214 C CA . GLY B 1 78 ? -2.674 -6.785 8.359 1 83.88 78 GLY B CA 1
ATOM 3215 C C . GLY B 1 78 ? -1.813 -5.672 7.793 1 83.88 78 GLY B C 1
ATOM 3216 O O . GLY B 1 78 ? -1.424 -4.754 8.516 1 83.88 78 GLY B O 1
ATOM 3217 N N . GLY B 1 79 ? -1.562 -5.773 6.516 1 83.25 79 GLY B N 1
ATOM 3218 C CA . GLY B 1 79 ? -0.706 -4.789 5.875 1 83.25 79 GLY B CA 1
ATOM 3219 C C . GLY B 1 79 ? -1.334 -3.41 5.797 1 83.25 79 GLY B C 1
ATOM 3220 O O . GLY B 1 79 ? -0.629 -2.408 5.66 1 83.25 79 GLY B O 1
ATOM 3221 N N . ASN B 1 80 ? -2.611 -3.367 5.852 1 78.62 80 ASN B N 1
ATOM 3222 C CA . ASN B 1 80 ? -3.283 -2.084 5.672 1 78.62 80 ASN B CA 1
ATOM 3223 C C . ASN B 1 80 ? -3.809 -1.537 6.996 1 78.62 80 ASN B C 1
ATOM 3225 O O . ASN B 1 80 ? -4.262 -0.392 7.066 1 78.62 80 ASN B O 1
ATOM 3229 N N . LEU B 1 81 ? -3.756 -2.334 8.016 1 79.06 81 LEU B N 1
ATOM 3230 C CA . LEU B 1 81 ? -4.164 -1.83 9.32 1 79.06 81 LEU B CA 1
ATOM 3231 C C . LEU B 1 81 ? -3.066 -0.973 9.938 1 79.06 81 LEU B C 1
ATOM 3233 O O . LEU B 1 81 ? -2.189 -1.489 10.641 1 79.06 81 LEU B O 1
ATOM 3237 N N . GLY B 1 82 ? -3.064 0.187 9.641 1 72.69 82 GLY B N 1
ATOM 3238 C CA . GLY B 1 82 ? -2.041 1.104 10.117 1 72.69 82 GLY B CA 1
ATOM 3239 C C . GLY B 1 82 ? -2.492 1.938 11.305 1 72.69 82 GLY B C 1
ATOM 3240 O O . GLY B 1 82 ? -1.737 2.773 11.805 1 72.69 82 GLY B O 1
ATOM 3241 N N . LEU B 1 83 ? -3.654 1.668 11.805 1 71.38 83 LEU B N 1
ATOM 3242 C CA . LEU B 1 83 ? -4.184 2.475 12.898 1 71.38 83 LEU B CA 1
ATOM 3243 C C . LEU B 1 83 ? -3.363 2.266 14.172 1 71.38 83 LEU B C 1
ATOM 3245 O O . LEU B 1 83 ? -3.023 3.23 14.859 1 71.38 83 LEU B O 1
ATOM 3249 N N . ILE B 1 84 ? -2.98 1.12 14.352 1 77.12 84 ILE B N 1
ATOM 3250 C CA . ILE B 1 84 ? -2.256 0.797 15.578 1 77.12 84 ILE B CA 1
ATOM 3251 C C . ILE B 1 84 ? -0.857 1.409 15.523 1 77.12 84 ILE B C 1
ATOM 3253 O O . ILE B 1 84 ? -0.408 2.031 16.484 1 77.12 84 ILE B O 1
ATOM 3257 N N . SER B 1 85 ? -0.249 1.222 14.469 1 82.44 85 SER B N 1
ATOM 3258 C CA . SER B 1 85 ? 1.094 1.776 14.336 1 82.44 85 SER B CA 1
ATOM 3259 C C . SER B 1 85 ? 1.073 3.299 14.414 1 82.44 85 SER B C 1
ATOM 3261 O O . SER B 1 85 ? 1.98 3.908 14.984 1 82.44 85 SER B O 1
ATOM 3263 N N . GLY B 1 86 ? 0.073 3.9 13.93 1 77.69 86 GLY B N 1
ATOM 3264 C CA . GLY B 1 86 ? -0.055 5.348 14.008 1 77.69 86 GLY B CA 1
ATOM 3265 C C . GLY B 1 86 ? -0.25 5.855 15.422 1 77.69 86 GLY B C 1
ATOM 3266 O O . GLY B 1 86 ? 0.335 6.867 15.812 1 77.69 86 GLY B O 1
ATOM 3267 N N . LEU B 1 87 ? -1.077 5.156 16.172 1 75.88 87 LEU B N 1
ATOM 3268 C CA . LEU B 1 87 ? -1.35 5.555 17.547 1 75.88 87 LEU B CA 1
ATOM 3269 C C . LEU B 1 87 ? -0.101 5.41 18.406 1 75.88 87 LEU B C 1
ATOM 3271 O O . LEU B 1 87 ? 0.182 6.266 19.25 1 75.88 87 LEU B O 1
ATOM 3275 N N . ILE B 1 88 ? 0.603 4.418 18.172 1 81.06 88 ILE B N 1
ATOM 3276 C CA . ILE B 1 88 ? 1.822 4.191 18.938 1 81.06 88 ILE B CA 1
ATOM 3277 C C . ILE B 1 88 ? 2.865 5.246 18.578 1 81.06 88 ILE B C 1
ATOM 3279 O O . ILE B 1 88 ? 3.615 5.707 19.438 1 81.06 88 ILE B O 1
ATOM 3283 N N . ASN B 1 89 ? 2.785 5.594 17.344 1 83.12 89 ASN B N 1
ATOM 3284 C CA . ASN B 1 89 ? 3.752 6.578 16.875 1 83.12 89 ASN B CA 1
ATOM 3285 C C . ASN B 1 89 ? 3.486 7.957 17.469 1 83.12 89 ASN B C 1
ATOM 3287 O O . ASN B 1 89 ? 4.383 8.805 17.531 1 83.12 89 ASN B O 1
ATOM 3291 N N . GLU B 1 90 ? 2.307 8.211 17.922 1 77.81 90 GLU B N 1
ATOM 3292 C CA . GLU B 1 90 ? 1.958 9.5 18.516 1 77.81 90 GLU B CA 1
ATOM 3293 C C . GLU B 1 90 ? 2.43 9.586 19.969 1 77.81 90 GLU B C 1
ATOM 3295 O O . GLU B 1 90 ? 2.713 10.68 20.469 1 77.81 90 GLU B O 1
ATOM 3300 N N . VAL B 1 91 ? 2.531 8.43 20.609 1 82.38 91 VAL B N 1
ATOM 3301 C CA . VAL B 1 91 ? 2.818 8.453 22.031 1 82.38 91 VAL B CA 1
ATOM 3302 C C . VAL B 1 91 ? 4.258 8.008 22.281 1 82.38 91 VAL B C 1
ATOM 3304 O O . VAL B 1 91 ? 4.781 8.164 23.391 1 82.38 91 VAL B O 1
ATOM 3307 N N . THR B 1 92 ? 4.863 7.387 21.344 1 86.25 92 THR B N 1
ATOM 3308 C CA . THR B 1 92 ? 6.219 6.879 21.516 1 86.25 92 THR B CA 1
ATOM 3309 C C . THR B 1 92 ? 7.148 7.434 20.438 1 86.25 92 THR B C 1
ATOM 3311 O O . THR B 1 92 ? 6.684 7.922 19.406 1 86.25 92 THR B O 1
ATOM 3314 N N . PRO B 1 93 ? 8.352 7.391 20.844 1 87.81 93 PRO B N 1
ATOM 3315 C CA . PRO B 1 93 ? 9.312 7.809 19.812 1 87.81 93 PRO B CA 1
ATOM 3316 C C . PRO B 1 93 ? 9.352 6.855 18.625 1 87.81 93 PRO B C 1
ATOM 3318 O O . PRO B 1 93 ? 8.984 5.688 18.75 1 87.81 93 PRO B O 1
ATOM 3321 N N . PRO B 1 94 ? 9.781 7.414 17.469 1 88.69 94 PRO B N 1
ATOM 3322 C CA . PRO B 1 94 ? 9.75 6.645 16.219 1 88.69 94 PRO B CA 1
ATOM 3323 C C . PRO B 1 94 ? 10.609 5.383 16.281 1 88.69 94 PRO B C 1
ATOM 3325 O O . PRO B 1 94 ? 10.305 4.391 15.617 1 88.69 94 PRO B O 1
ATOM 3328 N N . TRP B 1 95 ? 11.633 5.355 17.109 1 88.19 95 TRP B N 1
ATOM 3329 C CA . TRP B 1 95 ? 12.508 4.191 17.156 1 88.19 95 TRP B CA 1
ATOM 3330 C C . TRP B 1 95 ? 11.789 2.998 17.781 1 88.19 95 TRP B C 1
ATOM 3332 O O . TRP B 1 95 ? 12.086 1.847 17.453 1 88.19 95 TRP B O 1
ATOM 3342 N N . VAL B 1 96 ? 10.867 3.248 18.641 1 91.56 96 VAL B N 1
ATOM 3343 C CA . VAL B 1 96 ? 10.117 2.178 19.297 1 91.56 96 VAL B CA 1
ATOM 3344 C C . VAL B 1 96 ? 9.172 1.528 18.281 1 91.56 96 VAL B C 1
ATOM 3346 O O . VAL B 1 96 ? 9.031 0.303 18.25 1 91.56 96 VAL B O 1
ATOM 3349 N N . VAL B 1 97 ? 8.594 2.338 17.453 1 91.81 97 VAL B N 1
ATOM 3350 C CA . VAL B 1 97 ? 7.672 1.839 16.453 1 91.81 97 VAL B CA 1
ATOM 3351 C C . VAL B 1 97 ? 8.422 0.955 15.453 1 91.81 97 VAL B C 1
ATOM 3353 O O . VAL B 1 97 ? 7.934 -0.113 15.07 1 91.81 97 VAL B O 1
ATOM 3356 N N . LEU B 1 98 ? 9.547 1.385 15.125 1 92.31 98 LEU B N 1
ATOM 3357 C CA . LEU B 1 98 ? 10.359 0.62 14.18 1 92.31 98 LEU B CA 1
ATOM 3358 C C . LEU B 1 98 ? 10.812 -0.695 14.805 1 92.31 98 LEU B C 1
ATOM 3360 O O . LEU B 1 98 ? 10.867 -1.723 14.125 1 92.31 98 LEU B O 1
ATOM 3364 N N . LEU B 1 99 ? 11.133 -0.652 16.031 1 93.88 99 LEU B N 1
ATOM 3365 C CA . LEU B 1 99 ? 11.57 -1.855 16.734 1 93.88 99 LEU B CA 1
ATOM 3366 C C . LEU B 1 99 ? 10.438 -2.871 16.828 1 93.88 99 LEU B C 1
ATOM 3368 O O . LEU B 1 99 ? 10.648 -4.07 16.625 1 93.88 99 LEU B O 1
ATOM 3372 N N . ILE B 1 100 ? 9.312 -2.432 17.125 1 93.94 100 ILE B N 1
ATOM 3373 C CA . ILE B 1 100 ? 8.141 -3.303 17.188 1 93.94 100 ILE B CA 1
ATOM 3374 C C . ILE B 1 100 ? 7.859 -3.904 15.82 1 93.94 100 ILE B C 1
ATOM 3376 O O . ILE B 1 100 ? 7.59 -5.102 15.703 1 93.94 100 ILE B O 1
ATOM 3380 N N . GLY B 1 101 ? 7.945 -3.051 14.828 1 93.5 101 GLY B N 1
ATOM 3381 C CA . GLY B 1 101 ? 7.754 -3.545 13.477 1 93.5 101 GLY B CA 1
ATOM 3382 C C . GLY B 1 101 ? 8.773 -4.598 13.078 1 93.5 101 GLY B C 1
ATOM 3383 O O . GLY B 1 101 ? 8.414 -5.609 12.469 1 93.5 101 GLY B O 1
ATOM 3384 N N . ALA B 1 102 ? 9.984 -4.371 13.43 1 94 102 ALA B N 1
ATOM 3385 C CA . ALA B 1 102 ? 11.047 -5.32 13.109 1 94 102 ALA B CA 1
ATOM 3386 C C . ALA B 1 102 ? 10.836 -6.652 13.82 1 94 102 ALA B C 1
ATOM 3388 O O . ALA B 1 102 ? 11.016 -7.719 13.227 1 94 102 ALA B O 1
ATOM 3389 N N . ALA B 1 103 ? 10.461 -6.539 15.031 1 94.44 103 ALA B N 1
ATOM 3390 C CA . ALA B 1 103 ? 10.203 -7.75 15.805 1 94.44 103 ALA B CA 1
ATOM 3391 C C . ALA B 1 103 ? 9.016 -8.523 15.234 1 94.44 103 ALA B C 1
ATOM 3393 O O . ALA B 1 103 ? 9.039 -9.75 15.18 1 94.44 103 ALA B O 1
ATOM 3394 N N . MET B 1 104 ? 8.062 -7.844 14.867 1 94.06 104 MET B N 1
ATOM 3395 C CA . MET B 1 104 ? 6.875 -8.461 14.281 1 94.06 104 MET B CA 1
ATOM 3396 C C . MET B 1 104 ? 7.203 -9.109 12.945 1 94.06 104 MET B C 1
ATOM 3398 O O . MET B 1 104 ? 6.711 -10.195 12.633 1 94.06 104 MET B O 1
ATOM 3402 N N . ASN B 1 105 ? 7.945 -8.406 12.164 1 93.62 105 ASN B N 1
ATOM 3403 C CA . ASN B 1 105 ? 8.344 -8.953 10.875 1 93.62 105 ASN B CA 1
ATOM 3404 C C . ASN B 1 105 ? 9.133 -10.258 11.039 1 93.62 105 ASN B C 1
ATOM 3406 O O . ASN B 1 105 ? 8.852 -11.242 10.359 1 93.62 105 ASN B O 1
ATOM 3410 N N . PHE B 1 106 ? 10.086 -10.227 11.883 1 94.19 106 PHE B N 1
ATOM 3411 C CA . PHE B 1 106 ? 10.93 -11.398 12.109 1 94.19 106 PHE B CA 1
ATOM 3412 C C . PHE B 1 106 ? 10.102 -12.555 12.664 1 94.19 106 PHE B C 1
ATOM 3414 O O . PHE B 1 106 ? 10.219 -13.688 12.188 1 94.19 106 PHE B O 1
ATOM 3421 N N . SER B 1 107 ? 9.289 -12.281 13.602 1 93.44 107 SER B N 1
ATOM 3422 C CA . SER B 1 107 ? 8.5 -13.336 14.227 1 93.44 107 SER B CA 1
ATOM 3423 C C . SER B 1 107 ? 7.465 -13.898 13.258 1 93.44 107 SER B C 1
ATOM 3425 O O . SER B 1 107 ? 7.254 -15.117 13.203 1 93.44 107 SER B O 1
ATOM 3427 N N . GLY B 1 108 ? 6.883 -13.078 12.539 1 92.69 108 GLY B N 1
ATOM 3428 C CA . GLY B 1 108 ? 5.848 -13.531 11.617 1 92.69 108 GLY B CA 1
ATOM 3429 C C . GLY B 1 108 ? 6.391 -14.367 10.477 1 92.69 108 GLY B C 1
ATOM 3430 O O . GLY B 1 108 ? 5.996 -15.516 10.297 1 92.69 108 GLY B O 1
ATOM 3431 N N . TYR B 1 109 ? 7.297 -13.891 9.734 1 92.12 109 TYR B N 1
ATOM 3432 C CA . TYR B 1 109 ? 7.797 -14.578 8.547 1 92.12 109 TYR B CA 1
ATOM 3433 C C . TYR B 1 109 ? 8.742 -15.711 8.922 1 92.12 109 TYR B C 1
ATOM 3435 O O . TYR B 1 109 ? 8.844 -16.703 8.195 1 92.12 109 TYR B O 1
ATOM 3443 N N . PHE B 1 110 ? 9.422 -15.539 10.039 1 90.75 110 PHE B N 1
ATOM 3444 C CA . PHE B 1 110 ? 10.258 -16.641 10.5 1 90.75 110 PHE B CA 1
ATOM 3445 C C . PHE B 1 110 ? 9.414 -17.875 10.812 1 90.75 110 PHE B C 1
ATOM 3447 O O . PHE B 1 110 ? 9.805 -19 10.484 1 90.75 110 PHE B O 1
ATOM 3454 N N . MET B 1 111 ? 8.305 -17.672 11.438 1 90.38 111 MET B N 1
ATOM 3455 C CA . MET B 1 111 ? 7.41 -18.766 11.758 1 90.38 111 MET B CA 1
ATOM 3456 C C . MET B 1 111 ? 6.828 -19.375 10.484 1 90.38 111 MET B C 1
ATOM 3458 O O . MET B 1 111 ? 6.617 -20.594 10.414 1 90.38 111 MET B O 1
ATOM 3462 N N . ILE B 1 112 ? 6.594 -18.578 9.508 1 88.69 112 ILE B N 1
ATOM 3463 C CA . ILE B 1 112 ? 6.09 -19.078 8.242 1 88.69 112 ILE B CA 1
ATOM 3464 C C . ILE B 1 112 ? 7.164 -19.922 7.555 1 88.69 112 ILE B C 1
ATOM 3466 O O . ILE B 1 112 ? 6.867 -20.969 6.984 1 88.69 112 ILE B O 1
ATOM 3470 N N . TRP B 1 113 ? 8.359 -19.406 7.609 1 89.12 113 TRP B N 1
ATOM 3471 C CA . TRP B 1 113 ? 9.469 -20.156 7.023 1 89.12 113 TRP B CA 1
ATOM 3472 C C . TRP B 1 113 ? 9.625 -21.516 7.695 1 89.12 113 TRP B C 1
ATOM 3474 O O . TRP B 1 113 ? 9.836 -22.531 7.02 1 89.12 113 TRP B O 1
ATOM 3484 N N . LEU B 1 114 ? 9.477 -21.594 8.977 1 87.69 114 LEU B N 1
ATOM 3485 C CA . LEU B 1 114 ? 9.586 -22.844 9.711 1 87.69 114 LEU B CA 1
ATOM 3486 C C . LEU B 1 114 ? 8.461 -23.797 9.32 1 87.69 114 LEU B C 1
ATOM 3488 O O . LEU B 1 114 ? 8.672 -25.016 9.234 1 87.69 114 LEU B O 1
ATOM 3492 N N . ALA B 1 115 ? 7.328 -23.25 9.07 1 85.25 115 ALA B N 1
ATOM 3493 C CA . ALA B 1 115 ? 6.176 -24.062 8.703 1 85.25 115 ALA B CA 1
ATOM 3494 C C . ALA B 1 115 ? 6.352 -24.641 7.301 1 85.25 115 ALA B C 1
ATOM 3496 O O . ALA B 1 115 ? 6.039 -25.812 7.066 1 85.25 115 ALA B O 1
ATOM 3497 N N . VAL B 1 116 ? 6.828 -23.875 6.43 1 84.94 116 VAL B N 1
ATOM 3498 C CA . VAL B 1 116 ? 6.965 -24.297 5.039 1 84.94 116 VAL B CA 1
ATOM 3499 C C . VAL B 1 116 ? 8.117 -25.281 4.902 1 84.94 116 VAL B C 1
ATOM 3501 O O . VAL B 1 116 ? 8.078 -26.188 4.066 1 84.94 116 VAL B O 1
ATOM 3504 N N . THR B 1 117 ? 9.18 -25.125 5.621 1 83.31 117 THR B N 1
ATOM 3505 C CA . THR B 1 117 ? 10.344 -26 5.539 1 83.31 117 THR B CA 1
ATOM 3506 C C . THR B 1 117 ? 10.109 -27.281 6.328 1 83.31 117 THR B C 1
ATOM 3508 O O . THR B 1 117 ? 10.891 -28.234 6.223 1 83.31 117 THR B O 1
ATOM 3511 N N . GLY B 1 118 ? 8.977 -27.438 6.895 1 76.31 118 GLY B N 1
ATOM 3512 C CA . GLY B 1 118 ? 8.594 -28.672 7.559 1 76.31 118 GLY B CA 1
ATOM 3513 C C . GLY B 1 118 ? 9.266 -28.859 8.906 1 76.31 118 GLY B C 1
ATOM 3514 O O . GLY B 1 118 ? 9.312 -29.969 9.43 1 76.31 118 GLY B O 1
ATOM 3515 N N . ARG B 1 119 ? 9.891 -27.891 9.328 1 74.56 119 ARG B N 1
ATOM 3516 C CA . ARG B 1 119 ? 10.586 -28.078 10.594 1 74.56 119 ARG B CA 1
ATOM 3517 C C . ARG B 1 119 ? 9.609 -28.047 11.766 1 74.56 119 ARG B C 1
ATOM 3519 O O . ARG B 1 119 ? 9.898 -28.578 12.836 1 74.56 119 ARG B O 1
ATOM 3526 N N . THR B 1 120 ? 8.523 -27.484 11.523 1 69 120 THR B N 1
ATOM 3527 C CA . THR B 1 120 ? 7.461 -27.5 12.523 1 69 120 THR B CA 1
ATOM 3528 C C . THR B 1 120 ? 6.273 -28.328 12.023 1 69 120 THR B C 1
ATOM 3530 O O . THR B 1 120 ? 6.148 -28.578 10.828 1 69 120 THR B O 1
ATOM 3533 N N . ALA B 1 121 ? 5.625 -28.938 12.914 1 67.12 121 ALA B N 1
ATOM 3534 C CA . ALA B 1 121 ? 4.414 -29.672 12.562 1 67.12 121 ALA B CA 1
ATOM 3535 C C . ALA B 1 121 ? 3.502 -28.844 11.664 1 67.12 121 ALA B C 1
ATOM 3537 O O . ALA B 1 121 ? 3.562 -27.609 11.68 1 67.12 121 ALA B O 1
ATOM 3538 N N . LYS B 1 122 ? 2.939 -29.531 10.719 1 71.06 122 LYS B N 1
ATOM 3539 C CA . LYS B 1 122 ? 2.008 -28.859 9.82 1 71.06 122 LYS B CA 1
ATOM 3540 C C . LYS B 1 122 ? 1.084 -27.922 10.586 1 71.06 122 LYS B C 1
ATOM 3542 O O . LYS B 1 122 ? 0.294 -28.359 11.422 1 71.06 122 LYS B O 1
ATOM 3547 N N . PRO B 1 123 ? 1.477 -26.688 10.438 1 73.06 123 PRO B N 1
ATOM 3548 C CA . PRO B 1 123 ? 0.635 -25.75 11.172 1 73.06 123 PRO B CA 1
ATOM 3549 C C . PRO B 1 123 ? -0.8 -25.703 10.648 1 73.06 123 PRO B C 1
ATOM 3551 O O . PRO B 1 123 ? -1.049 -26.031 9.484 1 73.06 123 PRO B O 1
ATOM 3554 N N . HIS B 1 124 ? -1.659 -25.562 11.609 1 83.44 124 HIS B N 1
ATOM 3555 C CA . HIS B 1 124 ? -3.045 -25.312 11.227 1 83.44 124 HIS B CA 1
ATOM 3556 C C . HIS B 1 124 ? -3.184 -24.031 10.43 1 83.44 124 HIS B C 1
ATOM 3558 O O . HIS B 1 124 ? -2.369 -23.109 10.578 1 83.44 124 HIS B O 1
ATOM 3564 N N . VAL B 1 125 ? -4.062 -24.016 9.578 1 84.19 125 VAL B N 1
ATOM 3565 C CA . VAL B 1 125 ? -4.316 -22.891 8.695 1 84.19 125 VAL B CA 1
ATOM 3566 C C . VAL B 1 125 ? -4.469 -21.609 9.531 1 84.19 125 VAL B C 1
ATOM 3568 O O . VAL B 1 125 ? -3.971 -20.547 9.148 1 84.19 125 VAL B O 1
ATOM 3571 N N . TRP B 1 126 ? -5.066 -21.781 10.727 1 84.75 126 TRP B N 1
ATOM 3572 C CA . TRP B 1 126 ? -5.301 -20.594 11.547 1 84.75 126 TRP B CA 1
ATOM 3573 C C . TRP B 1 126 ? -3.984 -20.031 12.07 1 84.75 126 TRP B C 1
ATOM 3575 O O . TRP B 1 126 ? -3.832 -18.812 12.195 1 84.75 126 TRP B O 1
ATOM 3585 N N . GLN B 1 127 ? -3.053 -20.781 12.312 1 88.44 127 GLN B N 1
ATOM 3586 C CA . GLN B 1 127 ? -1.75 -20.328 12.789 1 88.44 127 GLN B CA 1
ATOM 3587 C C . GLN B 1 127 ? -0.995 -19.578 11.695 1 88.44 127 GLN B C 1
ATOM 3589 O O . GLN B 1 127 ? -0.371 -18.547 11.953 1 88.44 127 GLN B O 1
ATOM 3594 N N . LEU B 1 128 ? -1.12 -20.141 10.562 1 89.5 128 LEU B N 1
ATOM 3595 C CA . LEU B 1 128 ? -0.448 -19.5 9.438 1 89.5 128 LEU B CA 1
ATOM 3596 C C . LEU B 1 128 ? -1.059 -18.125 9.141 1 89.5 128 LEU B C 1
ATOM 3598 O O . LEU B 1 128 ? -0.343 -17.188 8.805 1 89.5 128 LEU B O 1
ATOM 3602 N N . CYS B 1 129 ? -2.318 -18.062 9.32 1 89.94 129 CYS B N 1
ATOM 3603 C CA . CYS B 1 129 ? -3.014 -16.797 9.117 1 89.94 129 CYS B CA 1
ATOM 3604 C C . CYS B 1 129 ? -2.568 -15.766 10.148 1 89.94 129 CYS B C 1
ATOM 3606 O O . CYS B 1 129 ? -2.418 -14.586 9.828 1 89.94 129 CYS B O 1
ATOM 3608 N N . LEU B 1 130 ? -2.35 -16.172 11.266 1 89.81 130 LEU B N 1
ATOM 3609 C CA . LEU B 1 130 ? -1.892 -15.266 12.328 1 89.81 130 LEU B CA 1
ATOM 3610 C C . LEU B 1 130 ? -0.461 -14.812 12.07 1 89.81 130 LEU B C 1
ATOM 3612 O O . LEU B 1 130 ? -0.135 -13.641 12.266 1 89.81 130 LEU B O 1
ATOM 3616 N N . TYR B 1 131 ? 0.328 -15.734 11.648 1 91.44 131 TYR B N 1
ATOM 3617 C CA . TYR B 1 131 ? 1.723 -15.406 11.383 1 91.44 131 TYR B CA 1
ATOM 3618 C C . TYR B 1 131 ? 1.831 -14.375 10.258 1 91.44 131 TYR B C 1
ATOM 3620 O O . TYR B 1 131 ? 2.578 -13.406 10.375 1 91.44 131 TYR B O 1
ATOM 3628 N N . ILE B 1 132 ? 1.092 -14.586 9.266 1 91.5 132 ILE B N 1
ATOM 3629 C CA . ILE B 1 132 ? 1.193 -13.695 8.117 1 91.5 132 ILE B CA 1
ATOM 3630 C C . ILE B 1 132 ? 0.572 -12.344 8.453 1 91.5 132 ILE B C 1
ATOM 3632 O O . ILE B 1 132 ? 1.012 -11.305 7.953 1 91.5 132 ILE B O 1
ATOM 3636 N N . TRP B 1 133 ? -0.403 -12.398 9.281 1 91.19 133 TRP B N 1
ATOM 3637 C CA . TRP B 1 133 ? -1.022 -11.156 9.727 1 91.19 133 TRP B CA 1
ATOM 3638 C C . TRP B 1 133 ? -0.021 -10.289 10.484 1 91.19 133 TRP B C 1
ATOM 3640 O O . TRP B 1 133 ? 0.099 -9.094 10.219 1 91.19 133 TRP B O 1
ATOM 3650 N N . ILE B 1 134 ? 0.652 -10.844 11.312 1 91 134 ILE B N 1
ATOM 3651 C CA . ILE B 1 134 ? 1.646 -10.148 12.117 1 91 134 ILE B CA 1
ATOM 3652 C C . ILE B 1 134 ? 2.789 -9.664 11.219 1 91 134 ILE B C 1
ATOM 3654 O O . ILE B 1 134 ? 3.25 -8.531 11.352 1 91 134 ILE B O 1
ATOM 3658 N N . GLY B 1 135 ? 3.199 -10.57 10.406 1 91.56 135 GLY B N 1
ATOM 3659 C CA . GLY B 1 135 ? 4.27 -10.211 9.492 1 91.56 135 GLY B CA 1
ATOM 3660 C C . GLY B 1 135 ? 3.904 -9.062 8.562 1 91.56 135 GLY B C 1
ATOM 3661 O O . GLY B 1 135 ? 4.711 -8.156 8.336 1 91.56 135 GLY B O 1
ATOM 3662 N N . ALA B 1 136 ? 2.701 -9.125 8.07 1 91 136 ALA B N 1
ATOM 3663 C CA . ALA B 1 136 ? 2.244 -8.086 7.145 1 91 136 ALA B CA 1
ATOM 3664 C C . ALA B 1 136 ? 2.029 -6.762 7.867 1 91 136 ALA B C 1
ATOM 3666 O O . ALA B 1 136 ? 2.262 -5.691 7.301 1 91 136 ALA B O 1
ATOM 3667 N N . ASP B 1 137 ? 1.57 -6.805 9.062 1 91.62 137 ASP B N 1
ATOM 3668 C CA . ASP B 1 137 ? 1.345 -5.586 9.836 1 91.62 137 ASP B CA 1
ATOM 3669 C C . ASP B 1 137 ? 2.662 -4.879 10.148 1 91.62 137 ASP B C 1
ATOM 3671 O O . ASP B 1 137 ? 2.676 -3.686 10.453 1 91.62 137 ASP B O 1
ATOM 3675 N N . SER B 1 138 ? 3.701 -5.605 10.133 1 91.44 138 SER B N 1
ATOM 3676 C CA . SER B 1 138 ? 5.016 -5.023 10.375 1 91.44 138 SER B CA 1
ATOM 3677 C C . SER B 1 138 ? 5.352 -3.965 9.328 1 91.44 138 SER B C 1
ATOM 3679 O O . SER B 1 138 ? 6.086 -3.016 9.609 1 91.44 138 SER B O 1
ATOM 3681 N N . GLN B 1 139 ? 4.812 -4.105 8.156 1 88.62 139 GLN B N 1
ATOM 3682 C CA . GLN B 1 139 ? 5.027 -3.129 7.094 1 88.62 139 GLN B CA 1
ATOM 3683 C C . GLN B 1 139 ? 4.453 -1.767 7.473 1 88.62 139 GLN B C 1
ATOM 3685 O O . GLN B 1 139 ? 5.066 -0.731 7.203 1 88.62 139 GLN B O 1
ATOM 3690 N N . ALA B 1 140 ? 3.33 -1.797 8.078 1 87.19 140 ALA B N 1
ATOM 3691 C CA . ALA B 1 140 ? 2.703 -0.551 8.516 1 87.19 140 ALA B CA 1
ATOM 3692 C C . ALA B 1 140 ? 3.535 0.14 9.586 1 87.19 140 ALA B C 1
ATOM 3694 O O . ALA B 1 140 ? 3.645 1.368 9.602 1 87.19 140 ALA B O 1
ATOM 3695 N N . PHE B 1 141 ? 4.074 -0.657 10.398 1 90.25 141 PHE B N 1
ATOM 3696 C CA . PHE B 1 141 ? 4.91 -0.108 11.461 1 90.25 141 PHE B CA 1
ATOM 3697 C C . PHE B 1 141 ? 6.168 0.53 10.891 1 90.25 141 PHE B C 1
ATOM 3699 O O . PHE B 1 141 ? 6.566 1.617 11.312 1 90.25 141 PHE B O 1
ATOM 3706 N N . ALA B 1 142 ? 6.738 -0.187 9.984 1 88.62 142 ALA B N 1
ATOM 3707 C CA . ALA B 1 142 ? 7.945 0.352 9.359 1 88.62 142 ALA B CA 1
ATOM 3708 C C . ALA B 1 142 ? 7.633 1.612 8.562 1 88.62 142 ALA B C 1
ATOM 3710 O O . ALA B 1 142 ? 8.398 2.578 8.586 1 88.62 142 ALA B O 1
ATOM 3711 N N . ASN B 1 143 ? 6.539 1.604 7.93 1 87.25 143 ASN B N 1
ATOM 3712 C CA . ASN B 1 143 ? 6.102 2.771 7.168 1 87.25 143 ASN B CA 1
ATOM 3713 C C . ASN B 1 143 ? 5.824 3.963 8.086 1 87.25 143 ASN B C 1
ATOM 3715 O O . ASN B 1 143 ? 6.254 5.082 7.801 1 87.25 143 ASN B O 1
ATOM 3719 N N . THR B 1 144 ? 5.145 3.697 9.078 1 86.38 144 THR B N 1
ATOM 3720 C CA . THR B 1 144 ? 4.805 4.754 10.023 1 86.38 144 THR B CA 1
ATOM 3721 C C . THR B 1 144 ? 6.059 5.301 10.703 1 86.38 144 THR B C 1
ATOM 3723 O O . THR B 1 144 ? 6.254 6.52 10.766 1 86.38 144 THR B O 1
ATOM 3726 N N . GLY B 1 145 ? 6.883 4.453 11.102 1 87.25 145 GLY B N 1
ATOM 3727 C CA . GLY B 1 145 ? 8.086 4.871 11.805 1 87.25 145 GLY B CA 1
ATOM 3728 C C . GLY B 1 145 ? 9.055 5.641 10.93 1 87.25 145 GLY B C 1
ATOM 3729 O O . GLY B 1 145 ? 9.688 6.598 11.383 1 87.25 145 GLY B O 1
ATOM 3730 N N . SER B 1 146 ? 9.078 5.297 9.711 1 89.94 146 SER B N 1
ATOM 3731 C CA . SER B 1 146 ? 10.062 5.918 8.836 1 89.94 146 SER B CA 1
ATOM 3732 C C . SER B 1 146 ? 9.438 7.031 8 1 89.94 146 SER B C 1
ATOM 3734 O O . SER B 1 146 ? 9.945 8.148 7.965 1 89.94 146 SER B O 1
ATOM 3736 N N . LEU B 1 147 ? 8.352 6.766 7.414 1 87.19 147 LEU B N 1
ATOM 3737 C CA . LEU B 1 147 ? 7.738 7.711 6.488 1 87.19 147 LEU B CA 1
ATOM 3738 C C . LEU B 1 147 ? 7.191 8.922 7.234 1 87.19 147 LEU B C 1
ATOM 3740 O O . LEU B 1 147 ? 7.469 10.07 6.855 1 87.19 147 LEU B O 1
ATOM 3744 N N . ILE B 1 148 ? 6.457 8.75 8.273 1 83.12 148 ILE B N 1
ATOM 3745 C CA . ILE B 1 148 ? 5.836 9.852 9.008 1 83.12 148 ILE B CA 1
ATOM 3746 C C . ILE B 1 148 ? 6.914 10.703 9.672 1 83.12 148 ILE B C 1
ATOM 3748 O O . ILE B 1 148 ? 6.836 11.93 9.672 1 83.12 148 ILE B O 1
ATOM 3752 N N . THR B 1 149 ? 7.875 10 10.148 1 86.88 149 THR B N 1
ATOM 3753 C CA . THR B 1 149 ? 8.969 10.727 10.789 1 86.88 149 THR B CA 1
ATOM 3754 C C . THR B 1 149 ? 9.703 11.602 9.781 1 86.88 149 THR B C 1
ATOM 3756 O O . THR B 1 149 ? 10.016 12.758 10.062 1 86.88 149 THR B O 1
ATOM 3759 N N . CYS B 1 150 ? 9.953 11.07 8.656 1 88.38 150 CYS B N 1
ATOM 3760 C CA . CYS B 1 150 ? 10.641 11.828 7.617 1 88.38 150 CYS B CA 1
ATOM 3761 C C . CYS B 1 150 ? 9.797 13.016 7.164 1 88.38 150 CYS B C 1
ATOM 3763 O O . CYS B 1 150 ? 10.328 14.102 6.922 1 88.38 150 CYS B O 1
ATOM 3765 N N . VAL B 1 151 ? 8.57 12.859 7.102 1 84.12 151 VAL B N 1
ATOM 3766 C CA . VAL B 1 151 ? 7.68 13.922 6.656 1 84.12 151 VAL B CA 1
ATOM 3767 C C . VAL B 1 151 ? 7.605 15.016 7.723 1 84.12 151 VAL B C 1
ATOM 3769 O O . VAL B 1 151 ? 7.555 16.203 7.398 1 84.12 151 VAL B O 1
ATOM 3772 N N . LYS B 1 152 ? 7.602 14.664 8.922 1 84 152 LYS B N 1
ATOM 3773 C CA . LYS B 1 152 ? 7.574 15.625 10.016 1 84 152 LYS B CA 1
ATOM 3774 C C . LYS B 1 152 ? 8.875 16.422 10.078 1 84 152 LYS B C 1
ATOM 3776 O O . LYS B 1 152 ? 8.867 17.594 10.445 1 84 152 LYS B O 1
ATOM 3781 N N . ASN B 1 153 ? 9.93 15.719 9.703 1 86.62 153 ASN B N 1
ATOM 3782 C CA . ASN B 1 153 ? 11.234 16.375 9.734 1 86.62 153 ASN B CA 1
ATOM 3783 C C . ASN B 1 153 ? 11.422 17.297 8.539 1 86.62 153 ASN B C 1
ATOM 3785 O O . ASN B 1 153 ? 12.25 18.219 8.586 1 86.62 153 ASN B O 1
ATOM 3789 N N . PHE B 1 154 ? 10.719 17.062 7.457 1 87 154 PHE B N 1
ATOM 3790 C CA . PHE B 1 154 ? 10.812 17.875 6.254 1 87 154 PHE B CA 1
ATOM 3791 C C . PHE B 1 154 ? 9.43 18.359 5.812 1 87 154 PHE B C 1
ATOM 3793 O O . PHE B 1 154 ? 8.961 17.984 4.734 1 87 154 PHE B O 1
ATOM 3800 N N . PRO B 1 155 ? 8.891 19.312 6.496 1 78.62 155 PRO B N 1
ATOM 3801 C CA . PRO B 1 155 ? 7.508 19.719 6.23 1 78.62 155 PRO B CA 1
ATOM 3802 C C . PRO B 1 155 ? 7.371 20.516 4.934 1 78.62 155 PRO B C 1
ATOM 3804 O O . PRO B 1 155 ? 6.281 20.578 4.355 1 78.62 155 PRO B O 1
ATOM 3807 N N . GLN B 1 156 ? 8.398 21.094 4.445 1 77.44 156 GLN B N 1
ATOM 3808 C CA . GLN B 1 156 ? 8.328 21.906 3.234 1 77.44 156 GLN B CA 1
ATOM 3809 C C . GLN B 1 156 ? 8.328 21.031 1.985 1 77.44 156 GLN B C 1
ATOM 3811 O O . GLN B 1 156 ? 7.816 21.438 0.938 1 77.44 156 GLN B O 1
ATOM 3816 N N . SER B 1 157 ? 8.906 19.844 2.17 1 82.19 157 SER B N 1
ATOM 3817 C CA . SER B 1 157 ? 8.992 18.922 1.037 1 82.19 157 SER B CA 1
ATOM 3818 C C . SER B 1 157 ? 8.258 17.625 1.319 1 82.19 157 SER B C 1
ATOM 3820 O O . SER B 1 157 ? 8.781 16.531 1.06 1 82.19 157 SER B O 1
ATOM 3822 N N . ARG B 1 158 ? 7.059 17.812 1.762 1 79.12 158 ARG B N 1
ATOM 3823 C CA . ARG B 1 158 ? 6.305 16.625 2.154 1 79.12 158 ARG B CA 1
ATOM 3824 C C . ARG B 1 158 ? 6 15.75 0.947 1 79.12 158 ARG B C 1
ATOM 3826 O O . ARG B 1 158 ? 6.098 14.523 1.027 1 79.12 158 ARG B O 1
ATOM 3833 N N . GLY B 1 159 ? 5.703 16.297 -0.149 1 75.38 159 GLY B N 1
ATOM 3834 C CA . GLY B 1 159 ? 5.348 15.555 -1.343 1 75.38 159 GLY B CA 1
ATOM 3835 C C . GLY B 1 159 ? 6.504 14.758 -1.913 1 75.38 159 GLY B C 1
ATOM 3836 O O . GLY B 1 159 ? 6.363 13.562 -2.197 1 75.38 159 GLY B O 1
ATOM 3837 N N . ILE B 1 160 ? 7.582 15.359 -1.989 1 82.56 160 ILE B N 1
ATOM 3838 C CA . ILE B 1 160 ? 8.75 14.719 -2.588 1 82.56 160 ILE B CA 1
ATOM 3839 C C . ILE B 1 160 ? 9.258 13.617 -1.664 1 82.56 160 ILE B C 1
ATOM 3841 O O . ILE B 1 160 ? 9.633 12.531 -2.127 1 82.56 160 ILE B O 1
ATOM 3845 N N . VAL B 1 161 ? 9.227 13.883 -0.355 1 87.44 161 VAL B N 1
ATOM 3846 C CA . VAL B 1 161 ? 9.695 12.914 0.625 1 87.44 161 VAL B CA 1
ATOM 3847 C C . VAL B 1 161 ? 8.789 11.688 0.61 1 87.44 161 VAL B C 1
ATOM 3849 O O . VAL B 1 161 ? 9.266 10.547 0.561 1 87.44 161 VAL B O 1
ATOM 3852 N N . SER B 1 162 ? 7.559 11.914 0.583 1 85.06 162 SER B N 1
ATOM 3853 C CA . SER B 1 162 ? 6.594 10.82 0.553 1 85.06 162 SER B CA 1
ATOM 3854 C C . SER B 1 162 ? 6.703 10.023 -0.743 1 85.06 162 SER B C 1
ATOM 3856 O O . SER B 1 162 ? 6.652 8.797 -0.725 1 85.06 162 SER B O 1
ATOM 3858 N N . GLY B 1 163 ? 6.848 10.711 -1.814 1 83.25 163 GLY B N 1
ATOM 3859 C CA . GLY B 1 163 ? 6.992 10.031 -3.094 1 83.25 163 GLY B CA 1
ATOM 3860 C C . GLY B 1 163 ? 8.25 9.195 -3.184 1 83.25 163 GLY B C 1
ATOM 3861 O O . GLY B 1 163 ? 8.219 8.078 -3.705 1 83.25 163 GLY B O 1
ATOM 3862 N N . LEU B 1 164 ? 9.234 9.688 -2.717 1 88.5 164 LEU B N 1
ATOM 3863 C CA . LEU B 1 164 ? 10.516 8.992 -2.756 1 88.5 164 LEU B CA 1
ATOM 3864 C C . LEU B 1 164 ? 10.469 7.73 -1.896 1 88.5 164 LEU B C 1
ATOM 3866 O O . LEU B 1 164 ? 10.859 6.652 -2.352 1 88.5 164 LEU B O 1
ATOM 3870 N N . LEU B 1 165 ? 10 7.887 -0.714 1 90.81 165 LEU B N 1
ATOM 3871 C CA . LEU B 1 165 ? 9.961 6.754 0.205 1 90.81 165 LEU B CA 1
ATOM 3872 C C . LEU B 1 165 ? 8.984 5.691 -0.287 1 90.81 165 LEU B C 1
ATOM 3874 O O . LEU B 1 165 ? 9.297 4.496 -0.261 1 90.81 165 LEU B O 1
ATOM 3878 N N . LYS B 1 166 ? 7.906 6.082 -0.807 1 86.19 166 LYS B N 1
ATOM 3879 C CA . LYS B 1 166 ? 6.934 5.129 -1.337 1 86.19 166 LYS B CA 1
ATOM 3880 C C . LYS B 1 166 ? 7.441 4.488 -2.625 1 86.19 166 LYS B C 1
ATOM 3882 O O . LYS B 1 166 ? 7.121 3.334 -2.918 1 86.19 166 LYS B O 1
ATOM 3887 N N . GLY B 1 167 ? 8.148 5.305 -3.346 1 86.88 167 GLY B N 1
ATOM 3888 C CA . GLY B 1 167 ? 8.773 4.738 -4.531 1 86.88 167 GLY B CA 1
ATOM 3889 C C . GLY B 1 167 ? 9.703 3.578 -4.219 1 86.88 167 GLY B C 1
ATOM 3890 O O . GLY B 1 167 ? 9.742 2.59 -4.953 1 86.88 167 GLY B O 1
ATOM 3891 N N . PHE B 1 168 ? 10.367 3.711 -3.129 1 92 168 PHE B N 1
ATOM 3892 C CA . PHE B 1 168 ? 11.289 2.645 -2.738 1 92 168 PHE B CA 1
ATOM 3893 C C . PHE B 1 168 ? 10.516 1.415 -2.271 1 92 168 PHE B C 1
ATOM 3895 O O . PHE B 1 168 ? 10.984 0.286 -2.43 1 92 168 PHE B O 1
ATOM 3902 N N . VAL B 1 169 ? 9.391 1.647 -1.72 1 89.5 169 VAL B N 1
ATOM 3903 C CA . VAL B 1 169 ? 8.547 0.512 -1.366 1 89.5 169 VAL B CA 1
ATOM 3904 C C . VAL B 1 169 ? 8.148 -0.247 -2.629 1 89.5 169 VAL B C 1
ATOM 3906 O O . VAL B 1 169 ? 8.172 -1.479 -2.656 1 89.5 169 VAL B O 1
ATOM 3909 N N . GLY B 1 170 ? 7.848 0.489 -3.611 1 87.19 170 GLY B N 1
ATOM 3910 C CA . GLY B 1 170 ? 7.512 -0.128 -4.887 1 87.19 170 GLY B CA 1
ATOM 3911 C C . GLY B 1 170 ? 8.664 -0.9 -5.496 1 87.19 170 GLY B C 1
ATOM 3912 O O . GLY B 1 170 ? 8.453 -1.911 -6.172 1 87.19 170 GLY B O 1
ATOM 3913 N N . LEU B 1 171 ? 9.828 -0.45 -5.246 1 90.75 171 LEU B N 1
ATOM 3914 C CA . LEU B 1 171 ? 11.008 -1.099 -5.797 1 90.75 171 LEU B CA 1
ATOM 3915 C C . LEU B 1 171 ? 11.469 -2.244 -4.902 1 90.75 171 LEU B C 1
ATOM 3917 O O . LEU B 1 171 ? 12.344 -3.025 -5.289 1 90.75 171 LEU B O 1
ATOM 3921 N N . SER B 1 172 ? 10.93 -2.312 -3.758 1 92.12 172 SER B N 1
ATOM 3922 C CA . SER B 1 172 ? 11.391 -3.271 -2.76 1 92.12 172 SER B CA 1
ATOM 3923 C C . SER B 1 172 ? 11.258 -4.703 -3.266 1 92.12 172 SER B C 1
ATOM 3925 O O . SER B 1 172 ? 12.133 -5.539 -3.021 1 92.12 172 SER B O 1
ATOM 3927 N N . GLY B 1 173 ? 10.219 -4.969 -3.947 1 87.81 173 GLY B N 1
ATOM 3928 C CA . GLY B 1 173 ? 10.031 -6.305 -4.488 1 87.81 173 GLY B CA 1
ATOM 3929 C C . GLY B 1 173 ? 11.148 -6.727 -5.426 1 87.81 173 GLY B C 1
ATOM 3930 O O . GLY B 1 173 ? 11.672 -7.836 -5.316 1 87.81 173 GLY B O 1
ATOM 3931 N N . ALA B 1 174 ? 11.453 -5.82 -6.324 1 87.94 174 ALA B N 1
ATOM 3932 C CA . ALA B 1 174 ? 12.508 -6.113 -7.293 1 87.94 174 ALA B CA 1
ATOM 3933 C C . ALA B 1 174 ? 13.867 -6.211 -6.613 1 87.94 174 ALA B C 1
ATOM 3935 O O . ALA B 1 174 ? 14.688 -7.062 -6.969 1 87.94 174 ALA B O 1
ATOM 3936 N N . ILE B 1 175 ? 14.055 -5.34 -5.688 1 92.31 175 ILE B N 1
ATOM 3937 C CA . ILE B 1 175 ? 15.32 -5.348 -4.965 1 92.31 175 ILE B CA 1
ATOM 3938 C C . ILE B 1 175 ? 15.477 -6.672 -4.219 1 92.31 175 ILE B C 1
ATOM 3940 O O . ILE B 1 175 ? 16.516 -7.328 -4.32 1 92.31 175 ILE B O 1
ATOM 3944 N N . MET B 1 176 ? 14.523 -7.082 -3.58 1 90.62 176 MET B N 1
ATOM 3945 C CA . MET B 1 176 ? 14.562 -8.312 -2.795 1 90.62 176 MET B CA 1
ATOM 3946 C C . MET B 1 176 ? 14.703 -9.531 -3.703 1 90.62 176 MET B C 1
ATOM 3948 O O . MET B 1 176 ? 15.367 -10.508 -3.34 1 90.62 176 MET B O 1
ATOM 3952 N N . THR B 1 177 ? 14.047 -9.438 -4.809 1 86.19 177 THR B N 1
ATOM 3953 C CA . THR B 1 177 ? 14.133 -10.539 -5.758 1 86.19 177 THR B CA 1
ATOM 3954 C C . THR B 1 177 ? 15.562 -10.711 -6.262 1 86.19 177 THR B C 1
ATOM 3956 O O . THR B 1 177 ? 16.047 -11.836 -6.398 1 86.19 177 THR B O 1
ATOM 3959 N N . GLN B 1 178 ? 16.188 -9.609 -6.543 1 87.75 178 GLN B N 1
ATOM 3960 C CA . GLN B 1 178 ? 17.578 -9.68 -6.988 1 87.75 178 GLN B CA 1
ATOM 3961 C C . GLN B 1 178 ? 18.484 -10.234 -5.891 1 87.75 178 GLN B C 1
ATOM 3963 O O . GLN B 1 178 ? 19.359 -11.062 -6.16 1 87.75 178 GLN B O 1
ATOM 3968 N N . ILE B 1 179 ? 18.266 -9.797 -4.707 1 88.44 179 ILE B N 1
ATOM 3969 C CA . ILE B 1 179 ? 19.078 -10.258 -3.584 1 88.44 179 ILE B CA 1
ATOM 3970 C C . ILE B 1 179 ? 18.828 -11.742 -3.336 1 88.44 179 ILE B C 1
ATOM 3972 O O . ILE B 1 179 ? 19.766 -12.5 -3.086 1 88.44 179 ILE B O 1
ATOM 3976 N N . TYR B 1 180 ? 17.641 -12.094 -3.484 1 87.81 180 TYR B N 1
ATOM 3977 C CA . TYR B 1 180 ? 17.234 -13.484 -3.264 1 87.81 180 TYR B CA 1
ATOM 3978 C C . TYR B 1 180 ? 17.906 -14.406 -4.273 1 87.81 180 TYR B C 1
ATOM 3980 O O . TYR B 1 180 ? 18.453 -15.453 -3.9 1 87.81 180 TYR B O 1
ATOM 3988 N N . HIS B 1 181 ? 17.859 -14.078 -5.559 1 84.06 181 HIS B N 1
ATOM 3989 C CA . HIS B 1 181 ? 18.453 -14.906 -6.598 1 84.06 181 HIS B CA 1
ATOM 3990 C C . HIS B 1 181 ? 19.969 -14.977 -6.449 1 84.06 181 HIS B C 1
ATOM 3992 O O . HIS B 1 181 ? 20.578 -16 -6.754 1 84.06 181 HIS B O 1
ATOM 3998 N N . ALA B 1 182 ? 20.5 -13.922 -6.008 1 85.31 182 ALA B N 1
ATOM 3999 C CA . ALA B 1 182 ? 21.938 -13.875 -5.844 1 85.31 182 ALA B CA 1
ATOM 4000 C C . ALA B 1 182 ? 22.391 -14.727 -4.66 1 85.31 182 ALA B C 1
ATOM 4002 O O . ALA B 1 182 ? 23.422 -15.406 -4.727 1 85.31 182 ALA B O 1
ATOM 4003 N N . LEU B 1 183 ? 21.641 -14.742 -3.572 1 85 183 LEU B N 1
ATOM 4004 C CA . LEU B 1 183 ? 22.047 -15.414 -2.348 1 85 183 LEU B CA 1
ATOM 4005 C C . LEU B 1 183 ? 21.594 -16.875 -2.346 1 85 183 LEU B C 1
ATOM 4007 O O . LEU B 1 183 ? 22.312 -17.75 -1.891 1 85 183 LEU B O 1
ATOM 4011 N N . TYR B 1 184 ? 20.297 -17.125 -2.826 1 82.88 184 TYR B N 1
ATOM 4012 C CA . TYR B 1 184 ? 19.719 -18.438 -2.615 1 82.88 184 TYR B CA 1
ATOM 4013 C C . TYR B 1 184 ? 19.359 -19.094 -3.943 1 82.88 184 TYR B C 1
ATOM 4015 O O . TYR B 1 184 ? 18.781 -20.188 -3.969 1 82.88 184 TYR B O 1
ATOM 4023 N N . GLY B 1 185 ? 19.672 -18.484 -5.004 1 77.44 185 GLY B N 1
ATOM 4024 C CA . GLY B 1 185 ? 19.391 -19.062 -6.305 1 77.44 185 GLY B CA 1
ATOM 4025 C C . GLY B 1 185 ? 17.906 -19.078 -6.633 1 77.44 185 GLY B C 1
ATOM 4026 O O . GLY B 1 185 ? 17.25 -18.031 -6.633 1 77.44 185 GLY B O 1
ATOM 4027 N N . ASN B 1 186 ? 17.266 -20.328 -6.855 1 73.12 186 ASN B N 1
ATOM 4028 C CA . ASN B 1 186 ? 15.883 -20.391 -7.297 1 73.12 186 ASN B CA 1
ATOM 4029 C C . ASN B 1 186 ? 14.992 -21.078 -6.27 1 73.12 186 ASN B C 1
ATOM 4031 O O . ASN B 1 186 ? 13.906 -21.562 -6.605 1 73.12 186 ASN B O 1
ATOM 4035 N N . ASN B 1 187 ? 15.445 -20.953 -5.02 1 78.75 187 ASN B N 1
ATOM 4036 C CA . ASN B 1 187 ? 14.625 -21.594 -3.994 1 78.75 187 ASN B CA 1
ATOM 4037 C C . ASN B 1 187 ? 13.648 -20.609 -3.359 1 78.75 187 ASN B C 1
ATOM 4039 O O . ASN B 1 187 ? 14.055 -19.734 -2.594 1 78.75 187 ASN B O 1
ATOM 4043 N N . SER B 1 188 ? 12.406 -20.703 -3.678 1 76.38 188 SER B N 1
ATOM 4044 C CA . SER B 1 188 ? 11.383 -19.781 -3.207 1 76.38 188 SER B CA 1
ATOM 4045 C C . SER B 1 188 ? 11.211 -19.875 -1.694 1 76.38 188 SER B C 1
ATOM 4047 O O . SER B 1 188 ? 10.797 -18.906 -1.054 1 76.38 188 SER B O 1
ATOM 4049 N N . LYS B 1 189 ? 11.531 -21.047 -1.124 1 81.25 189 LYS B N 1
ATOM 4050 C CA . LYS B 1 189 ? 11.43 -21.188 0.325 1 81.25 189 LYS B CA 1
ATOM 4051 C C . LYS B 1 189 ? 12.438 -20.297 1.039 1 81.25 189 LYS B C 1
ATOM 4053 O O . LYS B 1 189 ? 12.141 -19.75 2.105 1 81.25 189 LYS B O 1
ATOM 4058 N N . SER B 1 190 ? 13.484 -20.125 0.356 1 85.06 190 SER B N 1
ATOM 4059 C CA . SER B 1 190 ? 14.523 -19.281 0.944 1 85.06 190 SER B CA 1
ATOM 4060 C C . SER B 1 190 ? 14.156 -17.797 0.842 1 85.06 190 SER B C 1
ATOM 4062 O O . SER B 1 190 ? 14.695 -16.969 1.576 1 85.06 190 SER B O 1
ATOM 4064 N N . LEU B 1 191 ? 13.297 -17.516 -0.073 1 86.12 191 LEU B N 1
ATOM 4065 C CA . LEU B 1 191 ? 12.805 -16.141 -0.185 1 86.12 191 LEU B CA 1
ATOM 4066 C C . LEU B 1 191 ? 12.047 -15.727 1.073 1 86.12 191 LEU B C 1
ATOM 4068 O O . LEU B 1 191 ? 12.211 -14.602 1.56 1 86.12 191 LEU B O 1
ATOM 4072 N N . ILE B 1 192 ? 11.289 -16.672 1.617 1 87.81 192 ILE B N 1
ATOM 4073 C CA . ILE B 1 192 ? 10.516 -16.406 2.822 1 87.81 192 ILE B CA 1
ATOM 4074 C C . ILE B 1 192 ? 11.453 -16.109 3.988 1 87.81 192 ILE B C 1
ATOM 4076 O O . ILE B 1 192 ? 11.195 -15.219 4.797 1 87.81 192 ILE B O 1
ATOM 4080 N N . PHE B 1 193 ? 12.5 -16.797 3.99 1 89.5 193 PHE B N 1
ATOM 4081 C CA . PHE B 1 193 ? 13.5 -16.609 5.031 1 89.5 193 PHE B CA 1
ATOM 4082 C C . PHE B 1 193 ? 14.156 -15.234 4.895 1 89.5 193 PHE B C 1
ATOM 4084 O O . PHE B 1 193 ? 14.383 -14.547 5.891 1 89.5 193 PHE B O 1
ATOM 4091 N N . LEU B 1 194 ? 14.461 -14.898 3.717 1 90.75 194 LEU B N 1
ATOM 4092 C CA . LEU B 1 194 ? 15.094 -13.609 3.451 1 90.75 194 LEU B CA 1
ATOM 4093 C C . LEU B 1 194 ? 14.172 -12.461 3.859 1 90.75 194 LEU B C 1
ATOM 4095 O O . LEU B 1 194 ? 14.625 -11.477 4.457 1 90.75 194 LEU B O 1
ATOM 4099 N N . ILE B 1 195 ? 12.898 -12.602 3.553 1 90.81 195 ILE B N 1
ATOM 4100 C CA . ILE B 1 195 ? 11.914 -11.57 3.877 1 90.81 195 ILE B CA 1
ATOM 4101 C C . ILE B 1 195 ? 11.75 -11.477 5.395 1 90.81 195 ILE B C 1
ATOM 4103 O O . ILE B 1 195 ? 11.398 -10.414 5.918 1 90.81 195 ILE B O 1
ATOM 4107 N N . GLY B 1 196 ? 12.008 -12.523 6.059 1 90.62 196 GLY B N 1
ATOM 4108 C CA . GLY B 1 196 ? 11.867 -12.562 7.508 1 90.62 196 GLY B CA 1
ATOM 4109 C C . GLY B 1 196 ? 12.992 -11.859 8.234 1 90.62 196 GLY B C 1
ATOM 4110 O O . GLY B 1 196 ? 12.758 -11.047 9.133 1 90.62 196 GLY B O 1
ATOM 4111 N N . TRP B 1 197 ? 14.156 -12 7.762 1 91.5 197 TRP B N 1
ATOM 4112 C CA . TRP B 1 197 ? 15.258 -11.523 8.586 1 91.5 197 TRP B CA 1
ATOM 4113 C C . TRP B 1 197 ? 15.836 -10.227 8.031 1 91.5 197 TRP B C 1
ATOM 4115 O O . TRP B 1 197 ? 16.281 -9.367 8.797 1 91.5 197 TRP B O 1
ATOM 4125 N N . LEU B 1 198 ? 15.898 -10.023 6.773 1 92.56 198 LEU B N 1
ATOM 4126 C CA . LEU B 1 198 ? 16.594 -8.883 6.191 1 92.56 198 LEU B CA 1
ATOM 4127 C C . LEU B 1 198 ? 15.945 -7.57 6.621 1 92.56 198 LEU B C 1
ATOM 4129 O O . LEU B 1 198 ? 16.625 -6.668 7.121 1 92.56 198 LEU B O 1
ATOM 4133 N N . PRO B 1 199 ? 14.641 -7.445 6.426 1 93.12 199 PRO B N 1
ATOM 4134 C CA . PRO B 1 199 ? 14.023 -6.188 6.859 1 93.12 199 PRO B CA 1
ATOM 4135 C C . PRO B 1 199 ? 14.18 -5.941 8.359 1 93.12 199 PRO B C 1
ATOM 4137 O O . PRO B 1 199 ? 14.297 -4.789 8.789 1 93.12 199 PRO B O 1
ATOM 4140 N N . ALA B 1 200 ? 14.164 -6.996 9.109 1 93.38 200 ALA B N 1
ATOM 4141 C CA . ALA B 1 200 ? 14.336 -6.859 10.555 1 93.38 200 ALA B CA 1
ATOM 4142 C C . ALA B 1 200 ? 15.727 -6.352 10.898 1 93.38 200 ALA B C 1
ATOM 4144 O O . ALA B 1 200 ? 15.875 -5.422 11.695 1 93.38 200 ALA B O 1
ATOM 4145 N N . VAL B 1 201 ? 16.719 -6.867 10.289 1 94.06 201 VAL B N 1
ATOM 4146 C CA . VAL B 1 201 ? 18.109 -6.492 10.562 1 94.06 201 VAL B CA 1
ATOM 4147 C C . VAL B 1 201 ? 18.344 -5.051 10.125 1 94.06 201 VAL B C 1
ATOM 4149 O O . VAL B 1 201 ? 18.953 -4.266 10.852 1 94.06 201 VAL B O 1
ATOM 4152 N N . VAL B 1 202 ? 17.875 -4.73 8.953 1 93.88 202 VAL B N 1
ATOM 4153 C CA . VAL B 1 202 ? 18.062 -3.383 8.43 1 93.88 202 VAL B CA 1
ATOM 4154 C C . VAL B 1 202 ? 17.391 -2.371 9.359 1 93.88 202 VAL B C 1
ATOM 4156 O O . VAL B 1 202 ? 17.969 -1.321 9.656 1 93.88 202 VAL B O 1
ATOM 4159 N N . SER B 1 203 ? 16.203 -2.691 9.812 1 92.88 203 SER B N 1
ATOM 4160 C CA . SER B 1 203 ? 15.484 -1.791 10.711 1 92.88 203 SER B CA 1
ATOM 4161 C C . SER B 1 203 ? 16.234 -1.619 12.031 1 92.88 203 SER B C 1
ATOM 4163 O O . SER B 1 203 ? 16.328 -0.509 12.562 1 92.88 203 SER B O 1
ATOM 4165 N N . ILE B 1 204 ? 16.812 -2.637 12.547 1 92 204 ILE B N 1
ATOM 4166 C CA . ILE B 1 204 ? 17.516 -2.598 13.82 1 92 204 ILE B CA 1
ATOM 4167 C C . ILE B 1 204 ? 18.797 -1.789 13.68 1 92 204 ILE B C 1
ATOM 4169 O O . ILE B 1 204 ? 19.156 -1.02 14.57 1 92 204 ILE B O 1
ATOM 4173 N N . VAL B 1 205 ? 19.453 -1.973 12.602 1 91.44 205 VAL B N 1
ATOM 4174 C CA . VAL B 1 205 ? 20.719 -1.283 12.367 1 91.44 205 VAL B CA 1
ATOM 4175 C C . VAL B 1 205 ? 20.484 0.225 12.328 1 91.44 205 VAL B C 1
ATOM 4177 O O . VAL B 1 205 ? 21.312 1 12.82 1 91.44 205 VAL B O 1
ATOM 4180 N N . PHE B 1 206 ? 19.359 0.687 11.859 1 91.88 206 PHE B N 1
ATOM 4181 C CA . PHE B 1 206 ? 19.125 2.113 11.672 1 91.88 206 PHE B CA 1
ATOM 4182 C C . PHE B 1 206 ? 18.219 2.664 12.758 1 91.88 206 PHE B C 1
ATOM 4184 O O . PHE B 1 206 ? 17.688 3.773 12.633 1 91.88 206 PHE B O 1
ATOM 4191 N N . LEU B 1 207 ? 17.984 1.945 13.797 1 89.44 207 LEU B N 1
ATOM 4192 C CA . LEU B 1 207 ? 17.094 2.334 14.891 1 89.44 207 LEU B CA 1
ATOM 4193 C C . LEU B 1 207 ? 17.531 3.658 15.5 1 89.44 207 LEU B C 1
ATOM 4195 O O . LEU B 1 207 ? 16.719 4.57 15.672 1 89.44 207 LEU B O 1
ATOM 4199 N N . PRO B 1 208 ? 18.797 3.814 15.773 1 85.62 208 PRO B N 1
ATOM 4200 C CA . PRO B 1 208 ? 19.219 5.039 16.469 1 85.62 208 PRO B CA 1
ATOM 4201 C C . PRO B 1 208 ? 19.188 6.266 15.555 1 85.62 208 PRO B C 1
ATOM 4203 O O . PRO B 1 208 ? 19.219 7.398 16.047 1 85.62 208 PRO B O 1
ATOM 4206 N N . THR B 1 209 ? 19.125 6.027 14.352 1 86.56 209 THR B N 1
ATOM 4207 C CA . THR B 1 209 ? 19.188 7.133 13.398 1 86.56 209 THR B CA 1
ATOM 4208 C C . THR B 1 209 ? 17.828 7.77 13.203 1 86.56 209 THR B C 1
ATOM 4210 O O . THR B 1 209 ? 17.719 8.969 12.922 1 86.56 209 THR B O 1
ATOM 4213 N N . ILE B 1 210 ? 16.812 7.023 13.422 1 86.88 210 ILE B N 1
ATOM 4214 C CA . ILE B 1 210 ? 15.469 7.523 13.164 1 86.88 210 ILE B CA 1
ATOM 4215 C C . ILE B 1 210 ? 14.938 8.234 14.406 1 86.88 210 ILE B C 1
ATOM 4217 O O . ILE B 1 210 ? 14.594 7.594 15.398 1 86.88 210 ILE B O 1
ATOM 4221 N N . ARG B 1 211 ? 14.969 9.555 14.391 1 82.56 211 ARG B N 1
ATOM 4222 C CA . ARG B 1 211 ? 14.516 10.391 15.492 1 82.56 211 ARG B CA 1
ATOM 4223 C C . ARG B 1 211 ? 13.875 11.672 14.984 1 82.56 211 ARG B C 1
ATOM 4225 O O . ARG B 1 211 ? 14.125 12.094 13.852 1 82.56 211 ARG B O 1
ATOM 4232 N N . LEU B 1 212 ? 12.969 12.117 15.758 1 82.94 212 LEU B N 1
ATOM 4233 C CA . LEU B 1 212 ? 12.352 13.398 15.438 1 82.94 212 LEU B CA 1
ATOM 4234 C C . LEU B 1 212 ? 13.32 14.555 15.695 1 82.94 212 LEU B C 1
ATOM 4236 O O . LEU B 1 212 ? 13.938 14.617 16.766 1 82.94 212 LEU B O 1
ATOM 4240 N N . MET B 1 213 ? 13.492 15.234 14.625 1 79.12 213 MET B N 1
ATOM 4241 C CA . MET B 1 213 ? 14.422 16.344 14.742 1 79.12 213 MET B CA 1
ATOM 4242 C C . MET B 1 213 ? 13.695 17.688 14.594 1 79.12 213 MET B C 1
ATOM 4244 O O . MET B 1 213 ? 12.562 17.719 14.102 1 79.12 213 MET B O 1
ATOM 4248 N N . LYS B 1 214 ? 14.359 18.672 15.055 1 74.62 214 LYS B N 1
ATOM 4249 C CA . LYS B 1 214 ? 13.82 20.031 14.922 1 74.62 214 LYS B CA 1
ATOM 4250 C C . LYS B 1 214 ? 13.836 20.484 13.469 1 74.62 214 LYS B C 1
ATOM 4252 O O . LYS B 1 214 ? 14.797 20.203 12.734 1 74.62 214 LYS B O 1
ATOM 4257 N N . VAL B 1 215 ? 12.766 20.969 12.977 1 69.5 215 VAL B N 1
ATOM 4258 C CA . VAL B 1 215 ? 12.578 21.406 11.602 1 69.5 215 VAL B CA 1
ATOM 4259 C C . VAL B 1 215 ? 13.531 22.562 11.289 1 69.5 215 VAL B C 1
ATOM 4261 O O . VAL B 1 215 ? 13.57 23.562 12.016 1 69.5 215 VAL B O 1
ATOM 4264 N N . ALA B 1 216 ? 14.633 22.266 10.539 1 64.5 216 ALA B N 1
ATOM 4265 C CA . ALA B 1 216 ? 15.508 23.344 10.086 1 64.5 216 ALA B CA 1
ATOM 4266 C C . ALA B 1 216 ? 15.203 23.734 8.648 1 64.5 216 ALA B C 1
ATOM 4268 O O . ALA B 1 216 ? 15.07 22.875 7.777 1 64.5 216 ALA B O 1
ATOM 4269 N N . ARG B 1 217 ? 14.609 24.922 8.398 1 64.56 217 ARG B N 1
ATOM 4270 C CA . ARG B 1 217 ? 14.289 25.391 7.055 1 64.56 217 ARG B CA 1
ATOM 4271 C C . ARG B 1 217 ? 15.547 25.75 6.281 1 64.56 217 ARG B C 1
ATOM 4273 O O . ARG B 1 217 ? 16.266 26.688 6.645 1 64.56 217 ARG B O 1
ATOM 4280 N N . LYS B 1 218 ? 16.078 24.75 5.609 1 64.25 218 LYS B N 1
ATOM 4281 C CA . LYS B 1 218 ? 17.219 25.125 4.773 1 64.25 218 LYS B CA 1
ATOM 4282 C C . LYS B 1 218 ? 16.797 25.297 3.314 1 64.25 218 LYS B C 1
ATOM 4284 O O . LYS B 1 218 ? 15.938 24.562 2.824 1 64.25 218 LYS B O 1
ATOM 4289 N N . GLU B 1 219 ? 17.172 26.312 2.617 1 63.25 219 GLU B N 1
ATOM 4290 C CA . GLU B 1 219 ? 16.844 26.672 1.244 1 63.25 219 GLU B CA 1
ATOM 4291 C C . GLU B 1 219 ? 17.281 25.594 0.26 1 63.25 219 GLU B C 1
ATOM 4293 O O . GLU B 1 219 ? 16.594 25.344 -0.735 1 63.25 219 GLU B O 1
ATOM 4298 N N . ASN B 1 220 ? 18.344 24.828 0.558 1 73.81 220 ASN B N 1
ATOM 4299 C CA . ASN B 1 220 ? 18.875 23.875 -0.422 1 73.81 220 ASN B CA 1
ATOM 4300 C C . ASN B 1 220 ? 18.25 22.5 -0.272 1 73.81 220 ASN B C 1
ATOM 4302 O O . ASN B 1 220 ? 18.734 21.531 -0.857 1 73.81 220 ASN B O 1
ATOM 4306 N N . GLU B 1 221 ? 17.219 22.406 0.305 1 82.44 221 GLU B N 1
ATOM 4307 C CA . GLU B 1 221 ? 16.594 21.109 0.571 1 82.44 221 GLU B CA 1
ATOM 4308 C C . GLU B 1 221 ? 16.047 20.5 -0.708 1 82.44 221 GLU B C 1
ATOM 4310 O O . GLU B 1 221 ? 16.156 19.281 -0.921 1 82.44 221 GLU B O 1
ATOM 4315 N N . HIS B 1 222 ? 15.57 21.344 -1.544 1 80.81 222 HIS B N 1
ATOM 4316 C CA . HIS B 1 222 ? 14.969 20.844 -2.771 1 80.81 222 HIS B CA 1
ATOM 4317 C C . HIS B 1 222 ? 16.016 20.266 -3.705 1 80.81 222 HIS B C 1
ATOM 4319 O O . HIS B 1 222 ? 15.773 19.25 -4.371 1 80.81 222 HIS B O 1
ATOM 4325 N N . LYS B 1 223 ? 17.094 20.875 -3.682 1 82.81 223 LYS B N 1
ATOM 4326 C CA . LYS B 1 223 ? 18.172 20.391 -4.551 1 82.81 223 LYS B CA 1
ATOM 4327 C C . LYS B 1 223 ? 18.656 19.016 -4.109 1 82.81 223 LYS B C 1
ATOM 4329 O O . LYS B 1 223 ? 18.875 18.141 -4.941 1 82.81 223 LYS B O 1
ATOM 4334 N N . ILE B 1 224 ? 18.797 18.828 -2.902 1 85.56 224 ILE B N 1
ATOM 4335 C CA . ILE B 1 224 ? 19.281 17.562 -2.367 1 85.56 224 ILE B CA 1
ATOM 4336 C C . ILE B 1 224 ? 18.266 16.469 -2.625 1 85.56 224 ILE B C 1
ATOM 4338 O O . ILE B 1 224 ? 18.609 15.359 -3.025 1 85.56 224 ILE B O 1
ATOM 4342 N N . PHE B 1 225 ? 17.031 16.766 -2.484 1 87.19 225 PHE B N 1
ATOM 4343 C CA . PHE B 1 225 ? 15.977 15.781 -2.711 1 87.19 225 PHE B CA 1
ATOM 4344 C C . PHE B 1 225 ? 15.898 15.398 -4.184 1 87.19 225 PHE B C 1
ATOM 4346 O O . PHE B 1 225 ? 15.617 14.242 -4.52 1 87.19 225 PHE B O 1
ATOM 4353 N N . TYR B 1 226 ? 16.203 16.375 -4.977 1 85.5 226 TYR B N 1
ATOM 4354 C CA . TYR B 1 226 ? 16.219 16.062 -6.402 1 85.5 226 TYR B CA 1
ATOM 4355 C C . TYR B 1 226 ? 17.375 15.133 -6.742 1 85.5 226 TYR B C 1
ATOM 4357 O O . TYR B 1 226 ? 17.25 14.242 -7.582 1 85.5 226 TYR B O 1
ATOM 4365 N N . ASN B 1 227 ? 18.438 15.344 -6.105 1 88.75 227 ASN B N 1
ATOM 4366 C CA . ASN B 1 227 ? 19.562 14.445 -6.309 1 88.75 227 ASN B CA 1
ATOM 4367 C C . ASN B 1 227 ? 19.234 13.031 -5.836 1 88.75 227 ASN B C 1
ATOM 4369 O O . ASN B 1 227 ? 19.609 12.047 -6.488 1 88.75 227 ASN B O 1
ATOM 4373 N N . LEU B 1 228 ? 18.578 13 -4.746 1 90.19 228 LEU B N 1
ATOM 4374 C CA . LEU B 1 228 ? 18.172 11.695 -4.238 1 90.19 228 LEU B CA 1
ATOM 4375 C C . LEU B 1 228 ? 17.172 11.039 -5.18 1 90.19 228 LEU B C 1
ATOM 4377 O O . LEU B 1 228 ? 17.219 9.828 -5.395 1 90.19 228 LEU B O 1
ATOM 4381 N N . LEU B 1 229 ? 16.359 11.82 -5.723 1 87.25 229 LEU B N 1
ATOM 4382 C CA . LEU B 1 229 ? 15.359 11.336 -6.668 1 87.25 229 LEU B CA 1
ATOM 4383 C C . LEU B 1 229 ? 16.016 10.805 -7.934 1 87.25 229 LEU B C 1
ATOM 4385 O O . LEU B 1 229 ? 15.625 9.758 -8.453 1 87.25 229 LEU B O 1
ATOM 4389 N N . TYR B 1 230 ? 17.031 11.5 -8.375 1 87.94 230 TYR B N 1
ATOM 4390 C CA . TYR B 1 230 ? 17.734 11.062 -9.578 1 87.94 230 TYR B CA 1
ATOM 4391 C C . TYR B 1 230 ? 18.438 9.734 -9.344 1 87.94 230 TYR B C 1
ATOM 4393 O O . TYR B 1 230 ? 18.406 8.852 -10.203 1 87.94 230 TYR B O 1
ATOM 4401 N N . VAL B 1 231 ? 19.016 9.586 -8.258 1 89.94 231 VAL B N 1
ATOM 4402 C CA . VAL B 1 231 ? 19.672 8.336 -7.918 1 89.94 231 VAL B CA 1
ATOM 4403 C C . VAL B 1 231 ? 18.641 7.211 -7.844 1 89.94 231 VAL B C 1
ATOM 4405 O O . VAL B 1 231 ? 18.906 6.094 -8.305 1 89.94 231 VAL B O 1
ATOM 4408 N N . SER B 1 232 ? 17.531 7.496 -7.277 1 89.62 232 SER B N 1
ATOM 4409 C CA . SER B 1 232 ? 16.469 6.508 -7.168 1 89.62 232 SER B CA 1
ATOM 4410 C C . SER B 1 232 ? 15.938 6.113 -8.539 1 89.62 232 SER B C 1
ATOM 4412 O O . SER B 1 232 ? 15.602 4.953 -8.773 1 89.62 232 SER B O 1
ATOM 4414 N N . LEU B 1 233 ? 15.875 7.07 -9.398 1 87.94 233 LEU B N 1
ATOM 4415 C CA . LEU B 1 233 ? 15.438 6.797 -10.758 1 87.94 233 LEU B CA 1
ATOM 4416 C C . LEU B 1 233 ? 16.469 5.941 -11.5 1 87.94 233 LEU B C 1
ATOM 4418 O O . LEU B 1 233 ? 16.094 5.098 -12.32 1 87.94 233 LEU B O 1
ATOM 4422 N N . GLY B 1 234 ? 17.672 6.234 -11.188 1 91.12 234 GLY B N 1
ATOM 4423 C CA . GLY B 1 234 ? 18.719 5.387 -11.727 1 91.12 234 GLY B CA 1
ATOM 4424 C C . GLY B 1 234 ? 18.625 3.943 -11.258 1 91.12 234 GLY B C 1
ATOM 4425 O O . GLY B 1 234 ? 18.781 3.018 -12.055 1 91.12 234 GLY B O 1
ATOM 4426 N N . LEU B 1 235 ? 18.344 3.768 -10.031 1 93.06 235 LEU B N 1
ATOM 4427 C CA . LEU B 1 235 ? 18.141 2.432 -9.484 1 93.06 235 LEU B CA 1
ATOM 4428 C C . LEU B 1 235 ? 16.953 1.744 -10.133 1 93.06 235 LEU B C 1
ATOM 4430 O O . LEU B 1 235 ? 17.031 0.578 -10.523 1 93.06 235 LEU B O 1
ATOM 4434 N N . ALA B 1 236 ? 15.867 2.428 -10.219 1 90.62 236 ALA B N 1
ATOM 4435 C CA . ALA B 1 236 ? 14.672 1.887 -10.852 1 90.62 236 ALA B CA 1
ATOM 4436 C C . ALA B 1 236 ? 14.938 1.498 -12.305 1 90.62 236 ALA B C 1
ATOM 4438 O O . ALA B 1 236 ? 14.516 0.434 -12.758 1 90.62 236 ALA B O 1
ATOM 4439 N N . GLY B 1 237 ? 15.617 2.373 -13 1 90.31 237 GLY B N 1
ATOM 4440 C CA . GLY B 1 237 ? 15.977 2.078 -14.375 1 90.31 237 GLY B CA 1
ATOM 4441 C C . GLY B 1 237 ? 16.859 0.855 -14.508 1 90.31 237 GLY B C 1
ATOM 4442 O O . GLY B 1 237 ? 16.656 0.022 -15.398 1 90.31 237 GLY B O 1
ATOM 4443 N N . PHE B 1 238 ? 17.875 0.727 -13.664 1 93.94 238 PHE B N 1
ATOM 4444 C CA . PHE B 1 238 ? 18.75 -0.439 -13.695 1 93.94 238 PHE B CA 1
ATOM 4445 C C . PHE B 1 238 ? 17.953 -1.716 -13.43 1 93.94 238 PHE B C 1
ATOM 4447 O O . PHE B 1 238 ? 18.156 -2.725 -14.109 1 93.94 238 PHE B O 1
ATOM 4454 N N . LEU B 1 239 ? 17.094 -1.661 -12.453 1 90.88 239 LEU B N 1
ATOM 4455 C CA . LEU B 1 239 ? 16.281 -2.834 -12.117 1 90.88 239 LEU B CA 1
ATOM 4456 C C . LEU B 1 239 ? 15.414 -3.252 -13.289 1 90.88 239 LEU B C 1
ATOM 4458 O O . LEU B 1 239 ? 15.281 -4.441 -13.586 1 90.88 239 LEU B O 1
ATOM 4462 N N . MET B 1 240 ? 14.844 -2.297 -13.898 1 88.06 240 MET B N 1
ATOM 4463 C CA . MET B 1 240 ? 14.008 -2.594 -15.062 1 88.06 240 MET B CA 1
ATOM 4464 C C . MET B 1 240 ? 14.828 -3.291 -16.141 1 88.06 240 MET B C 1
ATOM 4466 O O . MET B 1 240 ? 14.414 -4.336 -16.656 1 88.06 240 MET B O 1
ATOM 4470 N N . VAL B 1 241 ? 15.945 -2.785 -16.438 1 88.69 241 VAL B N 1
ATOM 4471 C CA . VAL B 1 241 ? 16.781 -3.316 -17.5 1 88.69 241 VAL B CA 1
ATOM 4472 C C . VAL B 1 241 ? 17.266 -4.719 -17.125 1 88.69 241 VAL B C 1
ATOM 4474 O O . VAL B 1 241 ? 17.203 -5.637 -17.953 1 88.69 241 VAL B O 1
ATOM 4477 N N . ILE B 1 242 ? 17.688 -4.855 -15.961 1 89.19 242 ILE B N 1
ATOM 4478 C CA . ILE B 1 242 ? 18.266 -6.129 -15.562 1 89.19 242 ILE B CA 1
ATOM 4479 C C . ILE B 1 242 ? 17.203 -7.211 -15.547 1 89.19 242 ILE B C 1
ATOM 4481 O O . ILE B 1 242 ? 17.469 -8.375 -15.867 1 89.19 242 ILE B O 1
ATOM 4485 N N . ILE B 1 243 ? 16.047 -6.906 -15.109 1 85.06 243 ILE B N 1
ATOM 4486 C CA . ILE B 1 243 ? 14.953 -7.879 -15.086 1 85.06 243 ILE B CA 1
ATOM 4487 C C . ILE B 1 243 ? 14.602 -8.289 -16.516 1 85.06 243 ILE B C 1
ATOM 4489 O O . ILE B 1 243 ? 14.352 -9.461 -16.781 1 85.06 243 ILE B O 1
ATOM 4493 N N . VAL B 1 244 ? 14.578 -7.32 -17.422 1 82.88 244 VAL B N 1
ATOM 4494 C CA . VAL B 1 244 ? 14.297 -7.609 -18.828 1 82.88 244 VAL B CA 1
ATOM 4495 C C . VAL B 1 244 ? 15.383 -8.523 -19.391 1 82.88 244 VAL B C 1
ATOM 4497 O O . VAL B 1 244 ? 15.078 -9.5 -20.094 1 82.88 244 VAL B O 1
ATOM 4500 N N . VAL B 1 245 ? 16.594 -8.227 -19.062 1 85.75 245 VAL B N 1
ATOM 4501 C CA . VAL B 1 245 ? 17.719 -9.023 -19.547 1 85.75 245 VAL B CA 1
ATOM 4502 C C . VAL B 1 245 ? 17.641 -10.43 -18.969 1 85.75 245 VAL B C 1
ATOM 4504 O O . VAL B 1 245 ? 17.922 -11.414 -19.672 1 85.75 245 VAL B O 1
ATOM 4507 N N . GLN B 1 246 ? 17.266 -10.508 -17.766 1 83.44 246 GLN B N 1
ATOM 4508 C CA . GLN B 1 246 ? 17.141 -11.805 -17.109 1 83.44 246 GLN B CA 1
ATOM 4509 C C . GLN B 1 246 ? 16.016 -12.633 -17.734 1 83.44 246 GLN B C 1
ATOM 4511 O O . GLN B 1 246 ? 16.094 -13.867 -17.75 1 83.44 246 GLN B O 1
ATOM 4516 N N . SER B 1 247 ? 15.016 -11.992 -18.172 1 78.81 247 SER B N 1
ATOM 4517 C CA . SER B 1 247 ? 13.883 -12.695 -18.766 1 78.81 247 SER B CA 1
ATOM 4518 C C . SER B 1 247 ? 14.242 -13.227 -20.156 1 78.81 247 SER B C 1
ATOM 4520 O O . SER B 1 247 ? 13.672 -14.227 -20.609 1 78.81 247 SER B O 1
ATOM 4522 N N . ARG B 1 248 ? 15.188 -12.641 -20.75 1 79.38 248 ARG B N 1
ATOM 4523 C CA . ARG B 1 248 ? 15.523 -13.031 -22.109 1 79.38 248 ARG B CA 1
ATOM 4524 C C . ARG B 1 248 ? 16.703 -14 -22.125 1 79.38 248 ARG B C 1
ATOM 4526 O O . ARG B 1 248 ? 16.75 -14.906 -22.953 1 79.38 248 ARG B O 1
ATOM 4533 N N . LEU B 1 249 ? 17.672 -13.797 -21.312 1 78.69 249 LEU B N 1
ATOM 4534 C CA . LEU B 1 249 ? 18.906 -14.555 -21.422 1 78.69 249 LEU B CA 1
ATOM 4535 C C . LEU B 1 249 ? 18.969 -15.648 -20.375 1 78.69 249 LEU B C 1
ATOM 4537 O O . LEU B 1 249 ? 19.75 -16.609 -20.5 1 78.69 249 LEU B O 1
ATOM 4541 N N . GLY B 1 250 ? 18.078 -15.867 -19.547 1 74.94 250 GLY B N 1
ATOM 4542 C CA . GLY B 1 250 ? 18.234 -16.828 -18.469 1 74.94 250 GLY B CA 1
ATOM 4543 C C . GLY B 1 250 ? 19.531 -16.656 -17.703 1 74.94 250 GLY B C 1
ATOM 4544 O O . GLY B 1 250 ? 20.594 -17.016 -18.188 1 74.94 250 GLY B O 1
ATOM 4545 N N . PHE B 1 251 ? 19.641 -16.156 -16.625 1 76.44 251 PHE B N 1
ATOM 4546 C CA . PHE B 1 251 ? 20.844 -15.805 -15.875 1 76.44 251 PHE B CA 1
ATOM 4547 C C . PHE B 1 251 ? 21.281 -16.969 -14.984 1 76.44 251 PHE B C 1
ATOM 4549 O O . PHE B 1 251 ? 20.438 -17.688 -14.453 1 76.44 251 PHE B O 1
ATOM 4556 N N . SER B 1 252 ? 22.625 -17.156 -15 1 78.38 252 SER B N 1
ATOM 4557 C CA . SER B 1 252 ? 23.219 -18.078 -14.031 1 78.38 252 SER B CA 1
ATOM 4558 C C . SER B 1 252 ? 23.312 -17.422 -12.648 1 78.38 252 SER B C 1
ATOM 4560 O O . SER B 1 252 ? 23.047 -16.234 -12.5 1 78.38 252 SER B O 1
ATOM 4562 N N . ARG B 1 253 ? 23.688 -18.156 -11.625 1 82.31 253 ARG B N 1
ATOM 4563 C CA . ARG B 1 253 ? 23.797 -17.656 -10.258 1 82.31 253 ARG B CA 1
ATOM 4564 C C . ARG B 1 253 ? 24.875 -16.562 -10.156 1 82.31 253 ARG B C 1
ATOM 4566 O O . ARG B 1 253 ? 24.688 -15.57 -9.453 1 82.31 253 ARG B O 1
ATOM 4573 N N . ALA B 1 254 ? 25.938 -16.781 -10.852 1 83.25 254 ALA B N 1
ATOM 4574 C CA . ALA B 1 254 ? 27.031 -15.812 -10.82 1 83.25 254 ALA B CA 1
ATOM 4575 C C . ALA B 1 254 ? 26.609 -14.484 -11.438 1 83.25 254 ALA B C 1
ATOM 4577 O O . ALA B 1 254 ? 26.984 -13.414 -10.945 1 83.25 254 ALA B O 1
ATOM 4578 N N . GLU B 1 255 ? 25.781 -14.555 -12.414 1 85.75 255 GLU B N 1
ATOM 4579 C CA . GLU B 1 255 ? 25.297 -13.344 -13.062 1 85.75 255 GLU B CA 1
ATOM 4580 C C . GLU B 1 255 ? 24.312 -12.602 -12.156 1 85.75 255 GLU B C 1
ATOM 4582 O O . GLU B 1 255 ? 24.297 -11.367 -12.133 1 85.75 255 GLU B O 1
ATOM 4587 N N . TYR B 1 256 ? 23.625 -13.414 -11.438 1 85.19 256 TYR B N 1
ATOM 4588 C CA . TYR B 1 256 ? 22.734 -12.789 -10.461 1 85.19 256 TYR B CA 1
ATOM 4589 C C . TYR B 1 256 ? 23.531 -12.109 -9.352 1 85.19 256 TYR B C 1
ATOM 4591 O O . TYR B 1 256 ? 23.125 -11.062 -8.844 1 85.19 256 TYR B O 1
ATOM 4599 N N . GLY B 1 257 ? 24.594 -12.672 -8.992 1 88.31 257 GLY B N 1
ATOM 4600 C CA . GLY B 1 257 ? 25.469 -12.055 -8.008 1 88.31 257 GLY B CA 1
ATOM 4601 C C . GLY B 1 257 ? 26 -10.703 -8.453 1 88.31 257 GLY B C 1
ATOM 4602 O O . GLY B 1 257 ? 26.047 -9.758 -7.664 1 88.31 257 GLY B O 1
ATOM 4603 N N . GLY B 1 258 ? 26.344 -10.664 -9.672 1 89 258 GLY B N 1
ATOM 4604 C CA . GLY B 1 258 ? 26.812 -9.398 -10.219 1 89 258 GLY B CA 1
ATOM 4605 C C . GLY B 1 258 ? 25.734 -8.328 -10.227 1 89 258 GLY B C 1
ATOM 4606 O O . GLY B 1 258 ? 26 -7.184 -9.852 1 89 258 GLY B O 1
ATOM 4607 N N . SER B 1 259 ? 24.609 -8.719 -10.656 1 89.44 259 SER B N 1
ATOM 4608 C CA . SER B 1 259 ? 23.516 -7.758 -10.68 1 89.44 259 SER B CA 1
ATOM 4609 C C . SER B 1 259 ? 23.141 -7.309 -9.273 1 89.44 259 SER B C 1
ATOM 4611 O O . SER B 1 259 ? 22.828 -6.137 -9.055 1 89.44 259 SER B O 1
ATOM 4613 N N . ALA B 1 260 ? 23.141 -8.203 -8.367 1 90.5 260 ALA B N 1
ATOM 4614 C CA . ALA B 1 260 ? 22.812 -7.859 -6.984 1 90.5 260 ALA B CA 1
ATOM 4615 C C . ALA B 1 260 ? 23.844 -6.879 -6.414 1 90.5 260 ALA B C 1
ATOM 4617 O O . ALA B 1 260 ? 23.484 -5.988 -5.637 1 90.5 260 ALA B O 1
ATOM 4618 N N . LEU B 1 261 ? 25.016 -7.035 -6.789 1 92.12 261 LEU B N 1
ATOM 4619 C CA . LEU B 1 261 ? 26.062 -6.133 -6.324 1 92.12 261 LEU B CA 1
ATOM 4620 C C . LEU B 1 261 ? 25.828 -4.715 -6.836 1 92.12 261 LEU B C 1
ATOM 4622 O O . LEU B 1 261 ? 25.984 -3.746 -6.09 1 92.12 261 LEU B O 1
ATOM 4626 N N . VAL B 1 262 ? 25.484 -4.648 -8.062 1 91.88 262 VAL B N 1
ATOM 4627 C CA . VAL B 1 262 ? 25.203 -3.336 -8.641 1 91.88 262 VAL B CA 1
ATOM 4628 C C . VAL B 1 262 ? 24.016 -2.701 -7.926 1 91.88 262 VAL B C 1
ATOM 4630 O O . VAL B 1 262 ? 24.031 -1.505 -7.625 1 91.88 262 VAL B O 1
ATOM 4633 N N . VAL B 1 263 ? 23 -3.518 -7.652 1 92 263 VAL B N 1
ATOM 4634 C CA . VAL B 1 263 ? 21.828 -3.023 -6.938 1 92 263 VAL B CA 1
ATOM 4635 C C . VAL B 1 263 ? 22.234 -2.525 -5.555 1 92 263 VAL B C 1
ATOM 4637 O O . VAL B 1 263 ? 21.781 -1.469 -5.109 1 92 263 VAL B O 1
ATOM 4640 N N . PHE B 1 264 ? 23.078 -3.205 -4.973 1 92.62 264 PHE B N 1
ATOM 4641 C CA . PHE B 1 264 ? 23.562 -2.824 -3.652 1 92.62 264 PHE B CA 1
ATOM 4642 C C . PHE B 1 264 ? 24.312 -1.5 -3.709 1 92.62 264 PHE B C 1
ATOM 4644 O O . PHE B 1 264 ? 24.109 -0.628 -2.859 1 92.62 264 PHE B O 1
ATOM 4651 N N . VAL B 1 265 ? 25.125 -1.343 -4.684 1 92.19 265 VAL B N 1
ATOM 4652 C CA . VAL B 1 265 ? 25.906 -0.12 -4.844 1 92.19 265 VAL B CA 1
ATOM 4653 C C . VAL B 1 265 ? 24.969 1.061 -5.098 1 92.19 265 VAL B C 1
ATOM 4655 O O . VAL B 1 265 ? 25.141 2.133 -4.512 1 92.19 265 VAL B O 1
ATOM 4658 N N . LEU B 1 266 ? 23.984 0.809 -5.883 1 92.12 266 LEU B N 1
ATOM 4659 C CA . LEU B 1 266 ? 23.047 1.879 -6.211 1 92.12 266 LEU B CA 1
ATOM 4660 C C . LEU B 1 266 ? 22.156 2.207 -5.016 1 92.12 266 LEU B C 1
ATOM 4662 O O . LEU B 1 266 ? 21.766 3.361 -4.832 1 92.12 266 LEU B O 1
ATOM 4666 N N . LEU B 1 267 ? 21.844 1.242 -4.266 1 92.38 267 LEU B N 1
ATOM 4667 C CA . LEU B 1 267 ? 21.047 1.438 -3.064 1 92.38 267 LEU B CA 1
ATOM 4668 C C . LEU B 1 267 ? 21.781 2.326 -2.061 1 92.38 267 LEU B C 1
ATOM 4670 O O . LEU B 1 267 ? 21.141 3.107 -1.344 1 92.38 267 LEU B O 1
ATOM 4674 N N . PHE B 1 268 ? 23.094 2.305 -2.102 1 92.38 268 PHE B N 1
ATOM 4675 C CA . PHE B 1 268 ? 23.875 3.08 -1.148 1 92.38 268 PHE B CA 1
ATOM 4676 C C . PHE B 1 268 ? 24.375 4.375 -1.782 1 92.38 268 PHE B C 1
ATOM 4678 O O . PHE B 1 268 ? 25.016 5.191 -1.117 1 92.38 268 PHE B O 1
ATOM 4685 N N . ALA B 1 269 ? 24.047 4.586 -2.975 1 90.31 269 ALA B N 1
ATOM 4686 C CA . ALA B 1 269 ? 24.469 5.789 -3.686 1 90.31 269 ALA B CA 1
ATOM 4687 C C . ALA B 1 269 ? 23.922 7.043 -3.01 1 90.31 269 ALA B C 1
ATOM 4689 O O . ALA B 1 269 ? 24.625 8.062 -2.93 1 90.31 269 ALA B O 1
ATOM 4690 N N . PRO B 1 270 ? 22.719 6.98 -2.514 1 90.38 270 PRO B N 1
ATOM 4691 C CA . PRO B 1 270 ? 22.219 8.172 -1.814 1 90.38 270 PRO B CA 1
ATOM 4692 C C . PRO B 1 270 ? 23.109 8.562 -0.63 1 90.38 270 PRO B C 1
ATOM 4694 O O . PRO B 1 270 ? 23.094 9.719 -0.206 1 90.38 270 PRO B O 1
ATOM 4697 N N . LEU B 1 271 ? 23.781 7.641 -0.137 1 88.81 271 LEU B N 1
ATOM 4698 C CA . LEU B 1 271 ? 24.688 7.945 0.968 1 88.81 271 LEU B CA 1
ATOM 4699 C C . LEU B 1 271 ? 25.797 8.898 0.523 1 88.81 271 LEU B C 1
ATOM 4701 O O . LEU B 1 271 ? 26.203 9.773 1.29 1 88.81 271 LEU B O 1
ATOM 4705 N N . ILE B 1 272 ? 26.234 8.773 -0.668 1 87.38 272 ILE B N 1
ATOM 4706 C CA . ILE B 1 272 ? 27.266 9.648 -1.212 1 87.38 272 ILE B CA 1
ATOM 4707 C C . ILE B 1 272 ? 26.75 11.078 -1.284 1 87.38 272 ILE B C 1
ATOM 4709 O O . ILE B 1 272 ? 27.453 12.031 -0.942 1 87.38 272 ILE B O 1
ATOM 4713 N N . VAL B 1 273 ? 25.531 11.164 -1.655 1 85.44 273 VAL B N 1
ATOM 4714 C CA . VAL B 1 273 ? 24.906 12.477 -1.741 1 85.44 273 VAL B CA 1
ATOM 4715 C C . VAL B 1 273 ? 24.812 13.102 -0.349 1 85.44 273 VAL B C 1
ATOM 4717 O O . VAL B 1 273 ? 25.094 14.281 -0.168 1 85.44 273 VAL B O 1
ATOM 4720 N N . VAL B 1 274 ? 24.5 12.32 0.587 1 84.62 274 VAL B N 1
ATOM 4721 C CA . VAL B 1 274 ? 24.328 12.789 1.957 1 84.62 274 VAL B CA 1
ATOM 4722 C C . VAL B 1 274 ? 25.688 13.18 2.543 1 84.62 274 VAL B C 1
ATOM 4724 O O . VAL B 1 274 ? 25.797 14.211 3.203 1 84.62 274 VAL B O 1
ATOM 4727 N N . ILE B 1 275 ? 26.719 12.453 2.277 1 84.69 275 ILE B N 1
ATOM 4728 C CA . ILE B 1 275 ? 28.062 12.727 2.785 1 84.69 275 ILE B CA 1
ATOM 4729 C C . ILE B 1 275 ? 28.594 14.008 2.148 1 84.69 275 ILE B C 1
ATOM 4731 O O . ILE B 1 275 ? 29.234 14.82 2.82 1 84.69 275 ILE B O 1
ATOM 4735 N N . GLN B 1 276 ? 28.297 14.156 0.977 1 80.88 276 GLN B N 1
ATOM 4736 C CA . GLN B 1 276 ? 28.75 15.359 0.291 1 80.88 276 GLN B CA 1
ATOM 4737 C C . GLN B 1 276 ? 28.078 16.609 0.864 1 80.88 276 GLN B C 1
ATOM 4739 O O . GLN B 1 276 ? 28.719 17.641 1.025 1 80.88 276 GLN B O 1
ATOM 4744 N N . GLU B 1 277 ? 26.891 16.406 1.152 1 78.69 277 GLU B N 1
ATOM 4745 C CA . GLU B 1 277 ? 26.172 17.562 1.698 1 78.69 277 GLU B CA 1
ATOM 4746 C C . GLU B 1 277 ? 26.625 17.875 3.117 1 78.69 277 GLU B C 1
ATOM 4748 O O . GLU B 1 277 ? 26.812 19.047 3.471 1 78.69 277 GLU B O 1
ATOM 4753 N N . GLU B 1 278 ? 26.844 16.906 3.859 1 76.38 278 GLU B N 1
ATOM 4754 C CA . GLU B 1 278 ? 27.297 17.125 5.23 1 76.38 278 GLU B CA 1
ATOM 4755 C C . GLU B 1 278 ? 28.75 17.578 5.273 1 76.38 278 GLU B C 1
ATOM 4757 O O . GLU B 1 278 ? 29.141 18.328 6.168 1 76.38 278 GLU B O 1
ATOM 4762 N N . GLY B 1 279 ? 29.484 17.078 4.359 1 70.94 279 GLY B N 1
ATOM 4763 C CA . GLY B 1 279 ? 30.859 17.562 4.254 1 70.94 279 GLY B CA 1
ATOM 4764 C C . GLY B 1 279 ? 30.938 19.047 3.916 1 70.94 279 GLY B C 1
ATOM 4765 O O . GLY B 1 279 ? 31.766 19.766 4.477 1 70.94 279 GLY B O 1
ATOM 4766 N N . TYR B 1 280 ? 30 19.344 3.068 1 67.44 280 TYR B N 1
ATOM 4767 C CA . TYR B 1 280 ? 29.938 20.766 2.709 1 67.44 280 TYR B CA 1
ATOM 4768 C C . TYR B 1 280 ? 29.531 21.609 3.904 1 67.44 280 TYR B C 1
ATOM 4770 O O . TYR B 1 280 ? 30.078 22.688 4.129 1 67.44 280 TYR B O 1
ATOM 4778 N N . LEU B 1 281 ? 28.641 21.047 4.656 1 66.31 281 LEU B N 1
ATOM 4779 C CA . LEU B 1 281 ? 28.141 21.766 5.828 1 66.31 281 LEU B CA 1
ATOM 4780 C C . LEU B 1 281 ? 29.219 21.828 6.91 1 66.31 281 LEU B C 1
ATOM 4782 O O . LEU B 1 281 ? 29.328 22.844 7.613 1 66.31 281 LEU B O 1
ATOM 4786 N N . ALA B 1 282 ? 29.922 20.75 7.043 1 64.62 282 ALA B N 1
ATOM 4787 C CA . ALA B 1 282 ? 31 20.703 8.031 1 64.62 282 ALA B CA 1
ATOM 4788 C C . ALA B 1 282 ? 32.094 21.703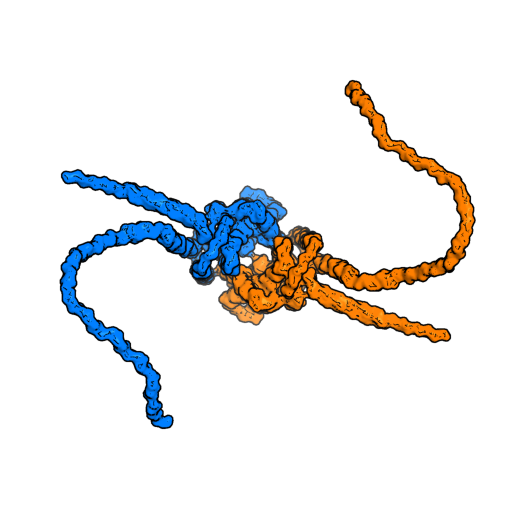 7.688 1 64.62 282 ALA B C 1
ATOM 4790 O O . ALA B 1 282 ? 32.656 22.328 8.578 1 64.62 282 ALA B O 1
ATOM 4791 N N . ILE B 1 283 ? 32.438 21.812 6.477 1 57.97 283 ILE B N 1
ATOM 4792 C CA . ILE B 1 283 ? 33.469 22.75 6.023 1 57.97 283 ILE B CA 1
ATOM 4793 C C . ILE B 1 283 ? 32.969 24.188 6.207 1 57.97 283 ILE B C 1
ATOM 4795 O O . ILE B 1 283 ? 33.75 25.062 6.617 1 57.97 283 ILE B O 1
ATOM 4799 N N . GLU B 1 284 ? 31.688 24.328 5.957 1 55.59 284 GLU B N 1
ATOM 4800 C CA . GLU B 1 284 ? 31.125 25.656 6.102 1 55.59 284 GLU B CA 1
ATOM 4801 C C . GLU B 1 284 ? 31.078 26.078 7.566 1 55.59 284 GLU B C 1
ATOM 4803 O O . GLU B 1 284 ? 31.203 27.266 7.887 1 55.59 284 GLU B O 1
ATOM 4808 N N . ASN B 1 285 ? 30.938 25.125 8.414 1 51.97 285 ASN B N 1
ATOM 4809 C CA . ASN B 1 285 ? 30.859 25.438 9.836 1 51.97 285 ASN B CA 1
ATOM 4810 C C . ASN B 1 285 ? 32.25 25.453 10.477 1 51.97 285 ASN B C 1
ATOM 4812 O O . ASN B 1 285 ? 32.375 25.562 11.695 1 51.97 285 ASN B O 1
ATOM 4816 N N . LEU B 1 286 ? 33.344 25.156 9.906 1 48.81 286 LEU B N 1
ATOM 4817 C CA . LEU B 1 286 ? 34.688 25.344 10.438 1 48.81 286 LEU B CA 1
ATOM 4818 C C . LEU B 1 286 ? 34.875 26.797 10.867 1 48.81 286 LEU B C 1
ATOM 4820 O O . LEU B 1 286 ? 34.438 27.719 10.195 1 48.81 286 LEU B O 1
ATOM 4824 N N . PRO B 1 287 ? 35.25 27.203 12.141 1 45.5 287 PRO B N 1
ATOM 4825 C CA . PRO B 1 287 ? 35.438 28.562 12.641 1 45.5 287 PRO B CA 1
ATOM 4826 C C . PRO B 1 287 ? 36.188 29.453 11.664 1 45.5 287 PRO B C 1
ATOM 4828 O O . PRO B 1 287 ? 37.25 29.047 11.141 1 45.5 287 PRO B O 1
ATOM 4831 N N . ARG B 1 288 ? 35.688 30.375 10.953 1 43.53 288 ARG B N 1
ATOM 4832 C CA . ARG B 1 288 ? 36.312 31.5 10.289 1 43.53 288 ARG B CA 1
ATOM 4833 C C . ARG B 1 288 ? 37.469 32.031 11.133 1 43.53 288 ARG B C 1
ATOM 4835 O O . ARG B 1 288 ? 38.125 33.031 10.75 1 43.53 288 ARG B O 1
ATOM 4842 N N . ALA B 1 289 ? 37.688 31.719 12.391 1 41.56 289 ALA B N 1
ATOM 4843 C CA . ALA B 1 289 ? 38.781 32.281 13.195 1 41.56 289 ALA B CA 1
ATOM 4844 C C . ALA B 1 289 ? 40.125 31.969 12.57 1 41.56 289 ALA B C 1
ATOM 4846 O O . ALA B 1 289 ? 41.062 32.75 12.695 1 41.56 289 ALA B O 1
ATOM 4847 N N . GLU B 1 290 ? 40.344 30.844 11.969 1 40.84 290 GLU B N 1
ATOM 4848 C CA . GLU B 1 290 ? 41.75 30.656 11.57 1 40.84 290 GLU B CA 1
ATOM 4849 C C . GLU B 1 290 ? 42.094 31.531 10.359 1 40.84 290 GLU B C 1
ATOM 4851 O O . GLU B 1 290 ? 43.25 31.875 10.156 1 40.84 290 GLU B O 1
ATOM 4856 N N . PHE B 1 291 ? 41.094 31.766 9.445 1 37.44 291 PHE B N 1
ATOM 4857 C CA . PHE B 1 291 ? 41.5 32.625 8.336 1 37.44 291 PHE B CA 1
ATOM 4858 C C . PHE B 1 291 ? 41.5 34.094 8.773 1 37.44 291 PHE B C 1
ATOM 4860 O O . PHE B 1 291 ? 42.062 34.938 8.07 1 37.44 291 PHE B O 1
ATOM 4867 N N . GLU B 1 292 ? 40.688 34.5 9.75 1 37.69 292 GLU B N 1
ATOM 4868 C CA . GLU B 1 292 ? 40.781 35.938 10.109 1 37.69 292 GLU B CA 1
ATOM 4869 C C . GLU B 1 292 ? 42.094 36.219 10.852 1 37.69 292 GLU B C 1
ATOM 4871 O O . GLU B 1 292 ? 42.531 37.344 10.891 1 37.69 292 GLU B O 1
ATOM 4876 N N . SER B 1 293 ? 42.594 35.25 11.609 1 38.84 293 SER B N 1
ATOM 4877 C CA . SER B 1 293 ? 43.812 35.625 12.336 1 38.84 293 SER B CA 1
ATOM 4878 C C . SER B 1 293 ? 45 35.75 11.391 1 38.84 293 SER B C 1
ATOM 4880 O O . SER B 1 293 ? 46.094 36.156 11.805 1 38.84 293 SER B O 1
ATOM 4882 N N . ALA B 1 294 ? 44.969 35.094 10.234 1 37.28 294 ALA B N 1
ATOM 4883 C CA . ALA B 1 294 ? 46.125 35.312 9.359 1 37.28 294 ALA B CA 1
ATOM 4884 C C . ALA B 1 294 ? 46 36.656 8.633 1 37.28 294 ALA B C 1
ATOM 4886 O O . ALA B 1 294 ? 45.875 36.688 7.406 1 37.28 294 ALA B O 1
ATOM 4887 N N . GLN B 1 295 ? 45.094 37.5 9.156 1 35.88 295 GLN B N 1
ATOM 4888 C CA . GLN B 1 295 ? 45.281 38.812 8.562 1 35.88 295 GLN B CA 1
ATOM 4889 C C . GLN B 1 295 ? 46.719 39.25 8.625 1 35.88 295 GLN B C 1
ATOM 4891 O O . GLN B 1 295 ? 47.375 39.094 9.664 1 35.88 295 GLN B O 1
ATOM 4896 N N . PRO B 1 296 ? 47.5 39.25 7.586 1 34.94 296 PRO B N 1
ATOM 4897 C CA . PRO B 1 296 ? 48.906 39.688 7.715 1 34.94 296 PRO B CA 1
ATOM 4898 C C . PRO B 1 296 ? 49.062 40.812 8.75 1 34.94 296 PRO B C 1
ATOM 4900 O O . PRO B 1 296 ? 48.156 41.562 9 1 34.94 296 PRO B O 1
ATOM 4903 N N . PRO B 1 297 ? 49.812 40.531 9.836 1 33.12 297 PRO B N 1
ATOM 4904 C CA . PRO B 1 297 ? 50.031 41.656 10.773 1 33.12 297 PRO B CA 1
ATOM 4905 C C . PRO B 1 297 ? 49.969 43 10.109 1 33.12 297 PRO B C 1
ATOM 4907 O O . PRO B 1 297 ? 50.406 43.156 8.969 1 33.12 297 PRO B O 1
ATOM 4910 N N . GLN B 1 298 ? 48.781 43.594 10.242 1 33.16 298 GLN B N 1
ATOM 4911 C CA . GLN B 1 298 ? 48.75 44.969 9.758 1 33.16 298 GLN B CA 1
ATOM 4912 C C . GLN B 1 298 ? 50.125 45.625 9.883 1 33.16 298 GLN B C 1
ATOM 4914 O O . GLN B 1 298 ? 50.719 45.656 10.977 1 33.16 298 GLN B O 1
ATOM 4919 N N . VAL B 1 299 ? 51 45.344 8.844 1 30.83 299 VAL B N 1
ATOM 4920 C CA . VAL B 1 299 ? 52.25 46.094 8.797 1 30.83 299 VAL B CA 1
ATOM 4921 C C . VAL B 1 299 ? 52.062 47.406 9.547 1 30.83 299 VAL B C 1
ATOM 4923 O O . VAL B 1 299 ? 51.125 48.156 9.289 1 30.83 299 VAL B O 1
ATOM 4926 N N . ALA B 1 300 ? 52.469 47.375 10.93 1 30.55 300 ALA B N 1
ATOM 4927 C CA . ALA B 1 300 ? 52.656 48.594 11.695 1 30.55 300 ALA B CA 1
ATOM 4928 C C . ALA B 1 300 ? 52.906 49.781 10.773 1 30.55 300 ALA B C 1
ATOM 4930 O O . ALA B 1 300 ? 53.906 49.812 10.062 1 30.55 300 ALA B O 1
ATOM 4931 N N . GLN B 1 301 ? 51.812 50.188 10.125 1 28.55 301 GLN B N 1
ATOM 4932 C CA . GLN B 1 301 ? 52.031 51.438 9.438 1 28.55 301 GLN B CA 1
ATOM 4933 C C . GLN B 1 301 ? 53.031 52.312 10.172 1 28.55 301 GLN B C 1
ATOM 4935 O O . GLN B 1 301 ? 52.781 52.719 11.328 1 28.55 301 GLN B O 1
ATOM 4940 N N . LEU B 1 302 ? 54.375 51.969 10.008 1 24.84 302 LEU B N 1
ATOM 4941 C CA . LEU B 1 302 ? 55.469 52.844 10.414 1 24.84 302 LEU B CA 1
ATOM 4942 C C . LEU B 1 302 ? 54.969 54.281 10.5 1 24.84 302 LEU B C 1
ATOM 4944 O O . LEU B 1 302 ? 54.406 54.812 9.531 1 24.84 302 LEU B O 1
ATOM 4948 N N . GLU B 1 303 ? 54.656 54.656 11.828 1 27.11 303 GLU B N 1
ATOM 4949 C CA . GLU B 1 303 ? 54.438 56.062 12.172 1 27.11 303 GLU B CA 1
ATOM 4950 C C . GLU B 1 303 ? 55.312 56.969 11.336 1 27.11 303 GLU B C 1
ATOM 4952 O O . GLU B 1 303 ? 56.562 56.969 11.492 1 27.11 303 GLU B O 1
ATOM 4957 N N . LEU B 1 304 ? 55.156 56.875 10.016 1 26 304 LEU B N 1
ATOM 4958 C CA . LEU B 1 304 ? 55.875 57.875 9.242 1 26 304 LEU B CA 1
ATOM 4959 C C . LEU B 1 304 ? 56.125 59.125 10.07 1 26 304 LEU B C 1
ATOM 4961 O O . LEU B 1 304 ? 55.219 59.656 10.719 1 26 304 LEU B O 1
ATOM 4965 N N . LEU B 1 305 ? 57.469 59.188 10.602 1 25.11 305 LEU B N 1
ATOM 4966 C CA . LEU B 1 305 ? 58.062 60.344 11.312 1 25.11 305 LEU B CA 1
ATOM 4967 C C . LEU B 1 305 ? 57.375 61.625 10.945 1 25.11 305 LEU B C 1
ATOM 4969 O O . LEU B 1 305 ? 56.812 61.75 9.844 1 25.11 305 LEU B O 1
ATOM 4973 N N . PRO B 1 306 ? 57.375 62.531 12.055 1 25.61 306 PRO B N 1
ATOM 4974 C CA . PRO B 1 306 ? 56.719 63.812 11.914 1 25.61 306 PRO B CA 1
ATOM 4975 C C . PRO B 1 306 ? 57.125 64.562 10.641 1 25.61 306 PRO B C 1
ATOM 4977 O O . PRO B 1 306 ? 58.312 64.75 10.398 1 25.61 306 PRO B O 1
ATOM 4980 N N . THR B 1 307 ? 56.844 64 9.477 1 23.91 307 THR B N 1
ATOM 4981 C CA . THR B 1 307 ? 57.312 64.875 8.422 1 23.91 307 THR B CA 1
ATOM 4982 C C . THR B 1 307 ? 57.219 66.375 8.875 1 23.91 307 THR B C 1
ATOM 4984 O O . THR B 1 307 ? 56.219 66.75 9.453 1 23.91 307 THR B O 1
ATOM 4987 N N . PHE B 1 308 ? 58.469 66.875 9.102 1 23.34 308 PHE B N 1
ATOM 4988 C CA . PHE B 1 308 ? 58.875 68.25 9.281 1 23.34 308 PHE B CA 1
ATOM 4989 C C . PHE B 1 308 ? 57.844 69.25 8.711 1 23.34 308 PHE B C 1
ATOM 4991 O O . PHE B 1 308 ? 57.125 68.875 7.77 1 23.34 308 PHE B O 1
ATOM 4998 N N . GLY B 1 309 ? 57.594 70.25 9.508 1 21.12 309 GLY B N 1
ATOM 4999 C CA . GLY B 1 309 ? 56.656 71.375 9.562 1 21.12 309 GLY B CA 1
ATOM 5000 C C . GLY B 1 309 ? 56.531 72.125 8.234 1 21.12 309 GLY B C 1
ATOM 5001 O O . GLY B 1 309 ? 55.5 72.75 7.969 1 21.12 309 GLY B O 1
ATOM 5002 N N . ASP B 1 310 ? 57.875 72.625 7.848 1 21.8 310 ASP B N 1
ATOM 5003 C CA . ASP B 1 310 ? 57.875 74.062 7.652 1 21.8 310 ASP B CA 1
ATOM 5004 C C . ASP B 1 310 ? 56.875 74.5 6.57 1 21.8 310 ASP B C 1
ATOM 5006 O O . ASP B 1 310 ? 55.938 75.25 6.832 1 21.8 310 ASP B O 1
ATOM 5010 N N . THR B 1 311 ? 57.5 75.312 5.613 1 20.2 311 THR B N 1
ATOM 5011 C CA . THR B 1 311 ? 57.594 76.625 5.102 1 20.2 311 THR B CA 1
ATOM 5012 C C . THR B 1 311 ? 56.688 76.812 3.869 1 20.2 311 THR B C 1
ATOM 5014 O O . THR B 1 311 ? 55.906 77.75 3.795 1 20.2 311 THR B O 1
ATOM 5017 N N . GLY B 1 312 ? 57.375 77.062 2.645 1 17.91 312 GLY B N 1
ATOM 5018 C CA . GLY B 1 312 ? 57.281 78.188 1.725 1 17.91 312 GLY B CA 1
ATOM 5019 C C . GLY B 1 312 ? 56.094 78.062 0.796 1 17.91 312 GLY B C 1
ATOM 5020 O O . GLY B 1 312 ? 55.25 78.938 0.77 1 17.91 312 GLY B O 1
ATOM 5021 N N . SER B 1 313 ? 56.406 77.938 -0.591 1 18.38 313 SER B N 1
ATOM 5022 C CA . SER B 1 313 ? 56.062 78.875 -1.681 1 18.38 313 SER B CA 1
ATOM 5023 C C . SER B 1 313 ? 54.594 78.75 -2.1 1 18.38 313 SER B C 1
ATOM 5025 O O . SER B 1 313 ? 53.875 77.875 -1.555 1 18.38 313 SER B O 1
ATOM 5027 N N . SER B 1 314 ? 54.344 78.812 -3.588 1 17.98 314 SER B N 1
ATOM 5028 C CA . SER B 1 314 ? 54.062 79.688 -4.75 1 17.98 314 SER B CA 1
ATOM 5029 C C . SER B 1 314 ? 52.688 79.375 -5.32 1 17.98 314 SER B C 1
ATOM 5031 O O . SER B 1 314 ? 52.094 78.312 -5.004 1 17.98 314 SER B O 1
ATOM 5033 N N . ALA B 1 315 ? 52.375 79.938 -6.676 1 19.06 315 ALA B N 1
ATOM 5034 C CA . ALA B 1 315 ? 51.5 80.688 -7.574 1 19.06 315 ALA B CA 1
ATOM 5035 C C . ALA B 1 315 ? 50.438 79.812 -8.195 1 19.06 315 ALA B C 1
ATOM 5037 O O . ALA B 1 315 ? 49.25 80.188 -8.289 1 19.06 315 ALA B O 1
ATOM 5038 N N . ILE B 1 316 ? 50.75 78.812 -9.133 1 16.8 316 ILE B N 1
ATOM 5039 C CA . ILE B 1 316 ? 50.219 79 -10.477 1 16.8 316 ILE B CA 1
ATOM 5040 C C . ILE B 1 316 ? 48.781 78.5 -10.523 1 16.8 316 ILE B C 1
ATOM 5042 O O . ILE B 1 316 ? 47.875 79.188 -11.008 1 16.8 316 ILE B O 1
ATOM 5046 N N . GLU B 1 317 ? 48.594 77.188 -10.93 1 17.45 317 GLU B N 1
ATOM 5047 C CA . GLU B 1 317 ? 47.719 76.812 -12.016 1 17.45 317 GLU B CA 1
ATOM 5048 C C . GLU B 1 317 ? 46.25 76.75 -11.562 1 17.45 317 GLU B C 1
ATOM 5050 O O . GLU B 1 317 ? 45.906 76.062 -10.594 1 17.45 317 GLU B O 1
ATOM 5055 N N . THR B 1 318 ? 45.375 77.75 -12.18 1 17.47 318 THR B N 1
ATOM 5056 C CA . THR B 1 318 ? 44.156 78.5 -12.328 1 17.47 318 THR B CA 1
ATOM 5057 C C . THR B 1 318 ? 42.969 77.562 -12.484 1 17.47 318 THR B C 1
ATOM 5059 O O . THR B 1 318 ? 41.969 77.688 -11.742 1 17.47 318 THR B O 1
ATOM 5062 N N . HIS B 1 319 ? 42.219 77.625 -13.867 1 17.39 319 HIS B N 1
ATOM 5063 C CA . HIS B 1 319 ? 40.875 78 -14.281 1 17.39 319 HIS B CA 1
ATOM 5064 C C . HIS B 1 319 ? 39.969 76.812 -14.438 1 17.39 319 HIS B C 1
ATOM 5066 O O . HIS B 1 319 ? 38.781 76.938 -14.734 1 17.39 319 HIS B O 1
ATOM 5072 N N . LEU B 1 320 ? 40.25 75.562 -14.828 1 17.06 320 LEU B N 1
ATOM 5073 C CA . LEU B 1 320 ? 39.344 74.875 -15.797 1 17.06 320 LEU B CA 1
ATOM 5074 C C . LEU B 1 320 ? 38 74.625 -15.18 1 17.06 320 LEU B C 1
ATOM 5076 O O . LEU B 1 320 ? 37.844 73.688 -14.359 1 17.06 320 LEU B O 1
ATOM 5080 N N . GLN B 1 321 ? 37.062 75.625 -15.039 1 17.06 321 GLN B N 1
ATOM 5081 C CA . GLN B 1 321 ? 35.656 75.688 -14.625 1 17.06 321 GLN B CA 1
ATOM 5082 C C . GLN B 1 321 ? 34.781 75.062 -15.688 1 17.06 321 GLN B C 1
ATOM 5084 O O . GLN B 1 321 ? 33.875 75.688 -16.219 1 17.06 321 GLN B O 1
ATOM 5089 N N . TYR B 1 322 ? 35.125 74.375 -16.906 1 17.92 322 TYR B N 1
ATOM 5090 C CA . TYR B 1 322 ? 34.188 74.375 -18.016 1 17.92 322 TYR B CA 1
ATOM 5091 C C . TYR B 1 322 ? 32.812 73.938 -17.578 1 17.92 322 TYR B C 1
ATOM 5093 O O . TYR B 1 322 ? 32.656 73.125 -16.625 1 17.92 322 TYR B O 1
ATOM 5101 N N . ASN B 1 323 ? 31.578 74.125 -18.75 1 17.62 323 ASN B N 1
ATOM 5102 C CA . ASN B 1 323 ? 30.344 74.625 -19.359 1 17.62 323 ASN B CA 1
ATOM 5103 C C . ASN B 1 323 ? 29.234 73.562 -19.328 1 17.62 323 ASN B C 1
ATOM 5105 O O . ASN B 1 323 ? 29.469 72.375 -19.688 1 17.62 323 ASN B O 1
ATOM 5109 N N . LEU B 1 324 ? 27.844 73.875 -18.859 1 19.05 324 LEU B N 1
ATOM 5110 C CA . LEU B 1 324 ? 26.484 73.625 -18.406 1 19.05 324 LEU B CA 1
ATOM 5111 C C . LEU B 1 324 ? 25.609 73.125 -19.547 1 19.05 324 LEU B C 1
ATOM 5113 O O . LEU B 1 324 ? 24.875 72.125 -19.391 1 19.05 324 LEU B O 1
ATOM 5117 N N . ASN B 1 325 ? 24.891 74.062 -20.531 1 18.23 325 ASN B N 1
ATOM 5118 C CA . ASN B 1 325 ? 23.547 74.5 -20.875 1 18.23 325 ASN B CA 1
ATOM 5119 C C . ASN B 1 325 ? 22.984 73.688 -22.062 1 18.23 325 ASN B C 1
ATOM 5121 O O . ASN B 1 325 ? 21.781 73.438 -22.109 1 18.23 325 ASN B O 1
ATOM 5125 N N . GLN B 1 326 ? 23.266 73.938 -23.406 1 17.31 326 GLN B N 1
ATOM 5126 C CA . GLN B 1 326 ? 22.516 74.438 -24.562 1 17.31 326 GLN B CA 1
ATOM 5127 C C . GLN B 1 326 ? 21.797 73.312 -25.281 1 17.31 326 GLN B C 1
ATOM 5129 O O . GLN B 1 326 ? 20.688 73.5 -25.797 1 17.31 326 GLN B O 1
ATOM 5134 N N . HIS B 1 327 ? 22.25 72.625 -26.375 1 19.08 327 HIS B N 1
ATOM 5135 C CA . HIS B 1 327 ? 21.766 72.688 -27.75 1 19.08 327 HIS B CA 1
ATOM 5136 C C . HIS B 1 327 ? 20.516 71.875 -27.938 1 19.08 327 HIS B C 1
ATOM 5138 O O . HIS B 1 327 ? 20.406 70.75 -27.359 1 19.08 327 HIS B O 1
ATOM 5144 N N . HIS B 1 328 ? 19.328 72.375 -28.875 1 20.25 328 HIS B N 1
ATOM 5145 C CA . HIS B 1 328 ? 18.047 72.625 -29.531 1 20.25 328 HIS B CA 1
ATOM 5146 C C . HIS B 1 328 ? 17.625 71.375 -30.344 1 20.25 328 HIS B C 1
ATOM 5148 O O . HIS B 1 328 ? 16.516 70.875 -30.172 1 20.25 328 HIS B O 1
ATOM 5154 N N . HIS B 1 329 ? 17.828 71.5 -31.703 1 19.41 329 HIS B N 1
ATOM 5155 C CA . HIS B 1 329 ? 16.953 71.625 -32.875 1 19.41 329 HIS B CA 1
ATOM 5156 C C . HIS B 1 329 ? 16.484 70.25 -33.344 1 19.41 329 HIS B C 1
ATOM 5158 O O . HIS B 1 329 ? 15.289 70 -33.5 1 19.41 329 HIS B O 1
ATOM 5164 N N . HIS B 1 330 ? 16.828 69.812 -34.562 1 20.42 330 HIS B N 1
ATOM 5165 C CA . HIS B 1 330 ? 16.062 69.562 -35.781 1 20.42 330 HIS B CA 1
ATOM 5166 C C . HIS B 1 330 ? 15.578 68.125 -35.844 1 20.42 330 HIS B C 1
ATOM 5168 O O . HIS B 1 330 ? 16.359 67.188 -35.625 1 20.42 330 HIS B O 1
ATOM 5174 N N . ARG B 1 331 ? 14.234 67.938 -35.594 1 23.56 331 ARG B N 1
ATOM 5175 C CA . ARG B 1 331 ? 13.352 66.812 -35.844 1 23.56 331 ARG B CA 1
ATOM 5176 C C . ARG B 1 331 ? 13.438 66.375 -37.312 1 23.56 331 ARG B C 1
ATOM 5178 O O . ARG B 1 331 ? 12.938 67.062 -38.188 1 23.56 331 ARG B O 1
ATOM 5185 N N . TRP B 1 332 ? 14.547 66.062 -37.906 1 20.86 332 TRP B N 1
ATOM 5186 C CA . TRP B 1 332 ? 14.594 65.75 -39.312 1 20.86 332 TRP B CA 1
ATOM 5187 C C . TRP B 1 332 ? 13.422 64.875 -39.719 1 20.86 332 TRP B C 1
ATOM 5189 O O . TRP B 1 332 ? 12.852 64.188 -38.875 1 20.86 332 TRP B O 1
ATOM 5199 N N . HIS B 1 333 ? 13.141 64.875 -41.219 1 20.72 333 HIS B N 1
ATOM 5200 C CA . HIS B 1 333 ? 12.695 64.75 -42.594 1 20.72 333 HIS B CA 1
ATOM 5201 C C . HIS B 1 333 ? 12.531 63.312 -43 1 20.72 333 HIS B C 1
ATOM 5203 O O . HIS B 1 333 ? 11.641 62.969 -43.781 1 20.72 333 HIS B O 1
ATOM 5209 N N . ASN B 1 334 ? 13.297 62.25 -43.219 1 22.44 334 ASN B N 1
ATOM 5210 C CA . ASN B 1 334 ? 12.68 61.344 -44.156 1 22.44 334 ASN B CA 1
ATOM 5211 C C . ASN B 1 334 ? 11.5 60.594 -43.531 1 22.44 334 ASN B C 1
ATOM 5213 O O . ASN B 1 334 ? 11.547 60.219 -42.375 1 22.44 334 ASN B O 1
#

Secondary structure (DSSP, 8-state):
-------THHHHHHHHHHHHHHHHHHHTSHHHHHHHHHHHHHT--GGGGHHHHHHHHHHHHT--HHHHHHHHHHHHHHHH--HHHHHHHHHS-HHHHHHHHHHHHHHHHHHHHHHHTTSS----HHHHHHHHHHHHHHHHHHHIIIIIHHHHH-GGGHHHHHHHHHHHHHHHHHHHHHHHHHHHTT-HHHHHHHHHHHHHHHHHHTGGG---------TTHHHHHHHHHHHHHHHHHHHHHHHHHHHHH---HHHHHHHHHHHHHHHTHHHHHHHHHHHHHHHHTS-THHHHS-S---------------------------------------/-------THHHHHHHHHHHHHHHHHHHTSHHHHHHHHHHHHHT--GGGGHHHHHHHHHHHHT--HHHHHHHHHHHHHHHH--HHHHHHHHHS-HHHHHHHHHHHHHHHHHHHHHHHTTSS----HHHHHHHHHHHHHHHHHHHIIIIIHHHHH-GGGHHHHHHHHHHHHHHHHHHHHHHHHHHHTT-HHHHHHHHHHHHHHHHHHTGGG---------TTHHHHHHHHHHHHHHHHHHHHHHHHHHHHH---HHHHHHHHHHHHHHHTHHHHHHHHHHHHHHHHTS-THHHHTTS---------------------------------------

Sequence (668 aa):
MTIVNLSSSTATSGGWTKTRIFTSHLLTSRWFMVFASLIIMSVNGETYMFGLYSGDIKSSLGYDQTTLNLISFFKDLGGNLGLISGLINEVTPPWVVLLIGAAMNFSGYFMIWLAVTGRTAKPHVWQLCLYIWIGADSQAFANTGSLITCVKNFPQSRGIVSGLLKGFVGLSGAIMTQIYHALYGNNSKSLIFLIGWLPAVVSIVFLPTIRLMKVARKENEHKIFYNLLYVSLGLAGFLMVIIVVQSRLGFSRAEYGGSALVVFVLLFAPLIVVIQEEGYLAIENLPRAEFESAQPPQVAQLELLPTFGDTGSSAIETHLQYNLNQHHHHRWHNMTIVNLSSSTATSGGWTKTRIFTSHLLTSRWFMVFASLIIMSVNGETYMFGLYSGDIKSSLGYDQTTLNLISFFKDLGGNLGLISGLINEVTPPWVVLLIGAAMNFSGYFMIWLAVTGRTAKPHVWQLCLYIWIGADSQAFANTGSLITCVKNFPQSRGIVSGLLKGFVGLSGAIMTQIYHALYGNNSKSLIFLIGWLPAVVSIVFLPTIRLMKVARKENEHKIFYNLLYVSLGLAGFLMVIIVVQSRLGFSRAEYGGSALVVFVLLFAPLIVVIQEEGYLAIENLPRAEFESAQPPQVAQLELLPTFGDTGSSAIETHLQYNLNQHHHHRWHN

Foldseek 3Di:
DPPPCPPCVVVVVCVVVVVVVLVVCLLQDLLVLLLLLLLLLLQLQPLVCCVLCLVLLCVQLVHDPVLSVLLNVLLVVLLPPLVVLQVCVVVDWLLVLLLQLLVLQQQLLVVVLCCSVCVDPNDDSVVNSVSSSSNNNSSSSSCNSRLVLSCLQEVVPNPLSNVSSVLSNVNSNLLLVLVCCLPPNSDSSVSSVCSNNVSSVSSVVSSVSRGRDDHDDDPCPVVLSVVVVVLSVVLVVLSVVVVVVCVPPPDDNVRSNVSSVVSVVSSCVSVVSSSVVSVVVVVVPDPCVVVVVPPPPPPPPPPPPPPPPDDDDDDDDDDDDDDPDDDDDDDDDD/DPPPCPPCVVVVVCVVVVVVVLVVCLLQDLLVLLLLLLLLLLQLQPLVCCVLCLVLLCVQLVHDPVLSVLLNVLLVVLLPPLVVLQVCVVVDWLLVLLLQLLVLQQQLLVVVLCCSVPVDPNDDSVVNSVSSSSNNNSSSSSCCSRLVLSCLQEVVPNPLSNVSSVLSNVNSNLLLVLVCCLPPNSDSSVSSVCSNNVSSVSSVVSSVSRGRDDHDDDPCPVVLSVVSVVLSVVLVVLSVVVVVVCVPPPDDNVRSNVSSVVSVVSSCVSVVSSSVVSVVVVVVPDPPVVVVVPPPPPPPPPPPPPPDDDDDDDDDDDDPPDDDDDDDDDPDDD

InterPro domains:
  IPR010658 Nodulin-like [PF06813] (30-275)
  IPR036259 MFS transporter superfamily [SSF103473] (30-268)

Nearest PDB structures (foldseek):
  8u3f-assembly1_A  TM=6.092E-01  e=1.550E-01  Homo sapiens
  9g11-assembly1_A  TM=5.644E-01  e=1.684E-01  Arabidopsis thaliana
  6gv1-assembly1_A  TM=5.123E-01  e=1.908E-01  Escherichia coli K-12
  8xv2-assembly1_A  TM=5.186E-01  e=2.448E-01  Escherichia coli
  7t3n-assembly1_A  TM=5.897E-01  e=3.497E+00  Rattus norvegicus